Protein AF-A0A3M2D4G6-F1 (afdb_monomer)

Solvent-accessible surface area (backbone atoms only — not comparable to full-atom values): 32027 Å² total; per-residue (Å²): 124,72,67,67,57,53,54,53,51,51,54,52,50,54,53,48,49,52,52,52,50,50,49,51,48,56,48,46,70,67,49,62,81,73,71,82,72,83,65,51,21,36,30,62,49,60,29,43,79,62,39,85,67,80,76,53,66,90,55,56,49,52,18,50,46,46,22,53,50,33,43,54,45,51,58,53,28,54,87,62,78,45,81,52,42,55,53,46,72,67,58,52,48,51,54,31,53,77,69,74,43,62,91,84,58,87,70,50,71,69,55,48,52,52,51,30,54,74,65,68,28,43,33,38,39,44,39,37,33,36,61,46,75,59,56,91,90,44,71,32,31,34,37,40,38,34,48,45,30,34,49,56,48,69,39,49,59,73,46,44,101,85,71,52,48,78,60,50,75,48,72,50,50,49,93,46,47,61,50,53,38,24,50,49,43,46,54,48,46,65,75,72,43,93,60,86,71,88,65,55,66,71,63,51,26,63,68,53,59,82,62,52,69,70,17,50,52,28,32,43,47,17,66,70,28,74,90,38,68,67,62,16,50,52,24,21,55,47,12,39,54,46,39,34,50,58,32,56,76,69,65,55,75,55,75,77,72,45,54,52,50,73,38,33,48,54,46,18,52,52,24,50,77,71,65,40,53,67,63,14,40,62,42,29,68,61,47,43,86,88,43,96,58,23,61,61,37,28,52,51,44,18,51,52,27,43,77,70,67,37,34,70,62,13,47,70,44,35,53,65,41,32,68,72,62,68,42,49,69,48,21,28,40,54,11,40,48,26,39,52,38,16,74,67,39,79,83,46,65,68,59,16,49,52,28,36,54,50,10,43,55,29,12,47,54,14,25,74,74,37,76,81,41,51,47,30,30,40,42,33,14,51,48,28,42,77,70,66,39,29,67,64,11,33,59,36,21,50,53,36,35,70,78,36,82,68,44,12,65,45,25,37,55,31,13,52,26,28,46,78,68,66,41,58,68,62,14,53,59,31,38,52,49,10,62,74,49,24,91,61,39,73,62,44,51,56,36,34,75,72,73,72,43,75,89,78,82,70,61,70,75,86,72,51,70,66,53,49,52,52,50,54,49,51,46,54,49,55,78,69,53,72,93,71,81,84,78,81,48,73,44,56,52,32,44,55,51,19,51,54,29,46,74,70,68,38,48,69,64,13,49,54,29,34,52,50,20,42,70,54,27,56,60,47,25,68,47,31,34,51,52,13,52,48,27,47,77,70,67,39,55,69,61,13,50,53,26,24,53,49,11,39,72,62,34,80,74,49,45,68,42,27,50,50,49,19,53,51,24,51,74,71,64,39,41,67,62,15,46,56,30,35,50,55,27,33,74,69,43,77,81,42,65,66,51,56,53,52,46,60,54,36,60,64,68,78,109

Structure (mmCIF, N/CA/C/O backbone):
data_AF-A0A3M2D4G6-F1
#
_entry.id   AF-A0A3M2D4G6-F1
#
loop_
_atom_site.group_PDB
_atom_site.id
_atom_site.type_symbol
_atom_site.label_atom_id
_atom_site.label_alt_id
_atom_site.label_comp_id
_atom_site.label_asym_id
_atom_site.label_entity_id
_atom_site.label_seq_id
_atom_site.pdbx_PDB_ins_code
_atom_site.Cartn_x
_atom_site.Cartn_y
_atom_site.Cartn_z
_atom_site.occupancy
_atom_site.B_iso_or_equiv
_atom_site.auth_seq_id
_atom_site.auth_comp_id
_atom_site.auth_asym_id
_atom_site.auth_atom_id
_atom_site.pdbx_PDB_model_num
ATOM 1 N N . MET A 1 1 ? -64.016 20.452 -37.939 1.00 52.88 1 MET A N 1
ATOM 2 C CA . MET A 1 1 ? -63.322 19.228 -37.461 1.00 52.88 1 MET A CA 1
ATOM 3 C C . MET A 1 1 ? -61.822 19.420 -37.156 1.00 52.88 1 MET A C 1
ATOM 5 O O . MET A 1 1 ? -61.324 18.726 -36.282 1.00 52.88 1 MET A O 1
ATOM 9 N N . LYS A 1 2 ? -61.102 20.383 -37.767 1.00 50.28 2 LYS A N 1
ATOM 10 C CA . LYS A 1 2 ? -59.654 20.606 -37.520 1.00 50.28 2 LYS A CA 1
ATOM 11 C C . LYS A 1 2 ? -59.280 21.292 -36.186 1.00 50.28 2 LYS A C 1
ATOM 13 O O . LYS A 1 2 ? -58.217 21.007 -35.653 1.00 50.28 2 LYS A O 1
ATOM 18 N N . ILE A 1 3 ? -60.148 22.118 -35.590 1.00 48.22 3 ILE A N 1
ATOM 19 C CA . ILE A 1 3 ? -59.809 22.890 -34.368 1.00 48.22 3 ILE A CA 1
ATOM 20 C C . ILE A 1 3 ? -59.804 22.019 -33.094 1.00 48.22 3 ILE A C 1
ATOM 22 O O . ILE A 1 3 ? -58.909 22.140 -32.259 1.00 48.22 3 ILE A O 1
ATOM 26 N N . ARG A 1 4 ? -60.730 21.054 -32.975 1.00 47.78 4 ARG A N 1
ATOM 27 C CA . ARG A 1 4 ? -60.781 20.128 -31.822 1.00 47.78 4 ARG A CA 1
ATOM 28 C C . ARG A 1 4 ? -59.580 19.177 -31.750 1.00 47.78 4 ARG A C 1
ATOM 30 O O . ARG A 1 4 ? -59.227 18.740 -30.661 1.00 47.78 4 ARG A O 1
ATOM 37 N N . PHE A 1 5 ? -58.936 18.873 -32.879 1.00 46.62 5 PHE A N 1
ATOM 38 C CA . PHE A 1 5 ? -57.773 17.978 -32.918 1.00 46.62 5 PHE A CA 1
ATOM 39 C C . PHE A 1 5 ? -56.487 18.673 -32.439 1.00 46.62 5 PHE A C 1
ATOM 41 O O . PHE A 1 5 ? -55.666 18.060 -31.757 1.00 46.62 5 PHE A O 1
ATOM 48 N N . VAL A 1 6 ? -56.350 19.974 -32.723 1.00 53.31 6 VAL A N 1
ATOM 49 C CA . VAL A 1 6 ? -55.213 20.793 -32.273 1.00 53.31 6 VAL A CA 1
ATOM 50 C C . VAL A 1 6 ? -55.300 21.067 -30.768 1.00 53.31 6 VAL A C 1
ATOM 52 O O . VAL A 1 6 ? -54.319 20.860 -30.058 1.00 53.31 6 VAL A O 1
ATOM 55 N N . GLN A 1 7 ? -56.487 21.401 -30.243 1.00 48.41 7 GLN A N 1
ATOM 56 C CA . GLN A 1 7 ? -56.675 21.594 -28.797 1.00 48.41 7 GLN A CA 1
ATOM 57 C C . GLN A 1 7 ? -56.393 20.324 -27.978 1.00 48.41 7 GLN A C 1
ATOM 59 O O . GLN A 1 7 ? -55.771 20.411 -26.922 1.00 48.41 7 GLN A O 1
ATOM 64 N N . LYS A 1 8 ? -56.774 19.136 -28.472 1.00 51.06 8 LYS A N 1
ATOM 65 C CA . LYS A 1 8 ? -56.515 17.867 -27.766 1.00 51.06 8 LYS A CA 1
ATOM 66 C C . LYS A 1 8 ? -55.022 17.519 -27.709 1.00 51.06 8 LYS A C 1
ATOM 68 O O . LYS A 1 8 ? -54.560 17.021 -26.687 1.00 51.06 8 LYS A O 1
ATOM 73 N N . ARG A 1 9 ? -54.258 17.823 -28.770 1.00 49.31 9 ARG A N 1
ATOM 74 C CA . ARG A 1 9 ? -52.793 17.650 -28.783 1.00 49.31 9 ARG A CA 1
ATOM 75 C C . ARG A 1 9 ? -52.082 18.646 -27.871 1.00 49.31 9 ARG A C 1
ATOM 77 O O . ARG A 1 9 ? -51.180 18.232 -27.157 1.00 49.31 9 ARG A O 1
ATOM 84 N N . ILE A 1 10 ? -52.520 19.906 -27.828 1.00 53.94 10 ILE A N 1
ATOM 85 C CA . ILE A 1 10 ? -51.954 20.916 -26.918 1.00 53.94 10 ILE A CA 1
ATOM 86 C C . ILE A 1 10 ? -52.213 20.531 -25.453 1.00 53.94 10 ILE A C 1
ATOM 88 O O . ILE A 1 10 ? -51.305 20.615 -24.631 1.00 53.94 10 ILE A O 1
ATOM 92 N N . PHE A 1 11 ? -53.407 20.025 -25.127 1.00 51.97 11 PHE A N 1
ATOM 93 C CA . PHE A 1 11 ? -53.735 19.602 -23.761 1.00 51.97 11 PHE A CA 1
ATOM 94 C C . PHE A 1 11 ? -52.949 18.354 -23.319 1.00 51.97 11 PHE A C 1
ATOM 96 O O . PHE A 1 11 ? -52.472 18.299 -22.186 1.00 51.97 11 PHE A O 1
ATOM 103 N N . LEU A 1 12 ? -52.740 17.381 -24.220 1.00 52.75 12 LEU A N 1
ATOM 104 C CA . LEU A 1 12 ? -51.857 16.237 -23.952 1.00 52.75 12 LEU A CA 1
ATOM 105 C C . LEU A 1 12 ? -50.391 16.667 -23.786 1.00 52.75 12 LEU A C 1
ATOM 107 O O . LEU A 1 12 ? -49.706 16.154 -22.904 1.00 52.75 12 LEU A O 1
ATOM 111 N N . PHE A 1 13 ? -49.919 17.618 -24.596 1.00 50.22 13 PHE A N 1
ATOM 112 C CA . PHE A 1 13 ? -48.537 18.098 -24.547 1.00 50.22 13 PHE A CA 1
ATOM 113 C C . PHE A 1 13 ? -48.257 18.919 -23.279 1.00 50.22 13 PHE A C 1
ATOM 115 O O . PHE A 1 13 ? -47.222 18.726 -22.647 1.00 50.22 13 PHE A O 1
ATOM 122 N N . LEU A 1 14 ? -49.205 19.754 -22.829 1.00 47.97 14 LEU A N 1
ATOM 123 C CA . LEU A 1 14 ? -49.104 20.453 -21.540 1.00 47.97 14 LEU A CA 1
ATOM 124 C C . LEU A 1 14 ? -49.184 19.497 -20.340 1.00 47.97 14 LEU A C 1
ATOM 126 O O . LEU A 1 14 ? -48.492 19.713 -19.346 1.00 47.97 14 LEU A O 1
ATOM 130 N N . GLY A 1 15 ? -49.996 18.437 -20.419 1.00 48.16 15 GLY A N 1
ATOM 131 C CA . GLY A 1 15 ? -50.057 17.397 -19.386 1.00 48.16 15 GLY A CA 1
ATOM 132 C C . GLY A 1 15 ? -48.760 16.587 -19.285 1.00 48.16 15 GLY A C 1
ATOM 133 O O . GLY A 1 15 ? -48.298 16.296 -18.181 1.00 48.16 15 GLY A O 1
ATOM 134 N N . PHE A 1 16 ? -48.140 16.281 -20.428 1.00 52.31 16 PHE A N 1
ATOM 135 C CA . PHE A 1 16 ? -46.833 15.628 -20.500 1.00 52.31 16 PHE A CA 1
ATOM 136 C C . PHE A 1 16 ? -45.719 16.542 -19.973 1.00 52.31 16 PHE A C 1
ATOM 138 O O . PHE A 1 16 ? -44.966 16.131 -19.096 1.00 52.31 16 PHE A O 1
ATOM 145 N N . MET A 1 17 ? -45.688 17.811 -20.393 1.00 48.06 17 MET A N 1
ATOM 146 C CA . MET A 1 17 ? -44.751 18.818 -19.882 1.00 48.06 17 MET A CA 1
ATOM 147 C C . MET A 1 17 ? -44.884 19.034 -18.375 1.00 48.06 17 MET A C 1
ATOM 149 O O . MET A 1 17 ? -43.866 19.092 -17.704 1.00 48.06 17 MET A O 1
ATOM 153 N N . LYS A 1 18 ? -46.098 19.082 -17.805 1.00 48.03 18 LYS A N 1
ATOM 154 C CA . LYS A 1 18 ? -46.278 19.186 -16.344 1.00 48.03 18 LYS A CA 1
ATOM 155 C C . LYS A 1 18 ? -45.776 17.953 -15.593 1.00 48.03 18 LYS A C 1
ATOM 157 O O . LYS A 1 18 ? -45.222 18.111 -14.513 1.00 48.03 18 LYS A O 1
ATOM 162 N N . ARG A 1 19 ? -45.927 16.744 -16.146 1.00 49.12 19 ARG A N 1
ATOM 163 C CA . ARG A 1 19 ? -45.384 15.510 -15.543 1.00 49.12 19 ARG A CA 1
ATOM 164 C C . ARG A 1 19 ? -43.863 15.432 -15.652 1.00 49.12 19 ARG A C 1
ATOM 166 O O . ARG A 1 19 ? -43.225 15.008 -14.697 1.00 49.12 19 ARG A O 1
ATOM 173 N N . VAL A 1 20 ? -43.291 15.893 -16.764 1.00 50.59 20 VAL A N 1
ATOM 174 C CA . VAL A 1 20 ? -41.838 16.012 -16.947 1.00 50.59 20 VAL A CA 1
ATOM 175 C C . VAL A 1 20 ? -41.267 17.101 -16.038 1.00 50.59 20 VAL A C 1
ATOM 177 O O . VAL A 1 20 ? -40.260 16.856 -15.390 1.00 50.59 20 VAL A O 1
ATOM 180 N N . LEU A 1 21 ? -41.936 18.252 -15.891 1.00 47.97 21 LEU A N 1
ATOM 181 C CA . LEU A 1 21 ? -41.526 19.303 -14.955 1.00 47.97 21 LEU A CA 1
ATOM 182 C C . LEU A 1 21 ? -41.647 18.843 -13.500 1.00 47.97 21 LEU A C 1
ATOM 184 O O . LEU A 1 21 ? -40.772 19.154 -12.712 1.00 47.97 21 LEU A O 1
ATOM 188 N N . PHE A 1 22 ? -42.690 18.087 -13.138 1.00 44.06 22 PHE A N 1
ATOM 189 C CA . PHE A 1 22 ? -42.871 17.549 -11.784 1.00 44.06 22 PHE A CA 1
ATOM 190 C C . PHE A 1 22 ? -41.866 16.430 -11.467 1.00 44.06 22 PHE A C 1
ATOM 192 O O . PHE A 1 22 ? -41.342 16.388 -10.360 1.00 44.06 22 PHE A O 1
ATOM 199 N N . MET A 1 23 ? -41.515 15.580 -12.444 1.00 42.44 23 MET A N 1
ATOM 200 C CA . MET A 1 23 ? -40.388 14.646 -12.320 1.00 42.44 23 MET A CA 1
ATOM 201 C C . MET A 1 23 ? -39.045 15.375 -12.235 1.00 42.44 23 MET A C 1
ATOM 203 O O . MET A 1 23 ? -38.228 15.005 -11.404 1.00 42.44 23 MET A O 1
ATOM 207 N N . LEU A 1 24 ? -38.822 16.430 -13.024 1.00 41.41 24 LEU A N 1
ATOM 208 C CA . LEU A 1 24 ? -37.628 17.275 -12.926 1.00 41.41 24 LEU A CA 1
ATOM 209 C C . LEU A 1 24 ? -37.578 18.038 -11.598 1.00 41.41 24 LEU A C 1
ATOM 211 O O . LEU A 1 24 ? -36.489 18.263 -11.095 1.00 41.41 24 LEU A O 1
ATOM 215 N N . PHE A 1 25 ? -38.720 18.383 -10.996 1.00 36.53 25 PHE A N 1
ATOM 216 C CA . PHE A 1 25 ? -38.793 19.020 -9.678 1.00 36.53 25 PHE A CA 1
ATOM 217 C C . PHE A 1 25 ? -38.571 18.015 -8.537 1.00 36.53 25 PHE A C 1
ATOM 219 O O . PHE A 1 25 ? -37.913 18.353 -7.559 1.00 36.53 25 PHE A O 1
ATOM 226 N N . LEU A 1 26 ? -39.043 16.768 -8.669 1.00 34.69 26 LEU A N 1
ATOM 227 C CA . LEU A 1 26 ? -38.740 15.664 -7.742 1.00 34.69 26 LEU A CA 1
ATOM 228 C C . LEU A 1 26 ? -37.280 15.192 -7.863 1.00 34.69 26 LEU A C 1
ATOM 230 O O . LEU A 1 26 ? -36.660 14.864 -6.856 1.00 34.69 26 LEU A O 1
ATOM 234 N N . PHE A 1 27 ? -36.691 15.244 -9.062 1.00 33.41 27 PHE A N 1
ATOM 235 C CA . PHE A 1 27 ? -35.252 15.055 -9.256 1.00 33.41 27 PHE A CA 1
ATOM 236 C C . PHE A 1 27 ? -34.443 16.264 -8.768 1.00 33.41 27 PHE A C 1
ATOM 238 O O . PHE A 1 27 ? -33.412 16.071 -8.143 1.00 33.41 27 PHE A O 1
ATOM 245 N N . ALA A 1 28 ? -34.901 17.503 -8.960 1.00 32.44 28 ALA A N 1
ATOM 246 C CA . ALA A 1 28 ? -34.194 18.692 -8.474 1.00 32.44 28 ALA A CA 1
ATOM 247 C C . ALA A 1 28 ? -34.222 18.800 -6.941 1.00 32.44 28 ALA A C 1
ATOM 249 O O . ALA A 1 28 ? -33.201 19.121 -6.343 1.00 32.44 28 ALA A O 1
ATOM 250 N N . SER A 1 29 ? -35.338 18.445 -6.297 1.00 31.45 29 SER A N 1
ATOM 251 C CA . SER A 1 29 ? -35.450 18.436 -4.829 1.00 31.45 29 SER A CA 1
ATOM 252 C C . SER A 1 29 ? -34.738 17.250 -4.165 1.00 31.45 29 SER A C 1
ATOM 254 O O . SER A 1 29 ? -34.316 17.376 -3.020 1.00 31.45 29 SER A O 1
ATOM 256 N N . GLY A 1 30 ? -34.531 16.138 -4.883 1.00 33.41 30 GLY A N 1
ATOM 257 C CA . GLY A 1 30 ? -33.701 15.013 -4.428 1.00 33.41 30 GLY A CA 1
ATOM 258 C C . GLY A 1 30 ? -32.204 15.141 -4.747 1.00 33.41 30 GLY A C 1
ATOM 259 O O . GLY A 1 30 ? -31.392 14.467 -4.122 1.00 33.41 30 GLY A O 1
ATOM 260 N N . VAL A 1 31 ? -31.819 15.997 -5.703 1.00 32.38 31 VAL A N 1
ATOM 261 C CA . VAL A 1 31 ? -30.420 16.173 -6.149 1.00 32.38 31 VAL A CA 1
ATOM 262 C C . VAL A 1 31 ? -29.784 17.456 -5.594 1.00 32.38 31 VAL A C 1
ATOM 264 O O . VAL A 1 31 ? -28.560 17.533 -5.502 1.00 32.38 31 VAL A O 1
ATOM 267 N N . GLN A 1 32 ? -30.567 18.440 -5.135 1.00 28.70 32 GLN A N 1
ATOM 268 C CA . GLN A 1 32 ? -30.016 19.655 -4.515 1.00 28.70 32 GLN A CA 1
ATOM 269 C C . GLN A 1 32 ? -29.409 19.449 -3.118 1.00 28.70 32 GLN A C 1
ATOM 271 O O . GLN A 1 32 ? -28.662 20.318 -2.681 1.00 28.70 32 GLN A O 1
ATOM 276 N N . SER A 1 33 ? -29.646 18.324 -2.432 1.00 33.75 33 SER A N 1
ATOM 277 C CA . SER A 1 33 ? -29.020 18.046 -1.123 1.00 33.75 33 SER A CA 1
ATOM 278 C C . SER A 1 33 ? -27.681 17.299 -1.199 1.00 33.75 33 SER A C 1
ATOM 280 O O . SER A 1 33 ? -27.018 17.144 -0.178 1.00 33.75 33 SER A O 1
ATOM 282 N N . LEU A 1 34 ? -27.267 16.850 -2.390 1.00 35.78 34 LEU A N 1
ATOM 283 C CA . LEU A 1 34 ? -26.027 16.086 -2.611 1.00 35.78 34 LEU A CA 1
ATOM 284 C C . LEU A 1 34 ? -24.913 16.902 -3.283 1.00 35.78 34 LEU A C 1
ATOM 286 O O . LEU A 1 34 ? -23.809 16.403 -3.474 1.00 35.78 34 LEU A O 1
ATOM 290 N N . LEU A 1 35 ? -25.190 18.153 -3.646 1.00 31.95 35 LEU A N 1
ATOM 291 C CA . LEU A 1 35 ? -24.211 19.077 -4.210 1.00 31.95 35 LEU A CA 1
ATOM 292 C C . LEU A 1 35 ? -23.728 20.022 -3.104 1.00 31.95 35 LEU A C 1
ATOM 294 O O . LEU A 1 35 ? -24.298 21.095 -2.927 1.00 31.95 35 LEU A O 1
ATOM 298 N N . GLY A 1 36 ? -22.684 19.625 -2.367 1.00 41.69 36 GLY A N 1
ATOM 299 C CA . GLY A 1 36 ? -21.934 20.563 -1.520 1.00 41.69 36 GLY A CA 1
ATOM 300 C C . GLY A 1 36 ? -21.552 20.113 -0.110 1.00 41.69 36 GLY A C 1
ATOM 301 O O . GLY A 1 36 ? -21.377 20.982 0.739 1.00 41.69 36 GLY A O 1
ATOM 302 N N . GLN A 1 37 ? -21.416 18.817 0.178 1.00 45.62 37 GLN A N 1
ATOM 303 C CA . GLN A 1 37 ? -20.857 18.379 1.462 1.00 45.62 37 GLN A CA 1
ATOM 304 C C . GLN A 1 37 ? -19.468 17.788 1.255 1.00 45.62 37 GLN A C 1
ATOM 306 O O . GLN A 1 37 ? -19.337 16.755 0.607 1.00 45.62 37 GLN A O 1
ATOM 311 N N . SER A 1 38 ? -18.451 18.424 1.845 1.00 53.44 38 SER A N 1
ATOM 312 C CA . SER A 1 38 ? -17.140 17.801 2.008 1.00 53.44 38 SER A CA 1
ATOM 313 C C . SER A 1 38 ? -17.329 16.498 2.780 1.00 53.44 38 SER A C 1
ATOM 315 O O . SER A 1 38 ? -17.787 16.524 3.925 1.00 53.44 38 SER A O 1
ATOM 317 N N . VAL A 1 39 ? -17.017 15.367 2.153 1.00 65.31 39 VAL A N 1
ATOM 318 C CA . VAL A 1 39 ? -17.063 14.064 2.818 1.00 65.31 39 VAL A CA 1
ATOM 319 C C . VAL A 1 39 ? -16.046 14.092 3.958 1.00 65.31 39 VAL A C 1
ATOM 321 O O . VAL A 1 39 ? -14.849 14.226 3.715 1.00 65.31 39 VAL A O 1
ATOM 324 N N . GLU A 1 40 ? -16.517 14.008 5.204 1.00 79.31 40 GLU A N 1
ATOM 325 C CA . GLU A 1 40 ? -15.632 13.934 6.369 1.00 79.31 40 GLU A CA 1
ATOM 326 C C . GLU A 1 40 ? -14.733 12.691 6.228 1.00 79.31 40 GLU A C 1
ATOM 328 O O . GLU A 1 40 ? -15.238 11.592 5.974 1.00 79.31 40 GLU A O 1
ATOM 333 N N . LYS A 1 41 ? -13.412 12.859 6.380 1.00 87.44 41 LYS A N 1
ATOM 334 C CA . LYS A 1 41 ? -12.435 11.764 6.433 1.00 87.44 41 LYS A CA 1
ATOM 335 C C . LYS A 1 41 ? -12.052 11.530 7.892 1.00 87.44 41 LYS A C 1
ATOM 337 O O . LYS A 1 41 ? -11.433 12.379 8.529 1.00 87.44 41 LYS A O 1
ATOM 342 N N . ILE A 1 42 ? -12.460 10.393 8.437 1.00 91.94 42 ILE A N 1
ATOM 343 C CA . ILE A 1 42 ? -12.323 10.048 9.850 1.00 91.94 42 ILE A CA 1
ATOM 344 C C . ILE A 1 42 ? -11.090 9.164 10.031 1.00 91.94 42 ILE A C 1
ATOM 346 O O . ILE A 1 42 ? -10.938 8.160 9.340 1.00 91.94 42 ILE A O 1
ATOM 350 N N . ILE A 1 43 ? -10.234 9.498 10.991 1.00 94.12 43 ILE A N 1
ATOM 351 C CA . ILE A 1 43 ? -9.182 8.601 11.476 1.00 94.12 43 ILE A CA 1
ATOM 352 C C . ILE A 1 43 ? -9.492 8.163 12.904 1.00 94.12 43 ILE A C 1
ATOM 354 O O . ILE A 1 43 ? -9.864 8.975 13.755 1.00 94.12 43 ILE A O 1
ATOM 358 N N . ILE A 1 44 ? -9.320 6.870 13.168 1.00 94.94 44 ILE A N 1
ATOM 3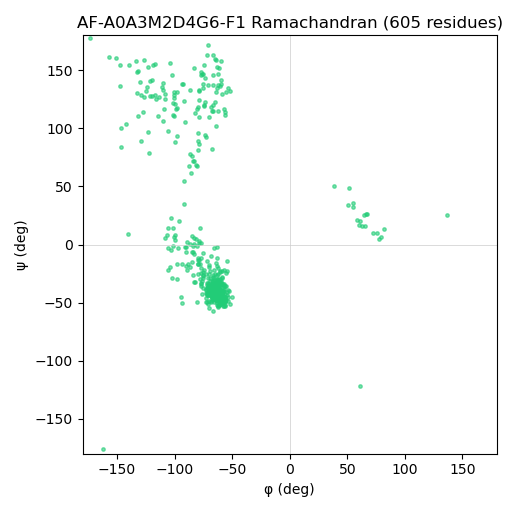59 C CA . ILE A 1 44 ? -9.484 6.282 14.494 1.00 94.94 44 ILE A CA 1
ATOM 360 C C . ILE A 1 44 ? -8.122 5.797 14.979 1.00 94.94 44 ILE A C 1
ATOM 362 O O . ILE A 1 44 ? -7.416 5.060 14.284 1.00 94.94 44 ILE A O 1
ATOM 366 N N . ILE A 1 45 ? -7.745 6.243 16.174 1.00 93.56 45 ILE A N 1
ATOM 367 C CA . ILE A 1 45 ? -6.503 5.850 16.839 1.00 93.56 45 ILE A CA 1
ATOM 368 C C . ILE A 1 45 ? -6.824 4.820 17.930 1.00 93.56 45 ILE A C 1
ATOM 370 O O . ILE A 1 45 ? -7.889 4.926 18.545 1.00 93.56 45 ILE A O 1
ATOM 374 N N . PRO A 1 46 ? -5.939 3.837 18.196 1.00 92.62 46 PRO A N 1
ATOM 375 C CA . PRO A 1 46 ? -6.139 2.866 19.269 1.00 92.62 46 PRO A CA 1
ATOM 376 C C . PRO A 1 46 ? -6.388 3.537 20.619 1.00 92.62 46 PRO A C 1
ATOM 378 O O . PRO A 1 46 ? -5.703 4.493 20.988 1.00 92.62 46 PRO A O 1
ATOM 381 N N . PHE A 1 47 ? -7.389 3.046 21.350 1.00 93.31 47 PHE A N 1
ATOM 382 C CA . PHE A 1 47 ? -7.796 3.662 22.613 1.00 93.31 47 PHE A CA 1
ATOM 383 C C . PHE A 1 47 ? -6.803 3.322 23.727 1.00 93.31 47 PHE A C 1
ATOM 385 O O . PHE A 1 47 ? -6.244 2.224 23.769 1.00 93.31 47 PHE A O 1
ATOM 392 N N . GLU A 1 48 ? -6.606 4.252 24.657 1.00 91.06 48 GLU A N 1
ATOM 393 C CA . GLU A 1 48 ? -5.672 4.072 25.766 1.00 91.06 48 GLU A CA 1
ATOM 394 C C . GLU A 1 48 ? -6.272 3.194 26.877 1.00 91.06 48 GLU A C 1
ATOM 396 O O . GLU A 1 48 ? -7.397 3.417 27.326 1.00 91.06 48 GLU A O 1
ATOM 401 N N . ASN A 1 49 ? -5.505 2.215 27.361 1.00 90.38 49 ASN A N 1
ATOM 402 C CA . ASN A 1 49 ? -5.885 1.411 28.520 1.00 90.38 49 ASN A CA 1
ATOM 403 C C . ASN A 1 49 ? -5.607 2.181 29.822 1.00 90.38 49 ASN A C 1
ATOM 405 O O . ASN A 1 49 ? -4.452 2.476 30.127 1.00 90.38 49 ASN A O 1
ATOM 409 N N . LYS A 1 50 ? -6.642 2.466 30.615 1.00 90.12 50 LYS A N 1
ATOM 410 C CA . LYS A 1 50 ? -6.541 3.136 31.926 1.00 90.12 50 LYS A CA 1
ATOM 411 C C . LYS A 1 50 ? -6.816 2.215 33.115 1.00 90.12 50 LYS A C 1
ATOM 413 O O . LYS A 1 50 ? -6.833 2.684 34.248 1.00 90.12 50 LYS A O 1
ATOM 418 N N . SER A 1 51 ? -7.001 0.916 32.881 1.00 85.62 51 SER A N 1
ATOM 419 C CA . SER A 1 51 ? -7.356 -0.058 33.921 1.00 85.62 51 SER A CA 1
ATOM 420 C C . SER A 1 51 ? -6.326 -0.054 35.067 1.00 85.62 51 SER A C 1
ATOM 422 O O . SER A 1 51 ? -5.176 -0.445 34.883 1.00 85.62 51 SER A O 1
ATOM 424 N N . THR A 1 52 ? -6.730 0.405 36.256 1.00 62.81 52 THR A N 1
ATOM 425 C CA . THR A 1 52 ? -5.840 0.836 37.356 1.00 62.81 52 THR A CA 1
ATOM 426 C C . THR A 1 52 ? -5.323 -0.269 38.288 1.00 62.81 52 THR A C 1
ATOM 428 O O . THR A 1 52 ? -4.675 0.043 39.284 1.00 62.81 52 THR A O 1
ATOM 431 N N . ILE A 1 53 ? -5.558 -1.552 37.997 1.00 53.72 53 ILE A N 1
ATOM 432 C CA . ILE A 1 53 ? -5.092 -2.661 38.848 1.00 53.72 53 ILE A CA 1
ATOM 433 C C . ILE A 1 53 ? -4.060 -3.486 38.068 1.00 53.72 53 ILE A C 1
ATOM 435 O O . ILE A 1 53 ? -4.407 -4.143 37.089 1.00 53.72 53 ILE A O 1
ATOM 439 N N . ASP A 1 54 ? -2.797 -3.407 38.500 1.00 48.84 54 ASP A N 1
ATOM 440 C CA . ASP A 1 54 ? -1.647 -4.223 38.075 1.00 48.84 54 ASP A CA 1
ATOM 441 C C . ASP A 1 54 ? -1.391 -4.324 36.568 1.00 48.84 54 ASP A C 1
ATOM 443 O O . ASP A 1 54 ? -1.179 -5.417 36.049 1.00 48.84 54 ASP A O 1
ATOM 447 N N . ASN A 1 55 ? -1.392 -3.180 35.868 1.00 50.06 55 ASN A N 1
ATOM 448 C CA . ASN A 1 55 ? -0.909 -3.036 34.487 1.00 50.06 55 ASN A CA 1
ATOM 449 C C . ASN A 1 55 ? -1.266 -4.246 33.604 1.00 50.06 55 ASN A C 1
ATOM 451 O O . ASN A 1 55 ? -0.391 -4.877 33.003 1.00 50.06 55 ASN A O 1
ATOM 455 N N . LYS A 1 56 ? -2.550 -4.631 33.631 1.00 66.88 56 LYS A N 1
ATOM 456 C CA . LYS A 1 56 ? -3.059 -5.878 33.058 1.00 66.88 56 LYS A CA 1
ATOM 457 C C . LYS A 1 56 ? -2.942 -5.862 31.540 1.00 66.88 56 LYS A C 1
ATOM 459 O O . LYS A 1 56 ? -3.902 -5.600 30.815 1.00 66.88 56 LYS A O 1
ATOM 464 N N . ALA A 1 57 ? -1.741 -6.189 31.070 1.00 74.00 57 ALA A N 1
ATOM 465 C CA . ALA A 1 57 ? -1.378 -6.246 29.663 1.00 74.00 57 ALA A CA 1
ATOM 466 C C . ALA A 1 57 ? -2.285 -7.199 28.868 1.00 74.00 57 ALA A C 1
ATOM 468 O O . ALA A 1 57 ? -2.463 -7.018 27.666 1.00 74.00 57 ALA A O 1
ATOM 469 N N . GLU A 1 58 ? -2.930 -8.152 29.554 1.00 81.06 58 GLU A N 1
ATOM 470 C CA . GLU A 1 58 ? -3.953 -9.051 29.011 1.00 81.06 58 GLU A CA 1
ATOM 471 C C . GLU A 1 58 ? -5.130 -8.332 28.332 1.00 81.06 58 GLU A C 1
ATOM 473 O O . GLU A 1 58 ? -5.763 -8.933 27.465 1.00 81.06 58 GLU A O 1
ATOM 478 N N . PHE A 1 59 ? -5.401 -7.064 28.670 1.00 87.81 59 PHE A N 1
ATOM 479 C CA . PHE A 1 59 ? -6.477 -6.259 28.078 1.00 87.81 59 PHE A CA 1
ATOM 480 C C . PHE A 1 59 ? -6.010 -5.231 27.045 1.00 87.81 59 PHE A C 1
ATOM 482 O O . PHE A 1 59 ? -6.859 -4.627 26.398 1.00 87.81 59 PHE A O 1
ATOM 489 N N . ASN A 1 60 ? -4.700 -5.064 26.823 1.00 87.38 60 ASN A N 1
ATOM 490 C CA . ASN A 1 60 ? -4.171 -4.040 25.907 1.00 87.38 60 ASN A CA 1
ATOM 491 C C . ASN A 1 60 ? -4.692 -4.181 24.468 1.00 87.38 60 ASN A C 1
ATOM 493 O O . ASN A 1 60 ? -4.750 -3.197 23.733 1.00 87.38 60 ASN A O 1
ATOM 497 N N . TRP A 1 61 ? -5.128 -5.383 24.086 1.00 89.94 61 TRP A N 1
ATOM 498 C CA . TRP A 1 61 ? -5.726 -5.651 22.783 1.00 89.94 61 TRP A CA 1
ATOM 499 C C . TRP A 1 61 ? -7.033 -4.886 22.529 1.00 89.94 61 TRP A C 1
ATOM 501 O O . TRP A 1 61 ? -7.351 -4.611 21.376 1.00 89.94 61 TRP A O 1
ATOM 511 N N . ILE A 1 62 ? -7.773 -4.495 23.573 1.00 93.12 62 ILE A N 1
ATOM 512 C CA . ILE A 1 62 ? -9.075 -3.823 23.438 1.00 93.12 62 ILE A CA 1
ATOM 513 C C . ILE A 1 62 ? -8.934 -2.473 22.726 1.00 93.12 62 ILE A C 1
ATOM 515 O O . ILE A 1 62 ? -9.805 -2.104 21.942 1.00 93.12 62 ILE A O 1
ATOM 519 N N . GLY A 1 63 ? -7.830 -1.756 22.952 1.00 92.44 63 GLY A N 1
ATOM 520 C CA . GLY A 1 63 ? -7.585 -0.456 22.322 1.00 92.44 63 GLY A CA 1
ATOM 521 C C . GLY A 1 63 ? -7.522 -0.547 20.799 1.00 92.44 63 GLY A C 1
ATOM 522 O O . GLY A 1 63 ? -8.202 0.211 20.105 1.00 92.44 63 GLY A O 1
ATOM 523 N N . GLU A 1 64 ? -6.760 -1.518 20.291 1.00 91.31 64 GLU A N 1
ATOM 524 C CA . GLU A 1 64 ? -6.658 -1.813 18.856 1.00 91.31 64 GLU A CA 1
ATOM 525 C C . GLU A 1 64 ? -7.965 -2.404 18.316 1.00 91.31 64 GLU A C 1
ATOM 527 O O . GLU A 1 64 ? -8.406 -2.047 17.227 1.00 91.31 64 GLU A O 1
ATOM 532 N N . ALA A 1 65 ? -8.631 -3.256 19.102 1.00 92.75 65 ALA A N 1
ATOM 533 C CA . ALA A 1 65 ? -9.913 -3.843 18.733 1.00 92.75 65 ALA A CA 1
ATOM 534 C C . ALA A 1 65 ? -10.994 -2.780 18.505 1.00 92.75 65 ALA A C 1
ATOM 536 O O . ALA A 1 65 ? -11.771 -2.895 17.560 1.00 92.75 65 ALA A O 1
ATOM 537 N N . ILE A 1 66 ? -11.050 -1.745 19.355 1.00 93.81 66 ILE A N 1
ATOM 538 C CA . ILE A 1 66 ? -11.961 -0.607 19.175 1.00 93.81 66 ILE A CA 1
ATOM 539 C C . ILE A 1 66 ? -11.633 0.117 17.870 1.00 93.81 66 ILE A C 1
ATOM 541 O O . ILE A 1 66 ? -12.546 0.362 17.088 1.00 93.81 66 ILE A O 1
ATOM 545 N N . ALA A 1 67 ? -10.357 0.419 17.611 1.00 92.56 67 ALA A N 1
ATOM 546 C CA . ALA A 1 67 ? -9.962 1.123 16.397 1.00 92.56 67 ALA A CA 1
ATOM 547 C C . ALA A 1 67 ? -10.309 0.338 15.122 1.00 92.56 67 ALA A C 1
ATOM 549 O O . ALA A 1 67 ? -11.029 0.873 14.284 1.00 92.56 67 ALA A O 1
ATOM 550 N N . LYS A 1 68 ? -9.897 -0.935 15.025 1.00 91.06 68 LYS A N 1
ATOM 551 C CA . LYS A 1 68 ? -10.201 -1.822 13.884 1.00 91.06 68 LYS A CA 1
ATOM 552 C C . LYS A 1 68 ? -11.707 -1.940 13.644 1.00 91.06 68 LYS A C 1
ATOM 554 O O . LYS A 1 68 ? -12.181 -1.723 12.535 1.00 91.06 68 LYS A O 1
ATOM 559 N N . SER A 1 69 ? -12.471 -2.212 14.703 1.00 90.88 69 SER A N 1
ATOM 560 C CA . SER A 1 69 ? -13.926 -2.370 14.613 1.00 90.88 69 SER A CA 1
ATOM 561 C C . SER A 1 69 ? -14.608 -1.092 14.118 1.00 90.88 69 SER A C 1
ATOM 563 O O . SER A 1 69 ? -15.383 -1.132 13.166 1.00 90.88 69 SER A O 1
ATOM 565 N N . LEU A 1 70 ? -14.274 0.071 14.690 1.00 91.62 70 LEU A N 1
ATOM 566 C CA . LEU A 1 70 ? -14.813 1.352 14.223 1.00 91.62 70 LEU A CA 1
ATOM 567 C C . LEU A 1 70 ? -14.445 1.625 12.761 1.00 91.62 70 LEU A C 1
ATOM 569 O O . LEU A 1 70 ? -15.319 2.049 12.006 1.00 91.62 70 LEU A O 1
ATOM 573 N N . THR A 1 71 ? -13.195 1.378 12.360 1.00 89.81 71 THR A N 1
ATOM 574 C CA . THR A 1 71 ? -12.742 1.542 10.972 1.00 89.81 71 THR A CA 1
ATOM 575 C C . THR A 1 71 ? -13.605 0.717 10.019 1.00 89.81 71 THR A C 1
ATOM 577 O O . THR A 1 71 ? -14.195 1.275 9.091 1.00 89.81 71 THR A O 1
ATOM 580 N N . ASP A 1 72 ? -13.764 -0.580 10.293 1.00 84.75 72 ASP A N 1
ATOM 581 C CA . ASP A 1 72 ? -14.528 -1.502 9.447 1.00 84.75 72 ASP A CA 1
ATOM 582 C C . ASP A 1 72 ? -16.013 -1.130 9.381 1.00 84.75 72 ASP A C 1
ATOM 584 O O . ASP A 1 72 ? -16.621 -1.124 8.306 1.00 84.75 72 ASP A O 1
ATOM 588 N N . ILE A 1 73 ? -16.613 -0.795 10.526 1.00 85.69 73 ILE A N 1
ATOM 589 C CA . ILE A 1 73 ? -18.030 -0.432 10.623 1.00 85.69 73 ILE A CA 1
ATOM 590 C C . ILE A 1 73 ? -18.310 0.857 9.842 1.00 85.69 73 ILE A C 1
ATOM 592 O O . ILE A 1 73 ? -19.275 0.931 9.078 1.00 85.69 73 ILE A O 1
ATOM 596 N N . LEU A 1 74 ? -17.470 1.879 10.019 1.00 84.88 74 LEU A N 1
ATOM 597 C CA . LEU A 1 74 ? -17.643 3.171 9.360 1.00 84.88 74 LEU A CA 1
ATOM 598 C C . LEU A 1 74 ? -17.373 3.066 7.853 1.00 84.88 74 LEU A C 1
ATOM 600 O O . LEU A 1 74 ? -18.146 3.617 7.066 1.00 84.88 74 LEU A O 1
ATOM 604 N N . ALA A 1 75 ? -16.357 2.306 7.433 1.00 79.00 75 ALA A N 1
ATOM 605 C CA . ALA A 1 75 ? -16.046 2.084 6.019 1.00 79.00 75 ALA A CA 1
ATOM 606 C C . ALA A 1 75 ? -17.165 1.322 5.281 1.00 79.00 75 ALA A C 1
ATOM 608 O O . ALA A 1 75 ? -17.470 1.625 4.122 1.00 79.00 75 ALA A O 1
ATOM 609 N N . ASN A 1 76 ? -17.828 0.384 5.968 1.00 73.12 76 ASN A N 1
ATOM 610 C CA . ASN A 1 76 ? -18.930 -0.418 5.428 1.00 73.12 76 ASN A CA 1
ATOM 611 C C . ASN A 1 76 ? -20.323 0.213 5.614 1.00 73.12 76 ASN A C 1
ATOM 613 O O . ASN A 1 76 ? -21.322 -0.346 5.155 1.00 73.12 76 ASN A O 1
ATOM 617 N N . SER A 1 77 ? -20.417 1.421 6.186 1.00 62.22 77 SER A N 1
ATOM 618 C CA . SER A 1 77 ? -21.683 2.160 6.360 1.00 62.22 77 SER A CA 1
ATOM 619 C C . SER A 1 77 ? -22.387 2.544 5.043 1.00 62.22 77 SER A C 1
ATOM 621 O O . SER A 1 77 ? -23.515 3.046 5.052 1.00 62.22 77 SER A O 1
ATOM 623 N N . LYS A 1 78 ? -21.787 2.216 3.891 1.00 53.56 78 LYS A N 1
ATOM 624 C CA . LYS A 1 78 ? -22.411 2.282 2.561 1.00 53.56 78 LYS A CA 1
ATOM 625 C C . LYS A 1 78 ? -23.643 1.390 2.427 1.00 53.56 78 LYS A C 1
ATOM 627 O O . LYS A 1 78 ? -24.593 1.807 1.763 1.00 53.56 78 LYS A O 1
ATOM 632 N N . GLU A 1 79 ? -23.683 0.232 3.099 1.00 51.97 79 GLU A N 1
ATOM 633 C CA . GLU A 1 79 ? -24.911 -0.584 3.217 1.00 51.97 79 GLU A CA 1
ATOM 634 C C . GLU A 1 79 ? -26.070 0.244 3.812 1.00 51.97 79 GLU A C 1
ATOM 636 O O . GLU A 1 79 ? -27.244 -0.001 3.536 1.00 51.97 79 GLU A O 1
ATOM 641 N N . ALA A 1 80 ? -25.727 1.294 4.560 1.00 49.78 80 ALA A N 1
ATOM 642 C CA . ALA A 1 80 ? -26.623 2.191 5.260 1.00 49.78 80 ALA A CA 1
ATOM 643 C C . ALA A 1 80 ? -26.767 3.578 4.585 1.00 49.78 80 ALA A C 1
ATOM 645 O O . ALA A 1 80 ? -27.315 4.500 5.186 1.00 49.78 80 ALA A O 1
ATOM 646 N N . LYS A 1 81 ? -26.320 3.735 3.324 1.00 60.72 81 LYS A N 1
ATOM 647 C CA . LYS A 1 81 ? -26.399 4.972 2.505 1.00 60.72 81 LYS A CA 1
ATOM 648 C C . LYS A 1 81 ? -25.679 6.199 3.084 1.00 60.72 81 LYS A C 1
ATOM 650 O O . LYS A 1 81 ? -25.920 7.314 2.624 1.00 60.72 81 LYS A O 1
ATOM 655 N N . VAL A 1 82 ? -24.783 6.008 4.048 1.00 62.78 82 VAL A N 1
ATOM 656 C CA . VAL A 1 82 ? -23.930 7.071 4.589 1.00 62.78 82 VAL A CA 1
ATOM 657 C C . VAL A 1 82 ? -22.555 6.944 3.944 1.00 62.78 82 VAL A C 1
ATOM 659 O O . VAL A 1 82 ? -21.984 5.858 3.886 1.00 62.78 82 VAL A O 1
ATOM 662 N N . ILE A 1 83 ? -22.044 8.047 3.398 1.00 65.56 83 ILE A N 1
ATOM 663 C CA . ILE A 1 83 ? -20.713 8.096 2.789 1.00 65.56 83 ILE A CA 1
ATOM 664 C C . ILE A 1 83 ? -19.833 8.937 3.704 1.00 65.56 83 ILE A C 1
ATOM 666 O O . ILE A 1 83 ? -19.978 10.156 3.757 1.00 65.56 83 ILE A O 1
ATOM 670 N N . VAL A 1 84 ? -18.932 8.268 4.418 1.00 74.88 84 VAL A N 1
ATOM 671 C CA . VAL A 1 84 ? -17.826 8.881 5.158 1.00 74.88 84 VAL A CA 1
ATOM 672 C C . VAL A 1 84 ? -16.516 8.312 4.629 1.00 74.88 84 VAL A C 1
ATOM 674 O O . VAL A 1 84 ? -16.431 7.128 4.294 1.00 74.88 84 VAL A O 1
ATOM 677 N N . GLY A 1 85 ? -15.500 9.161 4.513 1.00 77.06 85 GLY A N 1
ATOM 678 C CA . GLY A 1 85 ? -14.136 8.706 4.303 1.00 77.06 85 GLY A CA 1
ATOM 679 C C . GLY A 1 85 ? -13.611 8.155 5.622 1.00 77.06 85 GLY A C 1
ATOM 680 O O . GLY A 1 85 ? -13.849 8.743 6.674 1.00 77.06 85 GLY A O 1
ATOM 681 N N . VAL A 1 86 ? -12.900 7.036 5.587 1.00 86.19 86 VAL A N 1
ATOM 682 C CA . VAL A 1 86 ? -12.262 6.471 6.778 1.00 86.19 86 VAL A CA 1
ATOM 683 C C . VAL A 1 86 ? -10.830 6.125 6.412 1.00 86.19 86 VAL A C 1
ATOM 685 O O . VAL A 1 86 ? -10.595 5.511 5.373 1.00 86.19 86 VAL A O 1
ATOM 688 N N . VAL A 1 87 ? -9.883 6.561 7.237 1.00 86.56 87 VAL A N 1
ATOM 689 C CA . VAL A 1 87 ? -8.482 6.147 7.134 1.00 86.56 87 VAL A CA 1
ATOM 690 C C . VAL A 1 87 ? -8.413 4.672 7.504 1.00 86.56 87 VAL A C 1
ATOM 692 O O . VAL A 1 87 ? -8.772 4.302 8.622 1.00 86.56 87 VAL A O 1
ATOM 695 N N . SER A 1 88 ? -7.982 3.843 6.556 1.00 83.00 88 SER A N 1
ATOM 696 C CA . SER A 1 88 ? -7.823 2.399 6.771 1.00 83.00 88 SER A CA 1
ATOM 697 C C . SER A 1 88 ? -6.733 2.100 7.805 1.00 83.00 88 SER A C 1
ATOM 699 O O . SER A 1 88 ? -5.854 2.930 8.065 1.00 83.00 88 SER A O 1
ATOM 701 N N . ASP A 1 89 ? -6.758 0.904 8.393 1.00 81.19 89 ASP A N 1
ATOM 702 C CA . ASP A 1 89 ? -5.706 0.501 9.327 1.00 81.19 89 ASP A CA 1
ATOM 703 C C . ASP A 1 89 ? -4.351 0.346 8.613 1.00 81.19 89 ASP A C 1
ATOM 705 O O . ASP A 1 89 ? -3.319 0.687 9.196 1.00 81.19 89 ASP A O 1
ATOM 709 N N . GLU A 1 90 ? -4.334 -0.081 7.344 1.00 76.19 90 GLU A N 1
ATOM 710 C CA . GLU A 1 90 ? -3.130 -0.119 6.504 1.00 76.19 90 GLU A CA 1
ATOM 711 C C . GLU A 1 90 ? -2.555 1.287 6.288 1.00 76.19 90 GLU A C 1
ATOM 713 O O . GLU A 1 90 ? -1.364 1.507 6.518 1.00 76.19 90 GLU A O 1
ATOM 718 N N . GLU A 1 91 ? -3.399 2.257 5.914 1.00 80.25 91 GLU A N 1
ATOM 719 C CA . GLU A 1 91 ? -2.999 3.661 5.744 1.00 80.25 91 GLU A CA 1
ATOM 720 C C . GLU A 1 91 ? -2.465 4.235 7.064 1.00 80.25 91 GLU A C 1
ATOM 722 O O . GLU A 1 91 ? -1.384 4.827 7.086 1.00 80.25 91 GLU A O 1
ATOM 727 N N . ARG A 1 92 ? -3.147 3.995 8.195 1.00 86.75 92 ARG A N 1
ATOM 728 C CA . ARG A 1 92 ? -2.674 4.438 9.519 1.00 86.75 92 ARG A CA 1
ATOM 729 C C . ARG A 1 92 ? -1.290 3.873 9.839 1.00 86.75 92 ARG A C 1
ATOM 731 O O . ARG A 1 92 ? -0.421 4.625 10.285 1.00 86.75 92 ARG A O 1
ATOM 738 N N . ARG A 1 93 ? -1.074 2.570 9.631 1.00 78.75 93 ARG A N 1
ATOM 739 C CA . ARG A 1 93 ? 0.211 1.904 9.912 1.00 78.75 93 ARG A CA 1
ATOM 740 C C . ARG A 1 93 ? 1.325 2.413 9.000 1.00 78.75 93 ARG A C 1
ATOM 742 O O . ARG A 1 93 ? 2.438 2.626 9.473 1.00 78.75 93 ARG A O 1
ATOM 749 N N . LEU A 1 94 ? 1.025 2.667 7.727 1.00 74.75 94 LEU A N 1
ATOM 750 C CA . LEU A 1 94 ? 1.964 3.265 6.776 1.00 74.75 94 LEU A CA 1
ATOM 751 C C . LEU A 1 94 ? 2.434 4.640 7.273 1.00 74.75 94 LEU A C 1
ATOM 753 O O . LEU A 1 94 ? 3.637 4.893 7.348 1.00 74.75 94 LEU A O 1
ATOM 757 N N . LEU A 1 95 ? 1.502 5.491 7.705 1.00 81.81 95 LEU A N 1
ATOM 758 C CA . LEU A 1 95 ? 1.814 6.813 8.257 1.00 81.81 95 LEU A CA 1
ATOM 759 C C . LEU A 1 95 ? 2.585 6.736 9.586 1.00 81.81 95 LEU A C 1
ATOM 761 O O . LEU A 1 95 ? 3.480 7.544 9.834 1.00 81.81 95 LEU A O 1
ATOM 765 N N . GLN A 1 96 ? 2.285 5.755 10.442 1.00 82.19 96 GLN A N 1
ATOM 766 C CA . GLN A 1 96 ? 3.059 5.501 11.664 1.00 82.19 96 GLN A CA 1
ATOM 767 C C . GLN A 1 96 ? 4.503 5.103 11.348 1.00 82.19 96 GLN A C 1
ATOM 769 O O . GLN A 1 96 ? 5.427 5.663 11.940 1.00 82.19 96 GLN A O 1
ATOM 774 N N . ASN A 1 97 ? 4.704 4.208 10.379 1.00 75.81 97 ASN A N 1
ATOM 775 C CA . ASN A 1 97 ? 6.032 3.791 9.934 1.00 75.81 97 ASN A CA 1
ATOM 776 C C . ASN A 1 97 ? 6.829 4.968 9.354 1.00 75.81 97 ASN A C 1
ATOM 778 O O . ASN A 1 97 ? 8.002 5.122 9.685 1.00 75.81 97 ASN A O 1
ATOM 782 N N . GLN A 1 98 ? 6.192 5.843 8.566 1.00 74.81 98 GLN A N 1
ATOM 783 C CA . GLN A 1 98 ? 6.819 7.077 8.066 1.00 74.81 98 GLN A CA 1
ATOM 784 C C . GLN A 1 98 ? 7.281 8.010 9.194 1.00 74.81 98 GLN A C 1
ATOM 786 O O . GLN A 1 98 ? 8.272 8.720 9.046 1.00 74.81 98 GLN A O 1
ATOM 791 N N . LEU A 1 99 ? 6.583 8.005 10.331 1.00 77.12 99 LEU A N 1
ATOM 792 C CA . LEU A 1 99 ? 6.968 8.759 11.522 1.00 77.12 99 LEU A CA 1
ATOM 793 C C . LEU A 1 99 ? 7.946 8.008 12.443 1.00 77.12 99 LEU A C 1
ATOM 795 O O . LEU A 1 99 ? 8.310 8.549 13.488 1.00 77.12 99 LEU A O 1
ATOM 799 N N . GLY A 1 100 ? 8.358 6.784 12.095 1.00 77.19 100 GLY A N 1
ATOM 800 C CA . GLY A 1 100 ? 9.209 5.940 12.938 1.00 77.19 100 GLY A CA 1
ATOM 801 C C . GLY A 1 100 ? 8.521 5.464 14.224 1.00 77.19 100 GLY A C 1
ATOM 802 O O . GLY A 1 100 ? 9.188 5.222 15.229 1.00 77.19 100 GLY A O 1
ATOM 803 N N . ILE A 1 101 ? 7.189 5.371 14.225 1.00 80.50 101 ILE A N 1
ATOM 804 C CA . ILE A 1 101 ? 6.379 5.027 15.398 1.00 80.50 101 ILE A CA 1
ATOM 805 C C . ILE A 1 101 ? 5.980 3.556 15.325 1.00 80.50 101 ILE A C 1
ATOM 807 O O . ILE A 1 101 ? 5.445 3.097 14.319 1.00 80.50 101 ILE A O 1
ATOM 811 N N . SER A 1 102 ? 6.184 2.822 16.420 1.00 74.81 102 SER A N 1
ATOM 812 C CA . SER A 1 102 ? 5.709 1.442 16.518 1.00 74.81 102 SER A CA 1
ATOM 813 C C . SER A 1 102 ? 4.181 1.386 16.540 1.00 74.81 102 SER A C 1
ATOM 815 O O . SER A 1 102 ? 3.527 2.134 17.265 1.00 74.81 102 SER A O 1
ATOM 817 N N . SER A 1 103 ? 3.607 0.436 15.803 1.00 66.50 103 SER A N 1
ATOM 818 C CA . SER A 1 103 ? 2.155 0.209 15.774 1.00 66.50 103 SER A CA 1
ATOM 819 C C . SER A 1 103 ? 1.558 -0.208 17.126 1.00 66.50 103 SER A C 1
ATOM 821 O O . SER A 1 103 ? 0.360 -0.053 17.330 1.00 66.50 103 SER A O 1
ATOM 823 N N . ALA A 1 104 ? 2.382 -0.688 18.066 1.00 66.31 104 ALA A N 1
ATOM 824 C CA . ALA A 1 104 ? 1.963 -1.039 19.426 1.00 66.31 104 ALA A CA 1
ATOM 825 C C . ALA A 1 104 ? 2.092 0.125 20.433 1.00 66.31 104 ALA A C 1
ATOM 827 O O . ALA A 1 104 ? 1.785 -0.044 21.614 1.00 66.31 104 ALA A O 1
ATOM 828 N N . SER A 1 105 ? 2.591 1.293 20.012 1.00 72.62 105 SER A N 1
ATOM 829 C CA . SER A 1 105 ? 2.779 2.440 20.903 1.00 72.62 105 SER A CA 1
ATOM 830 C C . SER A 1 105 ? 1.457 3.133 21.229 1.00 72.62 105 SER A C 1
ATOM 832 O O . SER A 1 105 ? 0.676 3.460 20.338 1.00 72.62 105 SER A O 1
ATOM 834 N N . VAL A 1 106 ? 1.255 3.460 22.509 1.00 77.69 106 VAL A N 1
ATOM 835 C CA . VAL A 1 106 ? 0.211 4.407 22.922 1.00 77.69 106 VAL A CA 1
ATOM 836 C C . VAL A 1 106 ? 0.579 5.785 22.378 1.00 77.69 106 VAL A C 1
ATOM 838 O O . VAL A 1 106 ? 1.651 6.318 22.671 1.00 77.69 106 VAL A O 1
ATOM 841 N N . LEU A 1 107 ? -0.296 6.353 21.554 1.00 84.94 107 LEU A N 1
ATOM 842 C CA . LEU A 1 107 ? -0.033 7.622 20.888 1.00 84.94 107 LEU A CA 1
ATOM 843 C C . LEU A 1 107 ? -0.442 8.783 21.788 1.00 84.94 107 LEU A C 1
ATOM 845 O O . LEU A 1 107 ? -1.554 8.827 22.308 1.00 84.94 107 LEU A O 1
ATOM 849 N N . SER A 1 108 ? 0.440 9.774 21.918 1.00 87.25 108 SER A N 1
ATOM 850 C CA . SER A 1 108 ? 0.048 11.048 22.516 1.00 87.25 108 SER A CA 1
ATOM 851 C C . SER A 1 108 ? -1.015 11.738 21.649 1.00 87.25 108 SER A C 1
ATOM 853 O O . SER A 1 108 ? -1.110 11.486 20.441 1.00 87.25 108 SER A O 1
ATOM 855 N N . LEU A 1 109 ? -1.786 12.662 22.228 1.00 86.12 109 LEU A N 1
ATOM 856 C CA . LEU A 1 109 ? -2.744 13.457 21.455 1.00 86.12 109 LEU A CA 1
ATOM 857 C C . LEU A 1 109 ? -2.050 14.249 20.331 1.00 86.12 109 LEU A C 1
ATOM 859 O O . LEU A 1 109 ? -2.542 14.292 19.207 1.00 86.12 109 LEU A O 1
ATOM 863 N N . ALA A 1 110 ? -0.873 14.811 20.614 1.00 84.69 110 ALA A N 1
ATOM 864 C CA . ALA A 1 110 ? -0.040 15.504 19.633 1.00 84.69 110 ALA A CA 1
ATOM 865 C C . ALA A 1 110 ? 0.343 14.596 18.453 1.00 84.69 110 ALA A C 1
ATOM 867 O O . ALA A 1 110 ? 0.178 14.962 17.290 1.00 84.69 110 ALA A O 1
ATOM 868 N N . THR A 1 111 ? 0.811 13.385 18.753 1.00 87.88 111 THR A N 1
ATOM 869 C CA . THR A 1 111 ? 1.164 12.374 17.750 1.00 87.88 111 THR A CA 1
ATOM 870 C C . THR A 1 111 ? -0.052 11.954 16.925 1.00 87.88 111 THR A C 1
ATOM 872 O O . THR A 1 111 ? 0.037 11.846 15.704 1.00 87.88 111 THR A O 1
ATOM 875 N N . SER A 1 112 ? -1.196 11.769 17.585 1.00 91.06 112 SER A N 1
ATOM 876 C CA . SER A 1 112 ? -2.467 11.409 16.952 1.00 91.06 112 SER A CA 1
ATOM 877 C C . SER A 1 112 ? -2.935 12.488 15.975 1.00 91.06 112 SER A C 1
ATOM 879 O O . SER A 1 112 ? -3.307 12.173 14.850 1.00 91.06 112 SER A O 1
ATOM 881 N N . LEU A 1 113 ? -2.844 13.765 16.360 1.00 88.38 113 LEU A N 1
ATOM 882 C CA . LEU A 1 113 ? -3.151 14.903 15.488 1.00 88.38 113 LEU A CA 1
ATOM 883 C C . LEU A 1 113 ? -2.201 14.992 14.290 1.00 88.38 113 LEU A C 1
ATOM 885 O O . LEU A 1 113 ? -2.644 15.262 13.175 1.00 88.38 113 LEU A O 1
ATOM 889 N N . LYS A 1 114 ? -0.905 14.726 14.498 1.00 85.19 114 LYS A N 1
ATOM 890 C CA . LYS A 1 114 ? 0.078 14.695 13.409 1.00 85.19 114 LYS A CA 1
ATOM 891 C C . LYS A 1 114 ? -0.254 13.605 12.387 1.00 85.19 114 LYS A C 1
ATOM 893 O O . LYS A 1 114 ? -0.278 13.891 11.194 1.00 85.19 114 LYS A O 1
ATOM 898 N N . LEU A 1 115 ? -0.552 12.389 12.848 1.00 88.38 115 LEU A N 1
ATOM 899 C CA . LEU A 1 115 ? -0.989 11.289 11.980 1.00 88.38 115 LEU A CA 1
ATOM 900 C C . LEU A 1 115 ? -2.267 11.639 11.226 1.00 88.38 115 LEU A C 1
ATOM 902 O O . LEU A 1 115 ? -2.347 11.430 10.022 1.00 88.38 115 LEU A O 1
ATOM 906 N N . ALA A 1 116 ? -3.237 12.220 11.926 1.00 90.12 116 ALA A N 1
ATOM 907 C CA . ALA A 1 116 ? -4.502 12.615 11.337 1.00 90.12 116 ALA A CA 1
ATOM 908 C C . ALA A 1 116 ? -4.326 13.636 10.204 1.00 90.12 116 ALA A C 1
ATOM 910 O O . ALA A 1 116 ? -4.939 13.503 9.149 1.00 90.12 116 ALA A O 1
ATOM 911 N N . LYS A 1 117 ? -3.424 14.606 10.383 1.00 83.75 117 LYS A N 1
ATOM 912 C CA . LYS A 1 117 ? -3.082 15.587 9.350 1.00 83.75 1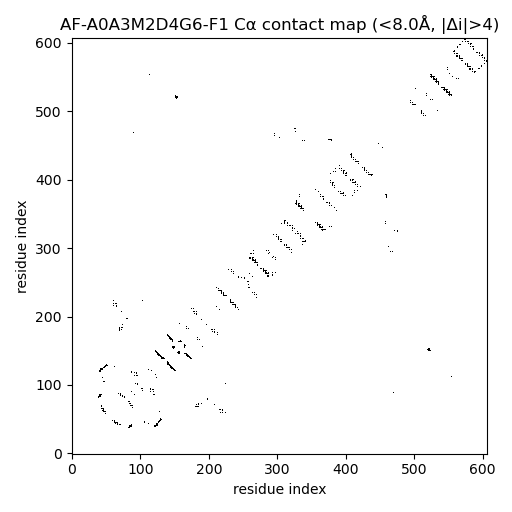17 LYS A CA 1
ATOM 913 C C . LYS A 1 117 ? -2.366 14.958 8.155 1.00 83.75 117 LYS A C 1
ATOM 915 O O . LYS A 1 117 ? -2.685 15.298 7.023 1.00 83.75 117 LYS A O 1
ATOM 920 N N . LEU A 1 118 ? -1.420 14.046 8.394 1.00 82.25 118 LEU A N 1
ATOM 921 C CA . LEU A 1 118 ? -0.741 13.318 7.313 1.00 82.25 118 LEU A CA 1
ATOM 922 C C . LEU A 1 118 ? -1.711 12.451 6.507 1.00 82.25 118 LEU A C 1
ATOM 924 O O . LEU A 1 118 ? -1.544 12.307 5.302 1.00 82.25 118 LEU A O 1
ATOM 928 N N . ALA A 1 119 ? -2.739 11.921 7.167 1.00 83.88 119 ALA A N 1
ATOM 929 C CA . ALA A 1 119 ? -3.804 11.167 6.526 1.00 83.88 119 ALA A CA 1
ATOM 930 C C . ALA A 1 119 ? -4.829 12.051 5.798 1.00 83.88 119 ALA A C 1
ATOM 932 O O . ALA A 1 119 ? -5.814 11.517 5.295 1.00 83.88 119 ALA A O 1
ATOM 933 N N . ASP A 1 120 ? -4.668 13.380 5.786 1.00 83.12 120 ASP A N 1
ATOM 934 C CA . ASP A 1 120 ? -5.680 14.334 5.307 1.00 83.12 120 ASP A CA 1
ATOM 935 C C . ASP A 1 120 ? -7.070 14.086 5.934 1.00 83.12 120 ASP A C 1
ATOM 937 O O . ASP A 1 120 ? -8.118 14.215 5.300 1.00 83.12 120 ASP A O 1
ATOM 941 N N . ALA A 1 121 ? -7.085 13.647 7.196 1.00 89.62 121 ALA A N 1
ATOM 942 C CA . ALA A 1 121 ? -8.315 13.441 7.938 1.00 89.62 121 ALA A CA 1
ATOM 943 C C . ALA A 1 121 ? -8.894 14.794 8.377 1.00 89.62 121 ALA A C 1
ATOM 945 O O . ALA A 1 121 ? -8.175 15.738 8.715 1.00 89.62 121 ALA A O 1
ATOM 946 N N . THR A 1 122 ? -10.220 14.877 8.428 1.00 88.88 122 THR A N 1
ATOM 947 C CA . THR A 1 122 ? -10.959 16.036 8.939 1.00 88.88 122 THR A CA 1
ATOM 948 C C . THR A 1 122 ? -11.402 15.840 10.387 1.00 88.88 122 THR A C 1
ATOM 950 O O . THR A 1 122 ? -11.442 16.811 11.150 1.00 88.88 122 THR A O 1
ATOM 953 N N . ILE A 1 123 ? -11.644 14.587 10.794 1.00 92.19 123 ILE A N 1
ATOM 954 C CA . ILE A 1 123 ? -12.038 14.198 12.152 1.00 92.19 123 ILE A CA 1
ATOM 955 C C . ILE A 1 123 ? -11.073 13.151 12.713 1.00 92.19 123 ILE A C 1
ATOM 957 O O . ILE A 1 123 ? -10.795 12.138 12.076 1.00 92.19 123 ILE A O 1
ATOM 961 N N . LEU A 1 124 ? -10.618 13.367 13.946 1.00 94.69 124 LEU A N 1
ATOM 962 C CA . LEU A 1 124 ? -9.842 12.415 14.737 1.00 94.69 124 LEU A CA 1
ATOM 963 C C . LEU A 1 124 ? -10.707 11.860 15.877 1.00 94.69 124 LEU A C 1
ATOM 965 O O . LEU A 1 124 ? -11.226 12.625 16.690 1.00 94.69 124 LEU A O 1
ATOM 969 N N . VAL A 1 125 ? -10.823 10.535 15.965 1.00 95.38 125 VAL A N 1
ATOM 970 C CA . VAL A 1 125 ? -11.466 9.826 17.081 1.00 95.38 125 VAL A CA 1
ATOM 971 C C . VAL A 1 125 ? -10.391 9.312 18.033 1.00 95.38 125 VAL A C 1
ATOM 973 O O . VAL A 1 125 ? -9.534 8.515 17.648 1.00 95.38 125 VAL A O 1
ATOM 976 N N . VAL A 1 126 ? -10.457 9.755 19.288 1.00 93.62 126 VAL A N 1
ATOM 977 C CA . VAL A 1 126 ? -9.587 9.297 20.381 1.00 93.62 126 VAL A CA 1
ATOM 978 C C . VAL A 1 126 ? -10.426 8.837 21.564 1.00 93.62 126 VAL A C 1
ATOM 980 O O . VAL A 1 126 ? -11.585 9.237 21.727 1.00 93.62 126 VAL A O 1
ATOM 983 N N . GLY A 1 127 ? -9.842 8.016 22.424 1.00 93.12 127 GLY A N 1
ATOM 984 C CA . GLY A 1 127 ? -10.514 7.593 23.637 1.00 93.12 127 GLY A CA 1
ATOM 985 C C . GLY A 1 127 ? -9.642 6.780 24.572 1.00 93.12 127 GLY A C 1
ATOM 986 O O . GLY A 1 127 ? -8.484 6.476 24.290 1.00 93.12 127 GLY A O 1
ATOM 987 N N . GLU A 1 128 ? -10.243 6.442 25.698 1.00 93.75 128 GLU A N 1
ATOM 988 C CA . GLU A 1 128 ? -9.673 5.625 26.756 1.00 93.75 128 GLU A CA 1
ATOM 989 C C . GLU A 1 128 ? -10.693 4.571 27.188 1.00 93.75 128 GLU A C 1
ATOM 991 O O . GLU A 1 128 ? -11.903 4.735 26.994 1.00 93.75 128 GLU A O 1
ATOM 996 N N . TYR A 1 129 ? -10.217 3.488 27.790 1.00 93.88 129 TYR A N 1
ATOM 997 C CA . TYR A 1 129 ? -11.082 2.477 28.377 1.00 93.88 129 TYR A CA 1
ATOM 998 C C . TYR A 1 129 ? -10.546 1.962 29.709 1.00 93.88 129 TYR A C 1
ATOM 1000 O O . TYR A 1 129 ? -9.345 1.974 29.975 1.00 93.88 129 TYR A O 1
ATOM 1008 N N . ASN A 1 130 ? -11.463 1.482 30.542 1.00 93.06 130 ASN A N 1
ATOM 1009 C CA . ASN A 1 130 ? -11.176 0.822 31.808 1.00 93.06 130 ASN A CA 1
ATOM 1010 C C . ASN A 1 130 ? -11.878 -0.531 31.831 1.00 93.06 130 ASN A C 1
ATOM 1012 O O . ASN A 1 130 ? -13.091 -0.598 31.628 1.00 93.06 130 ASN A O 1
ATOM 1016 N N . VAL A 1 131 ? -11.126 -1.593 32.101 1.00 91.31 131 VAL A N 1
ATOM 1017 C CA . VAL A 1 131 ? -11.661 -2.932 32.339 1.00 91.31 131 VAL A CA 1
ATOM 1018 C C . VAL A 1 131 ? -11.695 -3.188 33.836 1.00 91.31 131 VAL A C 1
ATOM 1020 O O . VAL A 1 131 ? -10.674 -3.105 34.520 1.00 91.31 131 VAL A O 1
ATOM 1023 N N . PHE A 1 132 ? -12.870 -3.555 34.332 1.00 89.19 132 PHE A N 1
ATOM 1024 C CA . PHE A 1 132 ? -13.065 -4.039 35.690 1.00 89.19 132 PHE A CA 1
ATOM 1025 C C . PHE A 1 132 ? -13.167 -5.567 35.625 1.00 89.19 132 PHE A C 1
ATOM 1027 O O . PHE A 1 132 ? -14.133 -6.081 35.052 1.00 89.19 132 PHE A O 1
ATOM 1034 N N . PRO A 1 133 ? -12.167 -6.310 36.139 1.00 83.00 133 PRO A N 1
ATOM 1035 C CA . PRO A 1 133 ? -12.151 -7.768 36.072 1.00 83.00 133 PRO A CA 1
ATOM 1036 C C . PRO A 1 133 ? -13.361 -8.395 36.763 1.00 83.00 133 PRO A C 1
ATOM 1038 O O . PRO A 1 133 ? -13.958 -7.796 37.656 1.00 83.00 133 PRO A O 1
ATOM 1041 N N . ALA A 1 134 ? -13.678 -9.632 36.382 1.00 83.31 134 ALA A N 1
ATOM 1042 C CA . ALA A 1 134 ? -14.727 -10.390 37.047 1.00 83.31 134 ALA A CA 1
ATOM 1043 C C . ALA A 1 134 ? -14.393 -10.591 38.536 1.00 83.31 134 ALA A C 1
ATOM 1045 O O . ALA A 1 134 ? -13.254 -10.912 38.884 1.00 83.31 134 ALA A O 1
ATOM 1046 N N . GLN A 1 135 ? -15.387 -10.415 39.407 1.00 78.56 135 GLN A N 1
ATOM 1047 C CA . GLN A 1 135 ? -15.269 -10.625 40.851 1.00 78.56 135 GLN A CA 1
ATOM 1048 C C . GLN A 1 135 ? -16.444 -11.480 41.330 1.00 78.56 135 GLN A C 1
ATOM 1050 O O . GLN A 1 135 ? -17.591 -11.033 41.331 1.00 78.56 135 GLN A O 1
ATOM 1055 N N . GLY A 1 136 ? -16.163 -12.724 41.728 1.00 80.19 136 GLY A N 1
ATOM 1056 C CA . GLY A 1 136 ? -17.204 -13.686 42.098 1.00 80.19 136 GLY A CA 1
ATOM 1057 C C . GLY A 1 136 ? -18.146 -13.973 40.925 1.00 80.19 136 GLY A C 1
ATOM 1058 O O . GLY A 1 136 ? -17.700 -14.401 39.865 1.00 80.19 136 GLY A O 1
ATOM 1059 N N . GLU A 1 137 ? -19.441 -13.717 41.114 1.00 75.06 137 GLU A N 1
ATOM 1060 C CA . GLU A 1 137 ? -20.477 -13.879 40.079 1.00 75.06 137 GLU A CA 1
ATOM 1061 C C . GLU A 1 137 ? -20.592 -12.672 39.129 1.00 75.06 137 GLU A C 1
ATOM 1063 O O . GLU A 1 137 ? -21.302 -12.731 38.124 1.00 75.06 137 GLU A O 1
ATOM 1068 N N . VAL A 1 138 ? -19.901 -11.563 39.419 1.00 76.31 138 VAL A N 1
ATOM 1069 C CA . VAL A 1 138 ? -19.945 -10.359 38.585 1.00 76.31 138 VAL A CA 1
ATOM 1070 C C . VAL A 1 138 ? -19.019 -10.547 37.390 1.00 76.31 138 VAL A C 1
ATOM 1072 O O . VAL A 1 138 ? -17.805 -10.675 37.549 1.00 76.31 138 VAL A O 1
ATOM 1075 N N . ALA A 1 139 ? -19.592 -10.549 36.186 1.00 84.00 139 ALA A N 1
ATOM 1076 C CA . ALA A 1 139 ? -18.830 -10.607 34.945 1.00 84.00 139 ALA A CA 1
ATOM 1077 C C . ALA A 1 139 ? -17.908 -9.386 34.793 1.00 84.00 139 ALA A C 1
ATOM 1079 O O . ALA A 1 139 ? -18.218 -8.293 35.268 1.00 84.00 139 ALA A O 1
ATOM 1080 N N . ALA A 1 140 ? -16.792 -9.558 34.083 1.00 88.56 140 ALA A N 1
ATOM 1081 C CA . ALA A 1 140 ? -15.909 -8.443 33.761 1.00 88.56 140 ALA A CA 1
ATOM 1082 C C . ALA A 1 140 ? -16.668 -7.375 32.956 1.00 88.56 140 ALA A C 1
ATOM 1084 O O . ALA A 1 140 ? -17.421 -7.707 32.035 1.00 88.56 140 ALA A O 1
ATOM 1085 N N . THR A 1 141 ? -16.452 -6.101 33.274 1.00 92.38 141 THR A N 1
ATOM 1086 C CA . THR A 1 141 ? -17.076 -4.963 32.579 1.00 92.38 141 THR A CA 1
ATOM 1087 C C . THR A 1 141 ? -16.021 -4.076 31.940 1.00 92.38 141 THR A C 1
ATOM 1089 O O . THR A 1 141 ? -14.869 -4.047 32.374 1.00 92.38 141 THR A O 1
ATOM 1092 N N . VAL A 1 142 ? -16.407 -3.363 30.886 1.00 94.12 142 VAL A N 1
ATOM 1093 C CA . VAL A 1 142 ? -15.553 -2.394 30.201 1.00 94.12 142 VAL A CA 1
ATOM 1094 C C . VAL A 1 142 ? -16.298 -1.075 30.060 1.00 94.12 142 VAL A C 1
ATOM 1096 O O . VAL A 1 142 ? -17.434 -1.045 29.592 1.00 94.12 142 VAL A O 1
ATOM 1099 N N . SER A 1 143 ? -15.650 0.011 30.473 1.00 95.50 143 SER A N 1
ATOM 1100 C CA . SER A 1 143 ? -16.106 1.387 30.276 1.00 95.50 143 SER A CA 1
ATOM 1101 C C . SER A 1 143 ? -15.219 2.052 29.230 1.00 95.50 143 SER A C 1
ATOM 1103 O O . SER A 1 143 ? -13.997 1.990 29.341 1.00 95.50 143 SER A O 1
ATOM 1105 N N . ILE A 1 144 ? -15.828 2.665 28.218 1.00 96.56 144 ILE A N 1
ATOM 1106 C CA . ILE A 1 144 ? -15.174 3.330 27.090 1.00 96.56 144 ILE A CA 1
ATOM 1107 C C . ILE A 1 144 ? -15.581 4.799 27.102 1.00 96.56 144 ILE A C 1
ATOM 1109 O O . ILE A 1 144 ? -16.771 5.118 27.079 1.00 96.56 144 ILE A O 1
ATOM 1113 N N . LYS A 1 145 ? -14.589 5.688 27.067 1.00 95.56 145 LYS A N 1
ATOM 1114 C CA . LYS A 1 145 ? -14.784 7.126 26.895 1.00 95.56 145 LYS A CA 1
ATOM 1115 C C . LYS A 1 145 ? -14.126 7.584 25.609 1.00 95.56 145 LYS A C 1
ATOM 1117 O O . LYS A 1 145 ? -12.947 7.326 25.395 1.00 95.56 145 LYS A O 1
ATOM 1122 N N . SER A 1 146 ? -14.864 8.294 24.764 1.00 94.56 146 SER A N 1
ATOM 1123 C CA . SER A 1 146 ? -14.353 8.803 23.491 1.00 94.56 146 SER A CA 1
ATOM 1124 C C . SER A 1 146 ? -14.674 10.276 23.284 1.00 94.56 146 SER A C 1
ATOM 1126 O O . SER A 1 146 ? -15.696 10.793 23.750 1.00 94.56 146 SER A O 1
ATOM 1128 N N . ARG A 1 147 ? -13.783 10.953 22.560 1.00 92.38 147 ARG A N 1
ATOM 1129 C CA . ARG A 1 147 ? -13.962 12.311 22.060 1.00 92.38 147 ARG A CA 1
ATOM 1130 C C . ARG A 1 147 ? -13.581 12.366 20.586 1.00 92.38 147 ARG A C 1
ATOM 1132 O O . ARG A 1 147 ? -12.681 11.657 20.139 1.00 92.38 147 ARG A O 1
ATOM 1139 N N . LEU A 1 148 ? -14.253 13.247 19.857 1.00 92.38 148 LEU A N 1
ATOM 1140 C CA . LEU A 1 148 ? -13.952 13.527 18.462 1.00 92.38 148 LEU A CA 1
ATOM 1141 C C . LEU A 1 148 ? -13.361 14.929 18.360 1.00 92.38 148 LEU A C 1
ATOM 1143 O O . LEU A 1 148 ? -13.846 15.847 19.021 1.00 92.38 148 LEU A O 1
ATOM 1147 N N . ILE A 1 149 ? -12.335 15.088 17.534 1.00 90.31 149 ILE A N 1
ATOM 1148 C CA . ILE A 1 149 ? -11.615 16.345 17.336 1.00 90.31 149 ILE A CA 1
ATOM 1149 C C . ILE A 1 149 ? -11.705 16.720 15.866 1.00 90.31 149 ILE A C 1
ATOM 1151 O O . ILE A 1 149 ? -11.358 15.915 15.002 1.00 90.31 149 ILE A O 1
ATOM 1155 N N . ARG A 1 150 ? -12.133 17.948 15.579 1.00 88.75 150 ARG A N 1
ATOM 1156 C CA . ARG A 1 150 ? -12.075 18.495 14.226 1.00 88.75 150 ARG A CA 1
ATOM 1157 C C . ARG A 1 150 ? -10.666 19.019 13.990 1.00 88.75 150 ARG A C 1
ATOM 1159 O O . ARG A 1 150 ? -10.234 19.965 14.642 1.00 88.75 150 ARG A O 1
ATOM 1166 N N . ILE A 1 151 ? -9.933 18.375 13.088 1.00 87.12 151 ILE A N 1
ATOM 1167 C CA . ILE A 1 151 ? -8.473 18.519 12.992 1.00 87.12 151 ILE A CA 1
ATOM 1168 C C . ILE A 1 151 ? -8.082 19.934 12.579 1.00 87.12 151 ILE A C 1
ATOM 1170 O O . ILE A 1 151 ? -7.206 20.521 13.200 1.00 87.12 151 ILE A O 1
ATOM 1174 N N . LYS A 1 152 ? -8.772 20.519 11.593 1.00 77.69 152 LYS A N 1
ATOM 1175 C CA . LYS A 1 152 ? -8.502 21.902 11.170 1.00 77.69 152 LYS A CA 1
ATOM 1176 C C . LYS A 1 152 ? -8.690 22.899 12.313 1.00 77.69 152 LYS A C 1
ATOM 1178 O O . LYS A 1 152 ? -7.820 23.730 12.543 1.00 77.69 152 LYS A O 1
ATOM 1183 N N . GLU A 1 153 ? -9.790 22.768 13.050 1.00 79.19 153 GLU A N 1
ATOM 1184 C CA . GLU A 1 153 ? -10.162 23.676 14.142 1.00 79.19 153 GLU A CA 1
ATOM 1185 C C . GLU A 1 153 ? -9.425 23.393 15.454 1.00 79.19 153 GLU A C 1
ATOM 1187 O O . GLU A 1 153 ? -9.421 24.234 16.347 1.00 79.19 153 GLU A O 1
ATOM 1192 N N . GLY A 1 154 ? -8.820 22.215 15.609 1.00 73.19 154 GLY A N 1
ATOM 1193 C CA . GLY A 1 154 ? -8.154 21.810 16.844 1.00 73.19 154 GLY A CA 1
ATOM 1194 C C . GLY A 1 154 ? -9.062 21.739 18.073 1.00 73.19 154 GLY A C 1
ATOM 1195 O O . GLY A 1 154 ? -8.562 21.789 19.194 1.00 73.19 154 GLY A O 1
ATOM 1196 N N . ARG A 1 155 ? -10.378 21.641 17.870 1.00 77.31 155 ARG A N 1
ATOM 1197 C CA . ARG A 1 155 ? -11.402 21.647 18.921 1.00 77.31 155 ARG A CA 1
ATOM 1198 C C . ARG A 1 155 ? -12.174 20.345 18.955 1.00 77.31 155 ARG A C 1
ATOM 1200 O O . ARG A 1 155 ? -12.264 19.626 17.953 1.00 77.31 155 ARG A O 1
ATOM 1207 N N . PHE A 1 156 ? -12.738 20.039 20.115 1.00 80.44 156 PHE A N 1
ATOM 1208 C CA . PHE A 1 156 ? -13.612 18.887 20.244 1.00 80.44 156 PHE A CA 1
ATOM 1209 C C . PHE A 1 156 ? -14.961 19.166 19.571 1.00 80.44 156 PHE A C 1
ATOM 1211 O O . PHE A 1 156 ? -15.499 20.270 19.636 1.00 80.44 156 PHE A O 1
ATOM 1218 N N . LEU A 1 157 ? -15.548 18.149 18.944 1.00 75.19 157 LEU A N 1
ATOM 1219 C CA . LEU A 1 157 ? -16.934 18.238 18.492 1.00 75.19 157 LEU A CA 1
ATOM 1220 C C . LEU A 1 157 ? -17.860 18.426 19.705 1.00 75.19 157 LEU A C 1
ATOM 1222 O O . LEU A 1 157 ? -17.687 17.764 20.732 1.00 75.19 157 LEU A O 1
ATOM 1226 N N . GLU A 1 158 ? -18.841 19.322 19.562 1.00 69.06 158 GLU A N 1
ATOM 1227 C CA . GLU A 1 158 ? -19.791 19.728 20.616 1.00 69.06 158 GLU A CA 1
ATOM 1228 C C . GLU A 1 158 ? -19.147 20.440 21.820 1.00 69.06 158 GLU A C 1
ATOM 1230 O O . GLU A 1 158 ? -19.681 20.418 22.931 1.00 69.06 158 GLU A O 1
ATOM 1235 N N . GLU A 1 159 ? -17.996 21.080 21.617 1.00 61.75 159 GLU A N 1
ATOM 1236 C CA . GLU A 1 159 ? -17.385 21.955 22.611 1.00 61.75 159 GLU A CA 1
ATOM 1237 C C . GLU A 1 159 ? -18.245 23.217 22.804 1.00 61.75 159 GLU A C 1
ATOM 1239 O O . GLU A 1 159 ? -18.448 24.006 21.880 1.00 61.75 159 GLU A O 1
ATOM 1244 N N . ASN A 1 160 ? -18.819 23.386 23.998 1.00 58.59 160 ASN A N 1
ATOM 1245 C CA . ASN A 1 160 ? -19.608 24.576 24.328 1.00 58.59 160 ASN A CA 1
ATOM 1246 C C . ASN A 1 160 ? -18.714 25.825 24.488 1.00 58.59 160 ASN A C 1
ATOM 1248 O O . ASN A 1 160 ? -17.493 25.717 24.547 1.00 58.59 160 ASN A O 1
ATOM 1252 N N . GLU A 1 161 ? -19.307 27.020 24.626 1.00 51.47 161 GLU A N 1
ATOM 1253 C CA . GLU A 1 161 ? -18.573 28.300 24.771 1.00 51.47 161 GLU A CA 1
ATOM 1254 C C . GLU A 1 161 ? -17.550 28.329 25.928 1.00 51.47 161 GLU A C 1
ATOM 1256 O O . GLU A 1 161 ? -16.704 29.217 25.994 1.00 51.47 161 GLU A O 1
ATOM 1261 N N . ARG A 1 162 ? -17.614 27.357 26.848 1.00 49.59 162 ARG A N 1
ATOM 1262 C CA . ARG A 1 162 ? -16.697 27.195 27.985 1.00 49.59 162 ARG A CA 1
ATOM 1263 C C . ARG A 1 162 ? -15.615 26.132 27.763 1.00 49.59 162 ARG A C 1
ATOM 1265 O O . ARG A 1 162 ? -14.899 25.821 28.710 1.00 49.59 162 ARG A O 1
ATOM 1272 N N . GLY A 1 163 ? -15.505 25.560 26.566 1.00 52.19 163 GLY A N 1
ATOM 1273 C CA . GLY A 1 163 ? -14.486 24.559 26.244 1.00 52.19 163 GLY A CA 1
ATOM 1274 C C . GLY A 1 163 ? -14.823 23.126 26.680 1.00 52.19 163 GLY A C 1
ATOM 1275 O O . GLY A 1 163 ? -13.949 22.264 26.719 1.00 52.19 163 GLY A O 1
ATOM 1276 N N . PHE A 1 164 ? -16.075 22.835 27.059 1.00 49.19 164 PHE A N 1
ATOM 1277 C CA . PHE A 1 164 ? -16.477 21.485 27.465 1.00 49.19 164 PHE A CA 1
ATOM 1278 C C . PHE A 1 164 ? -17.173 20.756 26.320 1.00 49.19 164 PHE A C 1
ATOM 1280 O O . PHE A 1 164 ? -18.271 21.139 25.917 1.00 49.19 164 PHE A O 1
ATOM 1287 N N . SER A 1 165 ? -16.574 19.659 25.859 1.00 63.62 165 SER A N 1
ATOM 1288 C CA . SER A 1 165 ? -17.246 18.658 25.028 1.00 63.62 165 SER A CA 1
ATOM 1289 C C . SER A 1 165 ? -17.816 17.540 25.898 1.00 63.62 165 SER A C 1
ATOM 1291 O O . SER A 1 165 ? -17.169 17.074 26.843 1.00 63.62 165 SER A O 1
ATOM 1293 N N . LYS A 1 166 ? -19.038 17.087 25.594 1.00 77.62 166 LYS A N 1
ATOM 1294 C CA . LYS A 1 166 ? -19.623 15.922 26.268 1.00 77.62 166 LYS A CA 1
ATOM 1295 C C . LYS A 1 166 ? -19.016 14.649 25.658 1.00 77.62 166 LYS A C 1
ATOM 1297 O O . LYS A 1 166 ? -19.322 14.343 24.498 1.00 77.62 166 LYS A O 1
ATOM 1302 N N . PRO A 1 167 ? -18.164 13.901 26.387 1.00 86.19 167 PRO A N 1
ATOM 1303 C CA . PRO A 1 167 ? -17.591 12.675 25.850 1.00 86.19 167 PRO A CA 1
ATOM 1304 C C . PRO A 1 167 ? -18.699 11.654 25.578 1.00 86.19 167 PRO A C 1
ATOM 1306 O O . PRO A 1 167 ? -19.753 11.667 26.222 1.00 86.19 167 PRO A O 1
ATOM 1309 N N . ILE A 1 168 ? -18.456 10.768 24.619 1.00 91.38 168 ILE A N 1
ATOM 1310 C CA . ILE A 1 168 ? -19.229 9.533 24.495 1.00 91.38 168 ILE A CA 1
ATOM 1311 C C . ILE A 1 168 ? -18.756 8.633 25.637 1.00 91.38 168 ILE A C 1
ATOM 1313 O O . ILE A 1 168 ? -17.559 8.384 25.736 1.00 91.38 168 ILE A O 1
ATOM 1317 N N . ASP A 1 169 ? -19.666 8.194 26.503 1.00 94.00 169 ASP A N 1
ATOM 1318 C CA . ASP A 1 169 ? -19.370 7.343 27.660 1.00 94.00 169 ASP A CA 1
ATOM 1319 C C . ASP A 1 169 ? -20.292 6.123 27.612 1.00 94.00 169 ASP A C 1
ATOM 1321 O O . ASP A 1 169 ? -21.518 6.258 27.664 1.00 94.00 169 ASP A O 1
ATOM 1325 N N . LEU A 1 170 ? -19.702 4.946 27.419 1.00 95.62 170 LEU A N 1
ATOM 1326 C CA . LEU A 1 170 ? -20.409 3.683 27.248 1.00 95.62 170 LEU A CA 1
ATOM 1327 C C . LEU A 1 170 ? -19.820 2.637 28.195 1.00 95.62 170 LEU A C 1
ATOM 1329 O O . LEU A 1 170 ? -18.606 2.558 28.355 1.00 95.62 170 LEU A O 1
ATOM 1333 N N . SER A 1 171 ? -20.666 1.805 28.800 1.00 95.19 171 SER A N 1
ATOM 1334 C CA . SER A 1 171 ? -20.228 0.727 29.689 1.00 95.19 171 SER A CA 1
ATOM 1335 C C . SER A 1 171 ? -21.171 -0.471 29.606 1.00 95.19 171 SER A C 1
ATOM 1337 O O . SER A 1 171 ? -22.389 -0.290 29.567 1.00 95.19 171 SER A O 1
ATOM 1339 N N . ASP A 1 172 ? -20.618 -1.683 29.551 1.00 93.81 172 ASP A N 1
ATOM 1340 C CA . ASP A 1 172 ? -21.358 -2.955 29.604 1.00 93.81 172 ASP A CA 1
ATOM 1341 C C . ASP A 1 172 ? -20.387 -4.102 29.971 1.00 93.81 172 ASP A C 1
ATOM 1343 O O . ASP A 1 172 ? -19.202 -3.885 30.250 1.00 93.81 172 ASP A O 1
ATOM 1347 N N . ALA A 1 173 ? -20.878 -5.341 29.974 1.00 91.75 173 ALA A N 1
ATOM 1348 C CA . ALA A 1 173 ? -20.046 -6.531 30.110 1.00 91.75 173 ALA A CA 1
ATOM 1349 C C . ALA A 1 173 ? -19.010 -6.622 28.975 1.00 91.75 173 ALA A C 1
ATOM 1351 O O . ALA A 1 173 ? -19.326 -6.376 27.810 1.00 91.75 173 ALA A O 1
ATOM 1352 N N . LEU A 1 174 ? -17.789 -7.065 29.290 1.00 89.06 174 LEU A N 1
ATOM 1353 C CA . LEU A 1 174 ? -16.706 -7.232 28.312 1.00 89.06 174 LEU A CA 1
ATOM 1354 C C . LEU A 1 174 ? -17.085 -8.207 27.181 1.00 89.06 174 LEU A C 1
ATOM 1356 O O . LEU A 1 174 ? -16.656 -8.045 26.043 1.00 89.06 174 LEU A O 1
ATOM 1360 N N . THR A 1 175 ? -17.953 -9.183 27.459 1.00 88.19 175 THR A N 1
ATOM 1361 C CA . THR A 1 175 ? -18.492 -10.112 26.450 1.00 88.19 175 THR A CA 1
ATOM 1362 C C . THR A 1 175 ? -19.317 -9.421 25.359 1.00 88.19 175 THR A C 1
ATOM 1364 O O . THR A 1 175 ? -19.470 -9.982 24.275 1.00 88.19 175 THR A O 1
ATOM 1367 N N . LYS A 1 176 ? -19.805 -8.200 25.614 1.00 90.38 176 LYS A N 1
ATOM 1368 C CA . LYS A 1 176 ? -20.533 -7.346 24.666 1.00 90.38 176 LYS A CA 1
ATOM 1369 C C . LYS A 1 176 ? -19.673 -6.214 24.095 1.00 90.38 176 LYS A C 1
ATOM 1371 O O . LYS A 1 176 ? -20.203 -5.203 23.640 1.00 90.38 176 LYS A O 1
ATOM 1376 N N . LEU A 1 177 ? -18.347 -6.354 24.106 1.00 91.75 177 LEU A N 1
ATOM 1377 C CA . LEU A 1 177 ? -17.442 -5.327 23.583 1.00 91.75 177 LEU A CA 1
ATOM 1378 C C . LEU A 1 177 ? -17.791 -4.905 22.144 1.00 91.75 177 LEU A C 1
ATOM 1380 O O . LEU A 1 177 ? -17.770 -3.714 21.849 1.00 91.75 177 LEU A O 1
ATOM 1384 N N . GLN A 1 178 ? -18.167 -5.842 21.270 1.00 90.62 178 GLN A N 1
ATOM 1385 C CA . GLN A 1 178 ? -18.553 -5.501 19.895 1.00 90.62 178 GLN A CA 1
ATOM 1386 C C . GLN A 1 178 ? -19.850 -4.676 19.827 1.00 90.62 178 GLN A C 1
ATOM 1388 O O . GLN A 1 178 ? -19.921 -3.723 19.054 1.00 90.62 178 GLN A O 1
ATOM 1393 N N . ASP A 1 179 ? -20.829 -4.935 20.707 1.00 90.88 179 ASP A N 1
ATOM 1394 C CA . ASP A 1 179 ? -22.024 -4.085 20.812 1.00 90.88 179 ASP A CA 1
ATOM 1395 C C . ASP A 1 179 ? -21.632 -2.653 21.184 1.00 90.88 179 ASP A C 1
ATOM 1397 O O . ASP A 1 179 ? -22.141 -1.692 20.609 1.00 90.88 179 ASP A O 1
ATOM 1401 N N . LEU A 1 180 ? -20.714 -2.498 22.145 1.00 93.50 180 LEU A N 1
ATOM 1402 C CA . LEU A 1 180 ? -20.204 -1.189 22.553 1.00 93.50 180 LEU A CA 1
ATOM 1403 C C . LEU A 1 180 ? -19.475 -0.477 21.408 1.00 93.50 180 LEU A C 1
ATOM 1405 O O . LEU A 1 180 ? -19.664 0.726 21.234 1.00 93.50 180 LEU A O 1
ATOM 1409 N N . GLN A 1 181 ? -18.695 -1.204 20.606 1.00 93.62 181 GLN A N 1
ATOM 1410 C CA . GLN A 1 181 ? -18.021 -0.667 19.420 1.00 93.62 181 GLN A CA 1
ATOM 1411 C C . GLN A 1 181 ? -19.027 -0.216 18.350 1.00 93.62 181 GLN A C 1
ATOM 1413 O O . GLN A 1 181 ? -18.897 0.889 17.827 1.00 93.62 181 GLN A O 1
ATOM 1418 N N . GLY A 1 182 ? -20.079 -1.001 18.092 1.00 91.31 182 GLY A N 1
ATOM 1419 C CA . GLY A 1 182 ? -21.170 -0.620 17.190 1.00 91.31 182 GLY A CA 1
ATOM 1420 C C . GLY A 1 182 ? -21.908 0.638 17.652 1.00 91.31 182 GLY A C 1
ATOM 1421 O O . GLY A 1 182 ? -22.142 1.553 16.860 1.00 91.31 182 GLY A O 1
ATOM 1422 N N . LYS A 1 183 ? -22.218 0.733 18.953 1.00 93.19 183 LYS A N 1
ATOM 1423 C CA . LYS A 1 183 ? -22.848 1.926 19.545 1.00 93.19 183 LYS A CA 1
ATOM 1424 C C . LYS A 1 183 ? -21.935 3.141 19.435 1.00 93.19 183 LYS A C 1
ATOM 1426 O O . LYS A 1 183 ? -22.389 4.228 19.088 1.00 93.19 183 LYS A O 1
ATOM 1431 N N . LEU A 1 184 ? -20.643 2.960 19.696 1.00 94.25 184 LEU A N 1
ATOM 1432 C CA . LEU A 1 184 ? -19.655 4.022 19.566 1.00 94.25 184 LEU A CA 1
ATOM 1433 C C . LEU A 1 184 ? -19.549 4.510 18.114 1.00 94.25 184 LEU A C 1
ATOM 1435 O O . LEU A 1 184 ? -19.600 5.715 17.885 1.00 94.25 184 LEU A O 1
ATOM 1439 N N . ALA A 1 185 ? -19.479 3.605 17.136 1.00 91.56 185 ALA A N 1
ATOM 1440 C CA . ALA A 1 185 ? -19.468 3.955 15.717 1.00 91.56 185 ALA A CA 1
ATOM 1441 C C . ALA A 1 185 ? -20.749 4.704 15.296 1.00 91.56 185 ALA A C 1
ATOM 1443 O O . ALA A 1 185 ? -20.673 5.696 14.573 1.00 91.56 185 ALA A O 1
ATOM 1444 N N . TYR A 1 186 ? -21.916 4.306 15.813 1.00 89.94 186 TYR A N 1
ATOM 1445 C CA . TYR A 1 186 ? -23.171 5.033 15.595 1.00 89.94 186 TYR A CA 1
ATOM 1446 C C . TYR A 1 186 ? -23.117 6.462 16.157 1.00 89.94 186 TYR A C 1
ATOM 1448 O O . TYR A 1 186 ? -23.501 7.414 15.480 1.00 89.94 186 TYR A O 1
ATOM 1456 N N . GLN A 1 187 ? -22.597 6.632 17.376 1.00 91.00 187 GLN A N 1
ATOM 1457 C CA . GLN A 1 187 ? -22.421 7.949 17.999 1.00 91.00 187 GLN A CA 1
ATOM 1458 C C . GLN A 1 187 ? -21.402 8.817 17.248 1.00 91.00 187 GLN A C 1
ATOM 1460 O O . GLN A 1 187 ? -21.589 10.029 17.159 1.00 91.00 187 GLN A O 1
ATOM 1465 N N . VAL A 1 188 ? -20.354 8.216 16.672 1.00 90.31 188 VAL A N 1
ATOM 1466 C CA . VAL A 1 188 ? -19.429 8.918 15.771 1.00 90.31 188 VAL A CA 1
ATOM 1467 C C . VAL A 1 188 ? -20.189 9.432 14.550 1.00 90.31 188 VAL A C 1
ATOM 1469 O O . VAL A 1 188 ? -20.160 10.635 14.301 1.00 90.31 188 VAL A O 1
ATOM 1472 N N . LEU A 1 189 ? -20.947 8.572 13.858 1.00 85.94 189 LEU A N 1
ATOM 1473 C CA . LEU A 1 189 ? -21.740 8.973 12.690 1.00 85.94 189 LEU A CA 1
ATOM 1474 C C . LEU A 1 189 ? -22.752 10.072 13.011 1.00 85.94 189 LEU A C 1
ATOM 1476 O O . LEU A 1 189 ? -22.870 11.014 12.238 1.00 85.94 189 LEU A O 1
ATOM 1480 N N . LEU A 1 190 ? -23.447 9.998 14.149 1.00 85.62 190 LEU A N 1
ATOM 1481 C CA . LEU A 1 190 ? -24.388 11.042 14.571 1.00 85.62 190 LEU A CA 1
ATOM 1482 C C . LEU A 1 190 ? -23.730 12.418 14.723 1.00 85.62 190 LEU A C 1
ATOM 1484 O O . LEU A 1 190 ? -24.378 13.432 14.482 1.00 85.62 190 LEU A O 1
ATOM 1488 N N . ARG A 1 191 ? -22.464 12.458 15.152 1.00 85.38 191 ARG A N 1
ATOM 1489 C CA . ARG A 1 191 ? -21.726 13.705 15.404 1.00 85.38 191 ARG A CA 1
ATOM 1490 C C . ARG A 1 191 ? -20.986 14.226 14.175 1.00 85.38 191 ARG A C 1
ATOM 1492 O O . ARG A 1 191 ? -20.659 15.409 14.130 1.00 85.38 191 ARG A O 1
ATOM 1499 N N . THR A 1 192 ? -20.694 13.365 13.202 1.00 79.12 192 THR A N 1
ATOM 1500 C CA . THR A 1 192 ? -19.962 13.737 11.980 1.00 79.12 192 THR A CA 1
ATOM 1501 C C . THR A 1 192 ? -20.870 13.907 10.768 1.00 79.12 192 THR A C 1
ATOM 1503 O O . THR A 1 192 ? -20.549 14.672 9.864 1.00 79.12 192 THR A O 1
ATOM 1506 N N . TYR A 1 193 ? -21.998 13.199 10.717 1.00 75.56 193 TYR A N 1
ATOM 1507 C CA . TYR A 1 193 ? -22.926 13.248 9.596 1.00 75.56 193 TYR A CA 1
ATOM 1508 C C . TYR A 1 193 ? -24.001 14.308 9.841 1.00 75.56 193 TYR A C 1
ATOM 1510 O O . TYR A 1 193 ? -24.710 14.295 10.840 1.00 75.56 193 TYR A O 1
ATOM 1518 N N . THR A 1 194 ? -24.117 15.255 8.915 1.00 68.88 194 THR A N 1
ATOM 1519 C CA . THR A 1 194 ? -24.960 16.452 9.087 1.00 68.88 194 THR A CA 1
ATOM 1520 C C . THR A 1 194 ? -26.453 16.204 8.858 1.00 68.88 194 THR A C 1
ATOM 1522 O O . THR A 1 194 ? -27.274 17.055 9.196 1.00 68.88 194 THR A O 1
ATOM 1525 N N . GLN A 1 195 ? -26.822 15.060 8.276 1.00 71.50 195 GLN A N 1
ATOM 1526 C CA . GLN A 1 195 ? -28.212 14.673 8.043 1.00 71.50 195 GLN A CA 1
ATOM 1527 C C . GLN A 1 195 ? -28.653 13.605 9.052 1.00 71.50 195 GLN A C 1
ATOM 1529 O O . GLN A 1 195 ? -27.816 12.862 9.566 1.00 71.50 195 GLN A O 1
ATOM 1534 N N . PRO A 1 196 ? -29.964 13.470 9.322 1.00 75.19 196 PRO A N 1
ATOM 1535 C CA . PRO A 1 196 ? -30.469 12.358 10.117 1.00 75.19 196 PRO A CA 1
ATOM 1536 C C . PRO A 1 196 ? -30.038 11.017 9.516 1.00 75.19 196 PRO A C 1
ATOM 1538 O O . PRO A 1 196 ? -30.212 10.784 8.317 1.00 75.19 196 PRO A O 1
ATOM 1541 N N . LEU A 1 197 ? -29.495 10.129 10.350 1.00 80.38 197 LEU A N 1
ATOM 1542 C CA . LEU A 1 197 ? -29.113 8.792 9.906 1.00 80.38 197 LEU A CA 1
ATOM 1543 C C . LEU A 1 197 ? -30.363 8.019 9.449 1.00 80.38 197 LEU A C 1
ATOM 1545 O O . LEU A 1 197 ? -31.378 8.028 10.149 1.00 80.38 197 LEU A O 1
ATOM 1549 N N . PRO A 1 198 ? -30.320 7.320 8.301 1.00 80.31 198 PRO A N 1
ATOM 1550 C CA . PRO A 1 198 ? -31.484 6.623 7.751 1.00 80.31 198 PRO A CA 1
ATOM 1551 C C . PRO A 1 198 ? -31.787 5.280 8.446 1.00 80.31 198 PRO A C 1
ATOM 1553 O O . PRO A 1 198 ? -32.540 4.466 7.913 1.00 80.31 198 PRO A O 1
ATOM 1556 N N . PHE A 1 199 ? -31.198 5.025 9.615 1.00 80.25 199 PHE A N 1
ATOM 1557 C CA . PHE A 1 199 ? -31.290 3.772 10.362 1.00 80.25 199 PHE A CA 1
ATOM 1558 C C . PHE A 1 199 ? -31.237 4.027 11.869 1.00 80.25 199 PHE A C 1
ATOM 1560 O O . PHE A 1 199 ? -30.664 5.012 12.332 1.00 80.25 199 PHE A O 1
ATOM 1567 N N . ALA A 1 200 ? -31.817 3.109 12.640 1.00 85.12 200 ALA A N 1
ATOM 1568 C CA . ALA A 1 200 ? -31.761 3.146 14.095 1.00 85.12 200 ALA A CA 1
ATOM 1569 C C . ALA A 1 200 ? -30.457 2.526 14.626 1.00 85.12 200 ALA A C 1
ATOM 1571 O O . ALA A 1 200 ? -29.923 1.582 14.042 1.00 85.12 200 ALA A O 1
ATOM 1572 N N . GLU A 1 201 ? -30.006 2.988 15.797 1.00 87.62 201 GLU A N 1
ATOM 1573 C CA . GLU A 1 201 ? -28.813 2.473 16.491 1.00 87.62 201 GLU A CA 1
ATOM 1574 C C . GLU A 1 201 ? -28.830 0.948 16.630 1.00 87.62 201 GLU A C 1
ATOM 1576 O O . GLU A 1 201 ? -27.851 0.277 16.326 1.00 87.62 201 GLU A O 1
ATOM 1581 N N . ARG A 1 202 ? -29.970 0.373 17.031 1.00 85.75 202 ARG A N 1
ATOM 1582 C CA . ARG A 1 202 ? -30.107 -1.076 17.225 1.00 85.75 202 ARG A CA 1
ATOM 1583 C C . ARG A 1 202 ? -29.838 -1.870 15.946 1.00 85.75 202 ARG A C 1
ATOM 1585 O O . ARG A 1 202 ? -29.216 -2.928 16.009 1.00 85.75 202 ARG A O 1
ATOM 1592 N N . ASP A 1 203 ? -30.331 -1.388 14.808 1.00 80.44 203 ASP A N 1
ATOM 1593 C CA . ASP A 1 203 ? -30.127 -2.061 13.526 1.00 80.44 203 ASP A CA 1
ATOM 1594 C C . ASP A 1 203 ? -28.670 -1.937 13.076 1.00 80.44 203 ASP A C 1
ATOM 1596 O O . ASP A 1 203 ? -28.109 -2.915 12.584 1.00 80.44 203 ASP A O 1
ATOM 1600 N N . PHE A 1 204 ? -28.044 -0.785 13.335 1.00 81.94 204 PHE A N 1
ATOM 1601 C CA . PHE A 1 204 ? -26.630 -0.532 13.064 1.00 81.94 204 PHE A CA 1
ATOM 1602 C C . PHE A 1 204 ? -25.690 -1.408 13.912 1.00 81.94 204 PHE A C 1
ATOM 1604 O O . PHE A 1 204 ? -24.762 -2.020 13.395 1.00 81.94 204 PHE A O 1
ATOM 1611 N N . VAL A 1 205 ? -25.971 -1.553 15.208 1.00 82.94 205 VAL A N 1
ATOM 1612 C CA . VAL A 1 205 ? -25.198 -2.424 16.112 1.00 82.94 205 VAL A CA 1
ATOM 1613 C C . VAL A 1 205 ? -25.330 -3.900 15.718 1.00 82.94 205 VAL A C 1
ATOM 1615 O O . VAL A 1 205 ? -24.394 -4.683 15.846 1.00 82.94 205 VAL A O 1
ATOM 1618 N N . ARG A 1 206 ? -26.489 -4.319 15.196 1.00 76.75 206 ARG A N 1
ATOM 1619 C CA . ARG A 1 206 ? -26.662 -5.703 14.733 1.00 76.75 206 ARG A CA 1
ATOM 1620 C C . ARG A 1 206 ? -25.792 -6.008 13.510 1.00 76.75 206 ARG A C 1
ATOM 1622 O O . ARG A 1 206 ? -25.292 -7.123 13.403 1.00 76.75 206 ARG A O 1
ATOM 1629 N N . ILE A 1 207 ? -25.626 -5.050 12.595 1.00 65.94 207 ILE A N 1
ATOM 1630 C CA . ILE A 1 207 ? -24.821 -5.245 11.378 1.00 65.94 207 ILE A CA 1
ATOM 1631 C C . ILE A 1 207 ? -23.311 -5.115 11.625 1.00 65.94 207 ILE A C 1
ATOM 1633 O O . ILE A 1 207 ? -22.544 -5.594 10.793 1.00 65.94 207 ILE A O 1
ATOM 1637 N N . SER A 1 208 ? -22.877 -4.532 12.751 1.00 64.69 208 SER A N 1
ATOM 1638 C CA . SER A 1 208 ? -21.454 -4.422 13.105 1.00 64.69 208 SER A CA 1
ATOM 1639 C C . SER A 1 208 ? -20.836 -5.722 13.629 1.00 64.69 208 SER A C 1
ATOM 1641 O O . SER A 1 208 ? -19.635 -5.926 13.490 1.00 64.69 208 SER A O 1
ATOM 1643 N N . ASN A 1 209 ? -21.637 -6.639 14.178 1.00 67.88 209 ASN A N 1
ATOM 1644 C CA . ASN A 1 209 ? -21.150 -7.859 14.835 1.00 67.88 209 ASN A CA 1
ATOM 1645 C C . ASN A 1 209 ? -21.058 -9.062 13.877 1.00 67.88 209 ASN A C 1
ATOM 1647 O O . ASN A 1 209 ? -21.655 -10.115 14.125 1.00 67.88 209 ASN A O 1
ATOM 1651 N N . LYS A 1 210 ? -20.351 -8.922 12.748 1.00 73.00 210 LYS A N 1
ATOM 1652 C CA . LYS A 1 210 ? -20.248 -10.004 11.742 1.00 73.00 210 LYS A CA 1
ATOM 1653 C C . LYS A 1 210 ? -19.263 -11.115 12.150 1.00 73.00 210 LYS A C 1
ATOM 1655 O O . LYS A 1 210 ? -19.378 -12.239 11.653 1.00 73.00 210 LYS A O 1
ATOM 1660 N N . ILE A 1 211 ? -18.336 -10.827 13.068 1.00 85.50 211 ILE A N 1
ATOM 1661 C CA . ILE A 1 211 ? -17.233 -11.716 13.459 1.00 85.50 211 ILE A CA 1
ATOM 1662 C C . ILE A 1 211 ? -17.459 -12.242 14.889 1.00 85.50 211 ILE A C 1
ATOM 1664 O O . ILE A 1 211 ? -17.745 -11.459 15.794 1.00 85.50 211 ILE A O 1
ATOM 1668 N N . PRO A 1 212 ? -17.306 -13.553 15.148 1.00 88.62 212 PRO A N 1
ATOM 1669 C CA . PRO A 1 212 ? -17.280 -14.097 16.503 1.00 88.62 212 PRO A CA 1
ATOM 1670 C C . PRO A 1 212 ? -16.285 -13.396 17.436 1.00 88.62 212 PRO A C 1
ATOM 1672 O O . PRO A 1 212 ? -15.112 -13.253 17.096 1.00 88.62 212 PRO A O 1
ATOM 1675 N N . SER A 1 213 ? -16.710 -13.028 18.650 1.00 88.00 213 SER A N 1
ATOM 1676 C CA . SER A 1 213 ? -15.873 -12.255 19.589 1.00 88.00 213 SER A CA 1
ATOM 1677 C C . SER A 1 213 ? -14.540 -12.923 19.914 1.00 88.00 213 SER A C 1
ATOM 1679 O O . SER A 1 213 ? -13.522 -12.243 20.000 1.00 88.00 213 SER A O 1
ATOM 1681 N N . ARG A 1 214 ? -14.521 -14.253 20.049 1.00 90.62 214 ARG A N 1
ATOM 1682 C CA . ARG A 1 214 ? -13.290 -15.005 20.330 1.00 90.62 214 ARG A CA 1
ATOM 1683 C C . ARG A 1 214 ? -12.343 -15.049 19.130 1.00 90.62 214 ARG A C 1
ATOM 1685 O O . ARG A 1 214 ? -11.131 -14.980 19.317 1.00 90.62 214 ARG A O 1
ATOM 1692 N N . ALA A 1 215 ? -12.884 -15.146 17.914 1.00 93.00 215 ALA A N 1
ATOM 1693 C CA . ALA A 1 215 ? -12.085 -15.079 16.693 1.00 93.00 215 ALA A CA 1
ATOM 1694 C C . ALA A 1 215 ? -11.482 -13.680 16.522 1.00 93.00 215 ALA A C 1
ATOM 1696 O O . ALA A 1 215 ? -10.286 -13.557 16.269 1.00 93.00 215 ALA A O 1
ATOM 1697 N N . PHE A 1 216 ? -12.292 -12.638 16.734 1.00 91.88 216 PHE A N 1
ATOM 1698 C CA . PHE A 1 216 ? -11.857 -11.246 16.657 1.00 91.88 216 PHE A CA 1
ATOM 1699 C C . PHE A 1 216 ? -10.763 -10.929 17.686 1.00 91.88 216 PHE A C 1
ATOM 1701 O O . PHE A 1 216 ? -9.725 -10.379 17.333 1.00 91.88 216 PHE A O 1
ATOM 1708 N N . GLU A 1 217 ? -10.933 -11.348 18.943 1.00 92.00 217 GLU A N 1
ATOM 1709 C CA . GLU A 1 217 ? -9.905 -11.190 19.979 1.00 92.00 217 GLU A CA 1
ATOM 1710 C C . GLU A 1 217 ? -8.581 -11.861 19.581 1.00 92.00 217 GLU A C 1
ATOM 1712 O O . GLU A 1 217 ? -7.518 -11.245 19.687 1.00 92.00 217 GLU A O 1
ATOM 1717 N N . ALA A 1 218 ? -8.632 -13.111 19.107 1.00 94.38 218 ALA A N 1
ATOM 1718 C CA . ALA A 1 218 ? -7.442 -13.830 18.660 1.00 94.38 218 ALA A CA 1
ATOM 1719 C C . ALA A 1 218 ? -6.762 -13.116 17.482 1.00 94.38 218 ALA A C 1
ATOM 1721 O O . ALA A 1 218 ? -5.542 -12.970 17.487 1.00 94.38 218 ALA A O 1
ATOM 1722 N N . TYR A 1 219 ? -7.535 -12.608 16.522 1.00 94.75 219 TYR A N 1
ATOM 1723 C CA . TYR A 1 219 ? -7.014 -11.841 15.392 1.00 94.75 219 TYR A CA 1
ATOM 1724 C C . TYR A 1 219 ? -6.271 -10.579 15.853 1.00 94.75 219 TYR A C 1
ATOM 1726 O O . TYR A 1 219 ? -5.105 -10.395 15.501 1.00 94.75 219 TYR A O 1
ATOM 1734 N N . ILE A 1 220 ? -6.887 -9.760 16.714 1.00 92.56 220 ILE A N 1
ATOM 1735 C CA . ILE A 1 220 ? -6.264 -8.529 17.226 1.00 92.56 220 ILE A CA 1
ATOM 1736 C C . ILE A 1 220 ? -4.993 -8.839 18.026 1.00 92.56 220 ILE A C 1
ATOM 1738 O O . ILE A 1 220 ? -3.972 -8.170 17.858 1.00 92.56 220 ILE A O 1
ATOM 1742 N N . LYS A 1 221 ? -5.006 -9.885 18.861 1.00 91.94 221 LYS A N 1
ATOM 1743 C CA . LYS A 1 221 ? -3.795 -10.336 19.566 1.00 91.94 221 LYS A CA 1
ATOM 1744 C C . LYS A 1 221 ? -2.700 -10.769 18.590 1.00 91.94 221 LYS A C 1
ATOM 1746 O O . LYS A 1 221 ? -1.535 -10.452 18.819 1.00 91.94 221 LYS A O 1
ATOM 1751 N N . GLY A 1 222 ? -3.059 -11.413 17.480 1.00 92.31 222 GLY A N 1
ATOM 1752 C CA . GLY A 1 222 ? -2.138 -11.724 16.387 1.00 92.31 222 GLY A CA 1
ATOM 1753 C C . GLY A 1 222 ? -1.484 -10.471 15.802 1.00 92.31 222 GLY A C 1
ATOM 1754 O O . GLY A 1 222 ? -0.257 -10.409 15.725 1.00 92.31 222 GLY A O 1
ATOM 1755 N N . LEU A 1 223 ? -2.271 -9.440 15.475 1.00 87.94 223 LEU A N 1
ATOM 1756 C CA . LEU A 1 223 ? -1.753 -8.165 14.954 1.00 87.94 223 LEU A CA 1
ATOM 1757 C C . LEU A 1 223 ? -0.762 -7.485 15.909 1.00 87.94 223 LEU A C 1
ATOM 1759 O O . LEU A 1 223 ? 0.252 -6.942 15.471 1.00 87.94 223 LEU A O 1
ATOM 1763 N N . LEU A 1 224 ? -1.035 -7.532 17.214 1.00 86.69 224 LEU A N 1
ATOM 1764 C CA . LEU A 1 224 ? -0.197 -6.903 18.241 1.00 86.69 224 LEU A CA 1
ATOM 1765 C C . LEU A 1 224 ? 1.084 -7.685 18.556 1.00 86.69 224 LEU A C 1
ATOM 1767 O O . LEU A 1 224 ? 1.989 -7.156 19.198 1.00 86.69 224 LEU A O 1
ATOM 1771 N N . SER A 1 225 ? 1.197 -8.919 18.070 1.00 88.69 225 SER A N 1
ATOM 1772 C CA . SER A 1 225 ? 2.336 -9.807 18.322 1.00 88.69 225 SER A CA 1
ATOM 1773 C C . SER A 1 225 ? 3.422 -9.679 17.251 1.00 88.69 225 SER A C 1
ATOM 1775 O O . SER A 1 225 ? 4.072 -10.652 16.883 1.00 88.69 225 SER A O 1
ATOM 1777 N N . ALA A 1 226 ? 3.625 -8.472 16.715 1.00 78.62 226 ALA A N 1
ATOM 1778 C CA . ALA A 1 226 ? 4.504 -8.232 15.569 1.00 78.62 226 ALA A CA 1
ATOM 1779 C C . ALA A 1 226 ? 5.970 -8.653 15.800 1.00 78.62 226 ALA A C 1
ATOM 1781 O O . ALA A 1 226 ? 6.654 -9.006 14.841 1.00 78.62 226 ALA A O 1
ATOM 1782 N N . SER A 1 227 ? 6.442 -8.639 17.050 1.00 81.06 227 SER A N 1
ATOM 1783 C CA . SER A 1 227 ? 7.805 -9.024 17.435 1.00 81.06 227 SER A CA 1
ATOM 1784 C C . SER A 1 227 ? 8.003 -10.528 17.666 1.00 81.06 227 SER A C 1
ATOM 1786 O O . SER A 1 227 ? 9.147 -10.976 17.701 1.00 81.06 227 SER A O 1
ATOM 1788 N N . ASP A 1 228 ? 6.928 -11.312 17.803 1.00 89.12 228 ASP A N 1
ATOM 1789 C CA . ASP A 1 228 ? 6.981 -12.762 18.015 1.00 89.12 228 ASP A CA 1
ATOM 1790 C C . ASP A 1 228 ? 6.190 -13.480 16.918 1.00 89.12 228 ASP A C 1
ATOM 1792 O O . ASP A 1 228 ? 4.968 -13.631 16.971 1.00 89.12 228 ASP A O 1
ATOM 1796 N N . SER A 1 229 ? 6.918 -13.937 15.898 1.00 90.75 229 SER A N 1
ATOM 1797 C CA . SER A 1 229 ? 6.313 -14.578 14.731 1.00 90.75 229 SER A CA 1
ATOM 1798 C C . SER A 1 229 ? 5.578 -15.887 15.051 1.00 90.75 229 SER A C 1
ATOM 1800 O O . SER A 1 229 ? 4.591 -16.191 14.384 1.00 90.75 229 SER A O 1
ATOM 1802 N N . GLY A 1 230 ? 6.007 -16.637 16.075 1.00 94.00 230 GLY A N 1
ATOM 1803 C CA . GLY A 1 230 ? 5.367 -17.897 16.461 1.00 94.00 230 GLY A CA 1
ATOM 1804 C C . GLY A 1 230 ? 4.059 -17.656 17.210 1.00 94.00 230 GLY A C 1
ATOM 1805 O O . GLY A 1 230 ? 3.040 -18.285 16.923 1.00 94.00 230 GLY A O 1
ATOM 1806 N N . LEU A 1 231 ? 4.065 -16.686 18.123 1.00 93.56 231 LEU A N 1
ATOM 1807 C CA . LEU A 1 231 ? 2.875 -16.275 18.863 1.00 93.56 231 LEU A CA 1
ATOM 1808 C C . LEU A 1 231 ? 1.844 -15.604 17.938 1.00 93.56 231 LEU A C 1
ATOM 1810 O O . LEU A 1 231 ? 0.652 -15.910 18.019 1.00 93.56 231 LEU A O 1
ATOM 1814 N N . ARG A 1 232 ? 2.300 -14.771 16.990 1.00 94.31 232 ARG A N 1
ATOM 1815 C CA . ARG A 1 232 ? 1.459 -14.203 15.922 1.00 94.31 232 ARG A CA 1
ATOM 1816 C C . ARG A 1 232 ? 0.811 -15.289 15.067 1.00 94.31 232 ARG A C 1
ATOM 1818 O O . ARG A 1 232 ? -0.401 -15.248 14.864 1.00 94.31 232 ARG A O 1
ATOM 1825 N N . GLU A 1 233 ? 1.587 -16.270 14.604 1.00 96.50 233 GLU A N 1
ATOM 1826 C CA . GLU A 1 233 ? 1.076 -17.409 13.831 1.00 96.50 233 GLU A CA 1
ATOM 1827 C C . GLU A 1 233 ? -0.012 -18.173 14.604 1.00 96.50 233 GLU A C 1
ATOM 1829 O O . GLU A 1 233 ? -1.093 -18.430 14.068 1.00 96.50 233 GLU A O 1
ATOM 1834 N N . ALA A 1 234 ? 0.243 -18.495 15.877 1.00 96.44 234 ALA A N 1
ATOM 1835 C CA . ALA A 1 234 ? -0.700 -19.225 16.721 1.00 96.44 234 ALA A CA 1
ATOM 1836 C C . ALA A 1 234 ? -2.027 -18.470 16.899 1.00 96.44 234 ALA A C 1
ATOM 1838 O O . ALA A 1 234 ? -3.101 -19.068 16.783 1.00 96.44 234 ALA A O 1
ATOM 1839 N N . PHE A 1 235 ? -1.968 -17.157 17.138 1.00 97.00 235 PHE A N 1
ATOM 1840 C CA . PHE A 1 235 ? -3.157 -16.322 17.278 1.00 97.00 235 PHE A CA 1
ATOM 1841 C C . PHE A 1 235 ? -3.980 -16.238 15.991 1.00 97.00 235 PHE A C 1
ATOM 1843 O O . PHE A 1 235 ? -5.193 -16.447 16.041 1.00 97.00 235 PHE A O 1
ATOM 1850 N N . LEU A 1 236 ? -3.338 -16.006 14.842 1.00 97.31 236 LEU A N 1
ATOM 1851 C CA . LEU A 1 236 ? -4.029 -15.919 13.551 1.00 97.31 236 LEU A CA 1
ATOM 1852 C C . LEU A 1 236 ? -4.667 -17.258 13.156 1.00 97.31 236 LEU A C 1
ATOM 1854 O O . LEU A 1 236 ? -5.839 -17.295 12.781 1.00 97.31 236 LEU A O 1
ATOM 1858 N N . ARG A 1 237 ? -3.957 -18.382 13.336 1.00 96.75 237 ARG A N 1
ATOM 1859 C CA . ARG A 1 237 ? -4.533 -19.725 13.131 1.00 96.75 237 ARG A CA 1
ATOM 1860 C C . ARG A 1 237 ? -5.741 -19.973 14.028 1.00 96.75 237 ARG A C 1
ATOM 1862 O O . ARG A 1 237 ? -6.741 -20.530 13.577 1.00 96.75 237 ARG A O 1
ATOM 1869 N N . ASN A 1 238 ? -5.658 -19.573 15.296 1.00 96.38 238 ASN A N 1
ATOM 1870 C CA . ASN A 1 238 ? -6.761 -19.741 16.234 1.00 96.38 238 ASN A CA 1
ATOM 1871 C C . ASN A 1 238 ? -7.969 -18.872 15.852 1.00 96.38 238 ASN A C 1
ATOM 1873 O O . ASN A 1 238 ? -9.096 -19.351 15.939 1.00 96.38 238 ASN A O 1
ATOM 1877 N N . ALA A 1 239 ? -7.744 -17.642 15.381 1.00 96.31 239 ALA A N 1
ATOM 1878 C CA . ALA A 1 239 ? -8.802 -16.762 14.891 1.00 96.31 239 ALA A CA 1
ATOM 1879 C C . ALA A 1 239 ? -9.588 -17.403 13.738 1.00 96.31 239 ALA A C 1
ATOM 1881 O O . ALA A 1 239 ? -10.813 -17.486 13.808 1.00 96.31 239 ALA A O 1
ATOM 1882 N N . ILE A 1 240 ? -8.879 -17.926 12.732 1.00 95.44 240 ILE A N 1
ATOM 1883 C CA . ILE A 1 240 ? -9.471 -18.613 11.572 1.00 95.44 240 ILE A CA 1
ATOM 1884 C C . ILE A 1 240 ? -10.275 -19.835 12.028 1.00 95.44 240 ILE A C 1
ATOM 1886 O O . ILE A 1 240 ? -11.457 -19.956 11.721 1.00 95.44 240 ILE A O 1
ATOM 1890 N N . ARG A 1 241 ? -9.667 -20.701 12.848 1.00 94.38 241 ARG A N 1
ATOM 1891 C CA . ARG A 1 241 ? -10.305 -21.928 13.345 1.00 94.38 241 ARG A CA 1
ATOM 1892 C C . ARG A 1 241 ? -11.582 -21.646 14.143 1.00 94.38 241 ARG A C 1
ATOM 1894 O O . ARG A 1 241 ? -12.574 -22.346 13.970 1.00 94.38 241 ARG A O 1
ATOM 1901 N N . ILE A 1 242 ? -11.556 -20.661 15.046 1.00 93.38 242 ILE A N 1
ATOM 1902 C CA . ILE A 1 242 ? -12.731 -20.284 15.851 1.00 93.38 242 ILE A CA 1
ATOM 1903 C C . ILE A 1 242 ? -13.834 -19.736 14.945 1.00 93.38 242 ILE A C 1
ATOM 1905 O O . ILE A 1 242 ? -14.995 -20.100 15.117 1.00 93.38 242 ILE A O 1
ATOM 1909 N N . TYR A 1 243 ? -13.470 -18.889 13.978 1.00 92.00 243 TYR A N 1
ATOM 1910 C CA . TYR A 1 243 ? -14.418 -18.329 13.021 1.00 92.00 243 TYR A CA 1
ATOM 1911 C C . TYR A 1 243 ? -15.142 -19.432 12.240 1.00 92.00 243 TYR A C 1
ATOM 1913 O O . TYR A 1 243 ? -16.371 -19.483 12.245 1.00 92.00 243 TYR A O 1
ATOM 1921 N N . GLU A 1 244 ? -14.382 -20.348 11.634 1.00 89.69 244 GLU A N 1
ATOM 1922 C CA . GLU A 1 244 ? -14.911 -21.469 10.850 1.00 89.69 244 GLU A CA 1
ATOM 1923 C C . GLU A 1 244 ? -15.838 -22.366 11.686 1.00 89.69 244 GLU A C 1
ATOM 1925 O O . GLU A 1 244 ? -16.924 -22.729 11.231 1.00 89.69 244 GLU A O 1
ATOM 1930 N N . GLN A 1 245 ? -15.445 -22.689 12.925 1.00 89.31 245 GLN A N 1
ATOM 1931 C CA . GLN A 1 245 ? -16.247 -23.518 13.832 1.00 89.31 245 GLN A CA 1
ATOM 1932 C C . GLN A 1 245 ? -17.586 -22.866 14.186 1.00 89.31 245 GLN A C 1
ATOM 1934 O O . GLN A 1 245 ? -18.635 -23.482 14.006 1.00 89.31 245 GLN A O 1
ATOM 1939 N N . GLU A 1 246 ? -17.573 -21.612 14.641 1.00 88.06 246 GLU A N 1
ATOM 1940 C CA . GLU A 1 246 ? -18.806 -20.931 15.048 1.00 88.06 246 GLU A CA 1
ATOM 1941 C C . GLU A 1 246 ? -19.747 -20.661 13.863 1.00 88.06 246 GLU A C 1
ATOM 1943 O O . GLU A 1 246 ? -20.970 -20.672 14.021 1.00 88.06 246 GLU A O 1
ATOM 1948 N N . LYS A 1 247 ? -19.202 -20.433 12.661 1.00 83.94 247 LYS A N 1
ATOM 1949 C CA . LYS A 1 247 ? -20.001 -20.296 11.434 1.00 83.94 247 LYS A CA 1
ATOM 1950 C C . LYS A 1 247 ? -20.630 -21.618 11.005 1.00 83.94 247 LYS A C 1
ATOM 1952 O O . LYS A 1 247 ? -21.805 -21.639 10.634 1.00 83.94 247 LYS A O 1
ATOM 1957 N N . ALA A 1 248 ? -19.889 -22.722 11.120 1.00 81.56 248 ALA A N 1
ATOM 1958 C CA . ALA A 1 248 ? -20.412 -24.057 10.850 1.00 81.56 248 ALA A CA 1
ATOM 1959 C C . ALA A 1 248 ? -21.560 -24.429 11.806 1.00 81.56 248 ALA A C 1
ATOM 1961 O O . ALA A 1 248 ? -22.590 -24.927 11.355 1.00 81.56 248 ALA A O 1
ATOM 1962 N N . GLU A 1 249 ? -21.429 -24.128 13.101 1.00 83.00 249 GLU A N 1
ATOM 1963 C CA . GLU A 1 249 ? -22.473 -24.377 14.109 1.00 83.00 249 GLU A CA 1
ATOM 1964 C C . GLU A 1 249 ? -23.775 -23.609 13.832 1.00 83.00 249 GLU A C 1
ATOM 1966 O O . GLU A 1 249 ? -24.865 -24.108 14.113 1.00 83.00 249 GLU A O 1
ATOM 1971 N N . LYS A 1 250 ? -23.682 -22.413 13.239 1.00 77.19 250 LYS A N 1
ATOM 1972 C CA . LYS A 1 250 ? -24.842 -21.580 12.876 1.00 77.19 250 LYS A CA 1
ATOM 1973 C C . LYS A 1 250 ? -25.517 -21.991 11.565 1.00 77.19 250 LYS A C 1
ATOM 1975 O O . LYS A 1 250 ? -26.521 -21.387 11.193 1.00 77.19 250 LYS A O 1
ATOM 1980 N N . GLY A 1 251 ? -24.999 -23.007 10.869 1.00 68.81 251 GLY A N 1
ATOM 1981 C CA . GLY A 1 251 ? -25.541 -23.448 9.585 1.00 68.81 251 GLY A CA 1
ATOM 1982 C C . GLY A 1 251 ? -25.380 -22.406 8.474 1.00 68.81 251 GLY A C 1
ATOM 1983 O O . GLY A 1 251 ? -26.170 -22.388 7.534 1.00 68.81 251 GLY A O 1
ATOM 1984 N N . GLU A 1 252 ? -24.384 -21.522 8.567 1.00 65.62 252 GLU A N 1
ATOM 1985 C CA . GLU A 1 252 ? -24.035 -20.591 7.491 1.00 65.62 252 GLU A CA 1
ATOM 1986 C C . GLU A 1 252 ? -23.201 -21.368 6.447 1.00 65.62 252 GLU A C 1
ATOM 1988 O O . GLU A 1 252 ? -22.013 -21.628 6.634 1.00 65.62 252 GLU A O 1
ATOM 1993 N N . VAL A 1 253 ? -23.865 -21.871 5.392 1.00 51.53 253 VAL A N 1
ATOM 1994 C CA . VAL A 1 253 ? -23.321 -22.937 4.514 1.00 51.53 253 VAL A CA 1
ATOM 1995 C C . VAL A 1 253 ? -22.581 -22.429 3.270 1.00 51.53 253 VAL A C 1
ATOM 1997 O O . VAL A 1 253 ? -21.831 -23.206 2.687 1.00 51.53 253 VAL A O 1
ATOM 2000 N N . ALA A 1 254 ? -22.742 -21.169 2.855 1.00 58.19 254 ALA A N 1
ATOM 2001 C CA . ALA A 1 254 ? -22.026 -20.658 1.680 1.00 58.19 254 ALA A CA 1
ATOM 2002 C C . ALA A 1 254 ? -20.507 -20.653 1.934 1.00 58.19 254 ALA A C 1
ATOM 2004 O O . ALA A 1 254 ? -20.074 -20.170 2.980 1.00 58.19 254 ALA A O 1
ATOM 2005 N N . ASP A 1 255 ? -19.711 -21.186 1.002 1.00 56.06 255 ASP A N 1
ATOM 2006 C CA . ASP A 1 255 ? -18.250 -21.284 1.159 1.00 56.06 255 ASP A CA 1
ATOM 2007 C C . ASP A 1 255 ? -17.598 -19.905 1.357 1.00 56.06 255 ASP A C 1
ATOM 2009 O O . ASP A 1 255 ? -16.733 -19.764 2.219 1.00 56.06 255 ASP A O 1
ATOM 2013 N N . ASP A 1 256 ? -18.121 -18.863 0.704 1.00 53.28 256 ASP A N 1
ATOM 2014 C CA . ASP A 1 256 ? -17.666 -17.474 0.870 1.00 53.28 256 ASP A CA 1
ATOM 2015 C C . ASP A 1 256 ? -17.943 -16.901 2.278 1.00 53.28 256 ASP A C 1
ATOM 2017 O O . ASP A 1 256 ? -17.286 -15.959 2.714 1.00 53.28 256 ASP A O 1
ATOM 2021 N N . ALA A 1 257 ? -18.903 -17.463 3.027 1.00 56.75 257 ALA A N 1
ATOM 2022 C CA . ALA A 1 257 ? -19.318 -16.975 4.349 1.00 56.75 257 ALA A CA 1
ATOM 2023 C C . ALA A 1 257 ? -18.534 -17.598 5.524 1.00 56.75 257 ALA A C 1
ATOM 2025 O O . ALA A 1 257 ? -18.771 -17.243 6.683 1.00 56.75 257 ALA A O 1
ATOM 2026 N N . LYS A 1 258 ? -17.614 -18.534 5.250 1.00 68.06 258 LYS A N 1
ATOM 2027 C CA . LYS A 1 258 ? -16.825 -19.257 6.270 1.00 68.06 258 LYS A CA 1
ATOM 2028 C C . LYS A 1 258 ? -15.398 -18.741 6.430 1.00 68.06 258 LYS A C 1
ATOM 2030 O O . LYS A 1 258 ? -14.659 -19.246 7.271 1.00 68.06 258 LYS A O 1
ATOM 2035 N N . VAL A 1 259 ? -15.012 -17.743 5.648 1.00 86.06 259 VAL A N 1
ATOM 2036 C CA . VAL A 1 259 ? -13.623 -17.316 5.518 1.00 86.06 259 VAL A CA 1
ATOM 2037 C C . VAL A 1 259 ? -13.394 -16.062 6.355 1.00 86.06 259 VAL A C 1
ATOM 2039 O O . VAL A 1 259 ? -14.039 -15.037 6.149 1.00 86.06 259 VAL A O 1
ATOM 2042 N N . TYR A 1 260 ? -12.459 -16.125 7.306 1.00 92.12 260 TYR A N 1
ATOM 2043 C CA . TYR A 1 260 ? -12.000 -14.926 8.006 1.00 92.12 260 TYR A CA 1
ATOM 2044 C C . TYR A 1 260 ? -10.864 -14.266 7.212 1.00 92.12 260 TYR A C 1
ATOM 2046 O O . TYR A 1 260 ? -9.688 -14.421 7.549 1.00 92.12 260 TYR A O 1
ATOM 2054 N N . SER A 1 261 ? -11.229 -13.552 6.144 1.00 92.19 261 SER A N 1
ATOM 2055 C CA . SER A 1 261 ? -10.295 -13.013 5.145 1.00 92.19 261 SER A CA 1
ATOM 2056 C C . SER A 1 261 ? -9.185 -12.148 5.742 1.00 92.19 261 SER A C 1
ATOM 2058 O O . SER A 1 261 ? -8.027 -12.375 5.403 1.00 92.19 261 SER A O 1
ATOM 2060 N N . ASP A 1 262 ? -9.484 -11.254 6.699 1.00 90.69 262 ASP A N 1
ATOM 2061 C CA . ASP A 1 262 ? -8.453 -10.441 7.369 1.00 90.69 262 ASP A CA 1
ATOM 2062 C C . ASP A 1 262 ? -7.371 -11.315 8.031 1.00 90.69 262 ASP A C 1
ATOM 2064 O O . ASP A 1 262 ? -6.171 -11.081 7.881 1.00 90.69 262 ASP A O 1
ATOM 2068 N N . ALA A 1 263 ? -7.783 -12.353 8.767 1.00 94.62 263 ALA A N 1
ATOM 2069 C CA . ALA A 1 263 ? -6.861 -13.235 9.479 1.00 94.62 263 ALA A CA 1
ATOM 2070 C C . ALA A 1 263 ? -6.062 -14.127 8.517 1.00 94.62 263 ALA A C 1
ATOM 2072 O O . ALA A 1 263 ? -4.884 -14.398 8.755 1.00 94.62 263 ALA A O 1
ATOM 2073 N N . ILE A 1 264 ? -6.694 -14.568 7.427 1.00 96.44 264 ILE A N 1
ATOM 2074 C CA . ILE A 1 264 ? -6.064 -15.387 6.386 1.00 96.44 264 ILE A CA 1
ATOM 2075 C C . ILE A 1 264 ? -5.029 -14.588 5.606 1.00 96.44 264 ILE A C 1
ATOM 2077 O O . ILE A 1 264 ? -3.928 -15.092 5.389 1.00 96.44 264 ILE A O 1
ATOM 2081 N N . LEU A 1 265 ? -5.350 -13.353 5.222 1.00 94.19 265 LEU A N 1
ATOM 2082 C CA . LEU A 1 265 ? -4.430 -12.472 4.515 1.00 94.19 265 LEU A CA 1
ATOM 2083 C C . LEU A 1 265 ? -3.180 -12.198 5.361 1.00 94.19 265 LEU A C 1
ATOM 2085 O O . LEU A 1 265 ? -2.056 -12.362 4.884 1.00 94.19 265 LEU A O 1
ATOM 2089 N N . GLU A 1 266 ? -3.367 -11.865 6.642 1.00 93.06 266 GLU A N 1
ATOM 2090 C CA . GLU A 1 266 ? -2.268 -11.649 7.590 1.00 93.06 266 GLU A CA 1
ATOM 2091 C C . GLU A 1 266 ? -1.399 -12.897 7.783 1.00 93.06 266 GLU A C 1
ATOM 2093 O O . GLU A 1 266 ? -0.168 -12.803 7.820 1.00 93.06 266 GLU A O 1
ATOM 2098 N N . LEU A 1 267 ? -2.019 -14.076 7.893 1.00 96.25 267 LEU A N 1
ATOM 2099 C CA . LEU A 1 267 ? -1.299 -15.337 8.061 1.00 96.25 267 LEU A CA 1
ATOM 2100 C C . LEU A 1 267 ? -0.543 -15.732 6.786 1.00 96.25 267 LEU A C 1
ATOM 2102 O O . LEU A 1 267 ? 0.616 -16.138 6.859 1.00 96.25 267 LEU A O 1
ATOM 2106 N N . GLY A 1 268 ? -1.170 -15.569 5.622 1.00 96.25 268 GLY A N 1
ATOM 2107 C CA . GLY A 1 268 ? -0.546 -15.806 4.325 1.00 96.25 268 GLY A CA 1
ATOM 2108 C C . GLY A 1 268 ? 0.675 -14.915 4.113 1.00 96.25 268 GLY A C 1
ATOM 2109 O O . GLY A 1 268 ? 1.750 -15.407 3.768 1.00 96.25 268 GLY A O 1
ATOM 2110 N N . TYR A 1 269 ? 0.554 -13.621 4.419 1.00 92.75 269 TYR A N 1
ATOM 2111 C CA . TYR A 1 269 ? 1.673 -12.680 4.358 1.00 92.75 269 TYR A CA 1
ATOM 2112 C C . TYR A 1 269 ? 2.794 -13.031 5.351 1.00 92.75 269 TYR A C 1
ATOM 2114 O O . TYR A 1 269 ? 3.979 -12.972 5.007 1.00 92.75 269 TYR A O 1
ATOM 2122 N N . LEU A 1 270 ? 2.449 -13.458 6.572 1.00 93.94 270 LEU A N 1
ATOM 2123 C CA . LEU A 1 270 ? 3.428 -13.955 7.543 1.00 93.94 270 LEU A CA 1
ATOM 2124 C C . LEU A 1 270 ? 4.213 -15.153 6.985 1.00 93.94 270 LEU A C 1
ATOM 2126 O O . LEU A 1 270 ? 5.440 -15.182 7.092 1.00 93.94 270 LEU A O 1
ATOM 2130 N N . TYR A 1 271 ? 3.531 -16.107 6.352 1.00 96.50 271 TYR A N 1
ATOM 2131 C CA . TYR A 1 271 ? 4.164 -17.272 5.738 1.00 96.50 271 TYR A CA 1
ATOM 2132 C C . TYR A 1 271 ? 5.063 -16.935 4.560 1.00 96.50 271 TYR A C 1
ATOM 2134 O O . TYR A 1 271 ? 6.174 -17.465 4.482 1.00 96.50 271 TYR A O 1
ATOM 2142 N N . MET A 1 272 ? 4.670 -15.982 3.718 1.00 93.69 272 MET A N 1
ATOM 2143 C CA . MET A 1 272 ? 5.552 -15.465 2.670 1.00 93.69 272 MET A CA 1
ATOM 2144 C C . MET A 1 272 ? 6.861 -14.921 3.243 1.00 93.69 272 MET A C 1
ATOM 2146 O O . MET A 1 272 ? 7.935 -15.251 2.740 1.00 93.69 272 MET A O 1
ATOM 2150 N N . ASN A 1 273 ? 6.782 -14.136 4.320 1.00 90.69 273 ASN A N 1
ATOM 2151 C CA . ASN A 1 27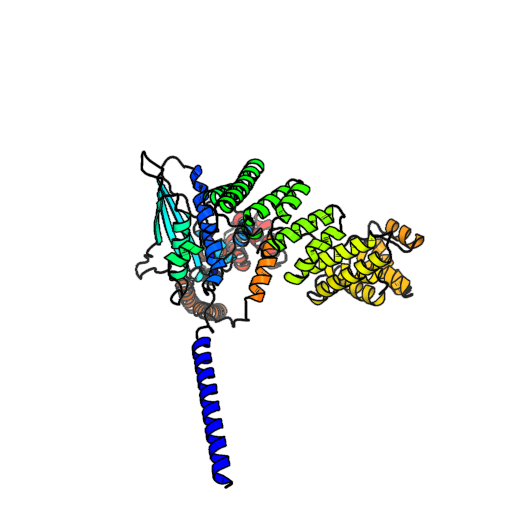3 ? 7.955 -13.540 4.964 1.00 90.69 273 ASN A CA 1
ATOM 2152 C C . ASN A 1 273 ? 8.836 -14.572 5.686 1.00 90.69 273 ASN A C 1
ATOM 2154 O O . ASN A 1 273 ? 10.038 -14.361 5.822 1.00 90.69 273 ASN A O 1
ATOM 2158 N N . GLN A 1 274 ? 8.262 -15.699 6.111 1.00 93.75 274 GLN A N 1
ATOM 2159 C CA . GLN A 1 274 ? 8.997 -16.839 6.668 1.00 93.75 274 GLN A CA 1
ATOM 2160 C C . GLN A 1 274 ? 9.560 -17.787 5.591 1.00 93.75 274 GLN A C 1
ATOM 2162 O O . GLN A 1 274 ? 10.280 -18.724 5.928 1.00 93.75 274 GLN A O 1
ATOM 2167 N N . GLY A 1 275 ? 9.229 -17.582 4.310 1.00 94.69 275 GLY A N 1
ATOM 2168 C CA . GLY A 1 275 ? 9.593 -18.493 3.219 1.00 94.69 275 GLY A CA 1
ATOM 2169 C C . GLY A 1 275 ? 8.754 -19.778 3.150 1.00 94.69 275 GLY A C 1
ATOM 2170 O O . GLY A 1 275 ? 9.079 -20.666 2.364 1.00 94.69 275 GLY A O 1
ATOM 2171 N N . LYS A 1 276 ? 7.668 -19.874 3.927 1.00 96.69 276 LYS A N 1
ATOM 2172 C CA . LYS A 1 276 ? 6.680 -20.968 3.914 1.00 96.69 276 LYS A CA 1
ATOM 2173 C C . LYS A 1 276 ? 5.692 -20.770 2.755 1.00 96.69 276 LYS A C 1
ATOM 2175 O O . LYS A 1 276 ? 4.546 -20.367 2.934 1.00 96.69 276 LYS A O 1
ATOM 2180 N N . LEU A 1 277 ? 6.201 -20.901 1.530 1.00 96.50 277 LEU A N 1
ATOM 2181 C CA . LEU A 1 277 ? 5.496 -20.464 0.319 1.00 96.50 277 LEU A CA 1
ATOM 2182 C C . LEU A 1 277 ? 4.255 -21.308 -0.001 1.00 96.50 277 LEU A C 1
ATOM 2184 O O . LEU A 1 277 ? 3.265 -20.759 -0.482 1.00 96.50 277 LEU A O 1
ATOM 2188 N N . ASP A 1 278 ? 4.296 -22.609 0.278 1.00 96.19 278 ASP A N 1
ATOM 2189 C CA . ASP A 1 278 ? 3.175 -23.508 -0.003 1.00 96.19 278 ASP A CA 1
ATOM 2190 C C . ASP A 1 278 ? 2.015 -23.248 0.968 1.00 96.19 278 ASP A C 1
ATOM 2192 O O . ASP A 1 278 ? 0.868 -23.120 0.541 1.00 96.19 278 ASP A O 1
ATOM 2196 N N . GLU A 1 279 ? 2.315 -23.049 2.255 1.00 97.31 279 GLU A N 1
ATOM 2197 C CA . GLU A 1 279 ? 1.325 -22.675 3.266 1.00 97.31 279 GLU A CA 1
ATOM 2198 C C . GLU A 1 279 ? 0.734 -21.288 2.992 1.00 97.31 279 GLU A C 1
ATOM 2200 O O . GLU A 1 279 ? -0.463 -21.074 3.183 1.00 97.31 279 GLU A O 1
ATOM 2205 N N . ALA A 1 280 ? 1.547 -20.342 2.509 1.00 97.56 280 ALA A N 1
ATOM 2206 C CA . ALA A 1 280 ? 1.047 -19.038 2.088 1.00 97.56 280 ALA A CA 1
ATOM 2207 C C . ALA A 1 280 ? 0.006 -19.174 0.966 1.00 97.56 280 ALA A C 1
ATOM 2209 O O . ALA A 1 280 ? -1.079 -18.604 1.076 1.00 97.56 280 ALA A O 1
ATOM 2210 N N . ILE A 1 281 ? 0.301 -19.955 -0.081 1.00 97.50 281 ILE A N 1
ATOM 2211 C CA . ILE A 1 281 ? -0.645 -20.204 -1.179 1.00 97.50 281 ILE A CA 1
ATOM 2212 C C . ILE A 1 281 ? -1.902 -20.908 -0.661 1.00 97.50 281 ILE A C 1
ATOM 2214 O O . ILE A 1 281 ? -3.006 -20.494 -1.017 1.00 97.50 281 ILE A O 1
ATOM 2218 N N . GLU A 1 282 ? -1.755 -21.941 0.174 1.00 95.69 282 GLU A N 1
ATOM 2219 C CA . GLU A 1 282 ? -2.879 -22.708 0.724 1.00 95.69 282 GLU A CA 1
ATOM 2220 C C . GLU A 1 282 ? -3.875 -21.803 1.453 1.00 95.69 282 GLU A C 1
ATOM 2222 O O . GLU A 1 282 ? -5.079 -21.886 1.210 1.00 95.69 282 GLU A O 1
ATOM 2227 N N . TYR A 1 283 ? -3.384 -20.927 2.332 1.00 96.00 283 TYR A N 1
ATOM 2228 C CA . TYR A 1 283 ? -4.246 -20.024 3.085 1.00 96.00 283 TYR A CA 1
ATOM 2229 C C . TYR A 1 283 ? -4.809 -18.909 2.205 1.00 96.00 283 TYR A C 1
ATOM 2231 O O . TYR A 1 283 ? -6.022 -18.723 2.198 1.00 96.00 283 TYR A O 1
ATOM 2239 N N . LEU A 1 284 ? -3.979 -18.205 1.429 1.00 96.44 284 LEU A N 1
ATOM 2240 C CA . LEU A 1 284 ? -4.436 -17.082 0.599 1.00 96.44 284 LEU A CA 1
ATOM 2241 C C . LEU A 1 284 ? -5.483 -17.507 -0.440 1.00 96.44 284 LEU A C 1
ATOM 2243 O O . LEU A 1 284 ? -6.405 -16.746 -0.713 1.00 96.44 284 LEU A O 1
ATOM 2247 N N . SER A 1 285 ? -5.397 -18.735 -0.964 1.00 94.88 285 SER A N 1
ATOM 2248 C CA . SER A 1 285 ? -6.362 -19.265 -1.942 1.00 94.88 285 SER A CA 1
ATOM 2249 C C . SER A 1 285 ? -7.759 -19.507 -1.359 1.00 94.88 285 SER A C 1
ATOM 2251 O O . SER A 1 285 ? -8.689 -19.783 -2.112 1.00 94.88 285 SER A O 1
ATOM 2253 N N . LYS A 1 286 ? -7.924 -19.425 -0.031 1.00 93.69 286 LYS A N 1
ATOM 2254 C CA . LYS A 1 286 ? -9.236 -19.505 0.628 1.00 93.69 286 LYS A CA 1
ATOM 2255 C C . LYS A 1 286 ? -10.026 -18.202 0.519 1.00 93.69 286 LYS A C 1
ATOM 2257 O O . LYS A 1 286 ? -11.221 -18.225 0.782 1.00 93.69 286 LYS A O 1
ATOM 2262 N N . ILE A 1 287 ? -9.384 -17.080 0.180 1.00 93.19 287 ILE A N 1
ATOM 2263 C CA . ILE A 1 287 ? -10.060 -15.786 0.031 1.00 93.19 287 ILE A CA 1
ATOM 2264 C C . ILE A 1 287 ? -10.853 -15.798 -1.288 1.00 93.19 287 ILE A C 1
ATOM 2266 O O . ILE A 1 287 ? -10.244 -15.969 -2.348 1.00 93.19 287 ILE A O 1
ATOM 2270 N N . PRO A 1 288 ? -12.190 -15.637 -1.255 1.00 90.69 288 PRO A N 1
ATOM 2271 C CA . PRO A 1 288 ? -13.018 -15.726 -2.454 1.00 90.69 288 PRO A CA 1
ATOM 2272 C C . PRO A 1 288 ? -12.878 -14.478 -3.332 1.00 90.69 288 PRO A C 1
ATOM 2274 O O . PRO A 1 288 ? -12.618 -13.389 -2.829 1.00 90.69 288 PRO A O 1
ATOM 2277 N N . GLU A 1 289 ? -13.121 -14.610 -4.642 1.00 88.06 289 GLU A N 1
ATOM 2278 C CA . GLU A 1 289 ? -12.962 -13.503 -5.609 1.00 88.06 289 GLU A CA 1
ATOM 2279 C C . GLU A 1 289 ? -13.855 -12.288 -5.321 1.00 88.06 289 GLU A C 1
ATOM 2281 O O . GLU A 1 289 ? -13.556 -11.173 -5.742 1.00 88.06 289 GLU A O 1
ATOM 2286 N N . SER A 1 290 ? -14.959 -12.494 -4.601 1.00 85.00 290 SER A N 1
ATOM 2287 C CA . SER A 1 290 ? -15.872 -11.432 -4.179 1.00 85.00 290 SER A CA 1
ATOM 2288 C C . SER A 1 290 ? -15.400 -10.647 -2.949 1.00 85.00 290 SER A C 1
ATOM 2290 O O . SER A 1 290 ? -16.023 -9.639 -2.611 1.00 85.00 290 SER A O 1
ATOM 2292 N N . ASP A 1 291 ? -14.373 -11.118 -2.235 1.00 86.06 291 ASP A N 1
ATOM 2293 C CA . ASP A 1 291 ? -13.866 -10.472 -1.022 1.00 86.06 291 ASP A CA 1
ATOM 2294 C C . ASP A 1 291 ? -13.016 -9.240 -1.353 1.00 86.06 291 ASP A C 1
ATOM 2296 O O . ASP A 1 291 ? -12.269 -9.211 -2.328 1.00 86.06 291 ASP A O 1
ATOM 2300 N N . SER A 1 292 ? -13.075 -8.221 -0.495 1.00 81.38 292 SER A N 1
ATOM 2301 C CA . SER A 1 292 ? -12.312 -6.983 -0.666 1.00 81.38 292 SER A CA 1
ATOM 2302 C C . SER A 1 292 ? -10.791 -7.144 -0.608 1.00 81.38 292 SER A C 1
ATOM 2304 O O . SER A 1 292 ? -10.094 -6.200 -0.989 1.00 81.38 292 SER A O 1
ATOM 2306 N N . HIS A 1 293 ? -10.306 -8.276 -0.092 1.00 87.50 293 HIS A N 1
ATOM 2307 C CA . HIS A 1 293 ? -8.893 -8.636 0.033 1.00 87.50 293 HIS A CA 1
ATOM 2308 C C . HIS A 1 293 ? -8.395 -9.535 -1.106 1.00 87.50 293 HIS A C 1
ATOM 2310 O O . HIS A 1 293 ? -7.209 -9.874 -1.137 1.00 87.50 293 HIS A O 1
ATOM 2316 N N . TYR A 1 294 ? -9.271 -9.947 -2.031 1.00 90.88 294 TYR A N 1
ATOM 2317 C CA . TYR A 1 294 ? -8.905 -10.887 -3.086 1.00 90.88 294 TYR A CA 1
ATOM 2318 C C . TYR A 1 294 ? -7.771 -10.362 -3.962 1.00 90.88 294 TYR A C 1
ATOM 2320 O O . TYR A 1 294 ? -6.820 -11.098 -4.217 1.00 90.88 294 TYR A O 1
ATOM 2328 N N . GLU A 1 295 ? -7.821 -9.095 -4.391 1.00 90.75 295 GLU A N 1
ATOM 2329 C CA . GLU A 1 295 ? -6.776 -8.557 -5.264 1.00 90.75 295 GLU A CA 1
ATOM 2330 C C . GLU A 1 295 ? -5.396 -8.594 -4.595 1.00 90.75 295 GLU A C 1
ATOM 2332 O O . GLU A 1 295 ? -4.411 -8.948 -5.240 1.00 90.75 295 GLU A O 1
ATOM 2337 N N . GLU A 1 296 ? -5.318 -8.299 -3.296 1.00 91.00 296 GLU A N 1
ATOM 2338 C CA . GLU A 1 296 ? -4.069 -8.375 -2.531 1.00 91.00 296 GLU A CA 1
ATOM 2339 C C . GLU A 1 296 ? -3.574 -9.824 -2.407 1.00 91.00 296 GLU A C 1
ATOM 2341 O O . GLU A 1 296 ? -2.412 -10.116 -2.708 1.00 91.00 296 GLU A O 1
ATOM 2346 N N . ALA A 1 297 ? -4.464 -10.754 -2.050 1.00 94.25 297 ALA A N 1
ATOM 2347 C CA . ALA A 1 297 ? -4.143 -12.176 -1.942 1.00 94.25 297 ALA A CA 1
ATOM 2348 C C . ALA A 1 297 ? -3.670 -12.770 -3.281 1.00 94.25 297 ALA A C 1
ATOM 2350 O O . ALA A 1 297 ? -2.686 -13.512 -3.333 1.00 94.25 297 ALA A O 1
ATOM 2351 N N . ALA A 1 298 ? -4.326 -12.400 -4.378 1.00 94.88 298 ALA A N 1
ATOM 2352 C CA . ALA A 1 298 ? -3.991 -12.826 -5.728 1.00 94.88 298 ALA A CA 1
ATOM 2353 C C . ALA A 1 298 ? -2.623 -12.281 -6.182 1.00 94.88 298 ALA A C 1
ATOM 2355 O O . ALA A 1 298 ? -1.819 -13.024 -6.755 1.00 94.88 298 ALA A O 1
ATOM 2356 N N . LEU A 1 299 ? -2.298 -11.019 -5.871 1.00 93.44 299 LEU A N 1
ATOM 2357 C CA . LEU A 1 299 ? -0.965 -10.458 -6.131 1.00 93.44 299 LEU A CA 1
ATOM 2358 C C . LEU A 1 299 ? 0.121 -11.194 -5.339 1.00 93.44 299 LEU A C 1
ATOM 2360 O O . LEU A 1 299 ? 1.187 -11.498 -5.880 1.00 93.44 299 LEU A O 1
ATOM 2364 N N . PHE A 1 300 ? -0.152 -11.548 -4.085 1.00 94.69 300 PHE A N 1
ATOM 2365 C CA . PHE A 1 300 ? 0.753 -12.362 -3.281 1.00 94.69 300 PHE A CA 1
ATOM 2366 C C . PHE A 1 300 ? 0.968 -13.751 -3.880 1.00 94.69 300 PHE A C 1
ATOM 2368 O O . PHE A 1 300 ? 2.115 -14.100 -4.169 1.00 94.69 300 PHE A O 1
ATOM 2375 N N . ILE A 1 301 ? -0.097 -14.501 -4.166 1.00 96.25 301 ILE A N 1
ATOM 2376 C CA . ILE A 1 301 ? -0.015 -15.834 -4.782 1.00 96.25 301 ILE A CA 1
ATOM 2377 C C . ILE A 1 301 ? 0.739 -15.780 -6.117 1.00 96.25 301 ILE A C 1
ATOM 2379 O O . ILE A 1 301 ? 1.678 -16.551 -6.336 1.00 96.25 301 ILE A O 1
ATOM 2383 N N . GLY A 1 302 ? 0.385 -14.845 -7.002 1.00 95.50 302 GLY A N 1
ATOM 2384 C CA . GLY A 1 302 ? 1.045 -14.722 -8.299 1.00 95.50 302 GLY A CA 1
ATOM 2385 C C . GLY A 1 302 ? 2.531 -14.375 -8.167 1.00 95.50 302 GLY A C 1
ATOM 2386 O O . GLY A 1 302 ? 3.354 -14.905 -8.915 1.00 95.50 302 GLY A O 1
ATOM 2387 N N . SER A 1 303 ? 2.912 -13.579 -7.160 1.00 93.56 303 SER A N 1
ATOM 2388 C CA . SER A 1 303 ? 4.319 -13.264 -6.887 1.00 93.56 303 SER A CA 1
ATOM 2389 C C . SER A 1 303 ? 5.112 -14.489 -6.421 1.00 93.56 303 SER A C 1
ATOM 2391 O O . SER A 1 303 ? 6.274 -14.652 -6.803 1.00 93.56 303 SER A O 1
ATOM 2393 N N . ILE A 1 304 ? 4.484 -15.379 -5.644 1.00 94.94 304 ILE A N 1
ATOM 2394 C CA . ILE A 1 304 ? 5.080 -16.647 -5.213 1.00 94.94 304 ILE A CA 1
ATOM 2395 C C . ILE A 1 304 ? 5.304 -17.543 -6.433 1.00 94.94 304 ILE A C 1
ATOM 2397 O O . ILE A 1 304 ? 6.423 -18.015 -6.649 1.00 94.94 304 ILE A O 1
ATOM 2401 N N . TYR A 1 305 ? 4.283 -17.718 -7.279 1.00 97.00 305 TYR A N 1
ATOM 2402 C CA . TYR A 1 305 ? 4.405 -18.524 -8.494 1.00 97.00 305 TYR A CA 1
ATOM 2403 C C . TYR A 1 305 ? 5.453 -17.979 -9.462 1.00 97.00 305 TYR A C 1
ATOM 2405 O O . TYR A 1 305 ? 6.220 -18.758 -10.031 1.00 97.00 305 TYR A O 1
ATOM 2413 N N . TR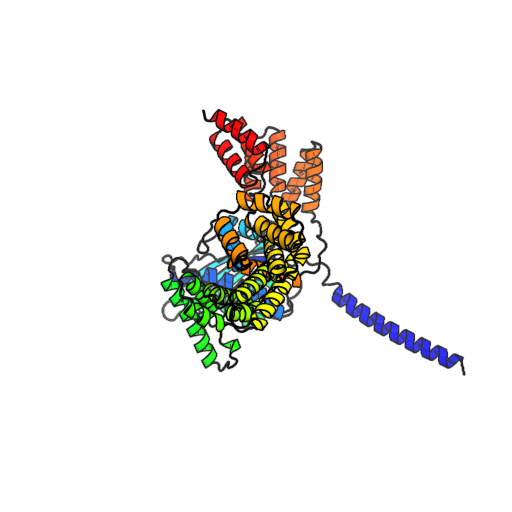P A 1 306 ? 5.542 -16.657 -9.616 1.00 94.88 306 TRP A N 1
ATOM 2414 C CA . TRP A 1 306 ? 6.581 -16.030 -10.426 1.00 94.88 306 TRP A CA 1
ATOM 2415 C C . TRP A 1 306 ? 7.986 -16.334 -9.884 1.00 94.88 306 TRP A C 1
ATOM 2417 O O . TRP A 1 306 ? 8.845 -16.782 -10.645 1.00 94.88 306 TRP A O 1
ATOM 2427 N N . ARG A 1 307 ? 8.215 -16.209 -8.566 1.00 91.94 307 ARG A N 1
ATOM 2428 C CA . ARG A 1 307 ? 9.503 -16.572 -7.933 1.00 91.94 307 ARG A CA 1
ATOM 2429 C C . ARG A 1 307 ? 9.860 -18.046 -8.133 1.00 91.94 307 ARG A C 1
ATOM 2431 O O . ARG A 1 307 ? 11.032 -18.381 -8.294 1.00 91.94 307 ARG A O 1
ATOM 2438 N N . GLN A 1 308 ? 8.855 -18.919 -8.173 1.00 94.56 308 GLN A N 1
ATOM 2439 C CA . GLN A 1 308 ? 9.001 -20.344 -8.483 1.00 94.56 308 GLN A CA 1
ATOM 2440 C C . GLN A 1 308 ? 9.138 -20.636 -9.993 1.00 94.56 308 GLN A C 1
ATOM 2442 O O . GLN A 1 308 ? 9.200 -21.803 -10.380 1.00 94.56 308 GLN A O 1
ATOM 2447 N N . LYS A 1 309 ? 9.171 -19.611 -10.861 1.00 94.56 309 LYS A N 1
ATOM 2448 C CA . LYS A 1 309 ? 9.165 -19.716 -12.337 1.00 94.56 309 LYS A CA 1
ATOM 2449 C C . LYS A 1 309 ? 7.949 -20.458 -12.905 1.00 94.56 309 LYS A C 1
ATOM 2451 O O . LYS A 1 309 ? 7.966 -20.943 -14.035 1.00 94.56 309 LYS A O 1
ATOM 2456 N N . SER A 1 310 ? 6.869 -20.531 -12.131 1.00 96.50 310 SER A N 1
ATOM 2457 C CA . SER A 1 310 ? 5.577 -21.082 -12.540 1.00 96.50 310 SER A CA 1
ATOM 2458 C C . SER A 1 310 ? 4.743 -19.999 -13.226 1.00 96.50 310 SER A C 1
ATOM 2460 O O . SER A 1 310 ? 3.674 -19.623 -12.746 1.00 96.50 310 SER A O 1
ATOM 2462 N N . TYR A 1 311 ? 5.246 -19.478 -14.349 1.00 96.00 311 TYR A N 1
ATOM 2463 C CA . TYR A 1 311 ? 4.705 -18.279 -14.997 1.00 96.00 311 TYR A CA 1
ATOM 2464 C C . TYR A 1 311 ? 3.224 -18.389 -15.374 1.00 96.00 311 TYR A C 1
ATOM 2466 O O . TYR A 1 311 ? 2.468 -17.455 -15.144 1.00 96.00 311 TYR A O 1
ATOM 2474 N N . GLU A 1 312 ? 2.777 -19.543 -15.870 1.00 94.44 312 GLU A N 1
ATOM 2475 C CA . GLU A 1 312 ? 1.360 -19.768 -16.199 1.00 94.44 312 GLU A CA 1
ATOM 2476 C C . GLU A 1 312 ? 0.444 -19.618 -14.986 1.00 94.44 312 GLU A C 1
ATOM 2478 O O . GLU A 1 312 ? -0.613 -19.002 -15.077 1.00 94.44 312 GLU A O 1
ATOM 2483 N N . ARG A 1 313 ? 0.860 -20.157 -13.832 1.00 96.75 313 ARG A N 1
ATOM 2484 C CA . ARG A 1 313 ? 0.092 -20.024 -12.590 1.00 96.75 313 ARG A CA 1
ATOM 2485 C C . ARG A 1 313 ? 0.112 -18.582 -12.096 1.00 96.75 313 ARG A C 1
ATOM 2487 O O . ARG A 1 313 ? -0.922 -18.083 -11.678 1.00 96.75 313 ARG A O 1
ATOM 2494 N N . ALA A 1 314 ? 1.254 -17.900 -12.211 1.00 96.81 314 ALA A N 1
ATOM 2495 C CA . ALA A 1 314 ? 1.359 -16.485 -11.869 1.00 96.81 314 ALA A CA 1
ATOM 2496 C C . ALA A 1 314 ? 0.397 -15.623 -12.708 1.00 96.81 314 ALA A C 1
ATOM 2498 O O . ALA A 1 314 ? -0.385 -14.849 -12.157 1.00 96.81 314 ALA A O 1
ATOM 2499 N N . LEU A 1 315 ? 0.399 -15.807 -14.032 1.00 96.94 315 LEU A N 1
ATOM 2500 C CA . LEU A 1 315 ? -0.483 -15.086 -14.953 1.00 96.94 315 LEU A CA 1
ATOM 2501 C C . LEU A 1 315 ? -1.957 -15.432 -14.730 1.00 96.94 315 LEU A C 1
ATOM 2503 O O . LEU A 1 315 ? -2.797 -14.536 -14.737 1.00 96.94 315 LEU A O 1
ATOM 2507 N N . ALA A 1 316 ? -2.277 -16.708 -14.492 1.00 95.12 316 ALA A N 1
ATOM 2508 C CA . ALA A 1 316 ? -3.643 -17.141 -14.205 1.00 95.12 316 ALA A CA 1
ATOM 2509 C C . ALA A 1 316 ? -4.250 -16.398 -13.006 1.00 95.12 316 ALA A C 1
ATOM 2511 O O . ALA A 1 316 ? -5.431 -16.073 -13.040 1.00 95.12 316 ALA A O 1
ATOM 2512 N N . THR A 1 317 ? -3.443 -16.086 -11.989 1.00 93.88 317 THR A N 1
ATOM 2513 C CA . THR A 1 317 ? -3.896 -15.367 -10.793 1.00 93.88 317 THR A CA 1
ATOM 2514 C C . THR A 1 317 ? -3.923 -13.843 -10.974 1.00 93.88 317 THR A C 1
ATOM 2516 O O . THR A 1 317 ? -4.763 -13.173 -10.386 1.00 93.88 317 THR A O 1
ATOM 2519 N N . MET A 1 318 ? -3.025 -13.264 -11.779 1.00 94.19 318 MET A N 1
ATOM 2520 C CA . MET A 1 318 ? -2.838 -11.803 -11.827 1.00 94.19 318 MET A CA 1
ATOM 2521 C C . MET A 1 318 ? -3.565 -11.084 -12.974 1.00 94.19 318 MET A C 1
ATOM 2523 O O . MET A 1 318 ? -3.723 -9.865 -12.907 1.00 94.19 318 MET A O 1
ATOM 2527 N N . ARG A 1 319 ? -4.018 -11.792 -14.021 1.00 94.25 319 ARG A N 1
ATOM 2528 C CA . ARG A 1 319 ? -4.700 -11.180 -15.184 1.00 94.25 319 ARG A CA 1
ATOM 2529 C C . ARG A 1 319 ? -5.945 -10.385 -14.787 1.00 94.25 319 ARG A C 1
ATOM 2531 O O . ARG A 1 319 ? -6.055 -9.212 -15.133 1.00 94.25 319 ARG A O 1
ATOM 2538 N N . SER A 1 320 ? -6.855 -11.013 -14.042 1.00 90.38 320 SER A N 1
ATOM 2539 C CA . SER A 1 320 ? -8.098 -10.380 -13.579 1.00 90.38 320 SER A CA 1
ATOM 2540 C C . SER A 1 320 ? -7.816 -9.203 -12.646 1.00 90.38 320 SER A C 1
ATOM 2542 O O . SER A 1 320 ? -8.476 -8.169 -12.726 1.00 90.38 320 SER A O 1
ATOM 2544 N N . VAL A 1 321 ? -6.781 -9.322 -11.811 1.00 89.75 321 VAL A N 1
ATOM 2545 C CA . VAL A 1 321 ? -6.357 -8.256 -10.898 1.00 89.75 321 VAL A CA 1
ATOM 2546 C C . VAL A 1 321 ? -5.845 -7.036 -11.662 1.00 89.75 321 VAL A C 1
ATOM 2548 O O . VAL A 1 321 ? -6.224 -5.912 -11.336 1.00 89.75 321 VAL A O 1
ATOM 2551 N N . ALA A 1 322 ? -5.036 -7.234 -12.707 1.00 91.31 322 ALA A N 1
ATOM 2552 C CA . ALA A 1 322 ? -4.561 -6.138 -13.549 1.00 91.31 322 ALA A CA 1
ATOM 2553 C C . ALA A 1 322 ? -5.723 -5.376 -14.206 1.00 91.31 322 ALA A C 1
ATOM 2555 O O . ALA A 1 322 ? -5.730 -4.146 -14.217 1.00 91.31 322 ALA A O 1
ATOM 2556 N N . GLU A 1 323 ? -6.735 -6.094 -14.698 1.00 88.94 323 GLU A N 1
ATOM 2557 C CA . GLU A 1 323 ? -7.930 -5.494 -15.300 1.00 88.94 323 GLU A CA 1
ATOM 2558 C C . GLU A 1 323 ? -8.841 -4.795 -14.274 1.00 88.94 323 GLU A C 1
ATOM 2560 O O . GLU A 1 323 ? -9.417 -3.749 -14.588 1.00 88.94 323 GLU A O 1
ATOM 2565 N N . SER A 1 324 ? -8.950 -5.334 -13.053 1.00 85.62 324 SER A N 1
ATOM 2566 C CA . SER A 1 324 ? -9.740 -4.749 -11.957 1.00 85.62 324 SER A CA 1
ATOM 2567 C C . SER A 1 324 ? -9.130 -3.442 -11.438 1.00 85.62 324 SER A C 1
ATOM 2569 O O . SER A 1 324 ? -9.828 -2.424 -11.308 1.00 85.62 324 SER A O 1
ATOM 2571 N N . LEU A 1 325 ? -7.820 -3.465 -11.164 1.00 83.38 325 LEU A N 1
ATOM 2572 C CA . LEU A 1 325 ? -7.098 -2.351 -10.550 1.00 83.38 325 LEU A CA 1
ATOM 2573 C C . LEU A 1 325 ? -6.694 -1.272 -11.561 1.00 83.38 325 LEU A C 1
ATOM 2575 O O . LEU A 1 325 ? -6.646 -0.105 -11.202 1.00 83.38 325 LEU A O 1
ATOM 2579 N N . GLN A 1 326 ? -6.411 -1.635 -12.815 1.00 87.06 326 GLN A N 1
ATOM 2580 C CA . GLN A 1 326 ? -6.002 -0.699 -13.875 1.00 87.06 326 GLN A CA 1
ATOM 2581 C C . GLN A 1 326 ? -4.787 0.180 -13.528 1.00 87.06 326 GLN A C 1
ATOM 2583 O O . GLN A 1 326 ? -4.663 1.318 -13.981 1.00 87.06 326 GLN A O 1
ATOM 2588 N N . LEU A 1 327 ? -3.870 -0.357 -12.725 1.00 84.94 327 LEU A N 1
ATOM 2589 C CA . LEU A 1 327 ? -2.679 0.352 -12.268 1.00 84.94 327 LEU A CA 1
ATOM 2590 C C . LEU A 1 327 ? -1.495 0.098 -13.201 1.00 84.94 327 LEU A C 1
ATOM 2592 O O . LEU A 1 327 ? -1.232 -1.041 -13.590 1.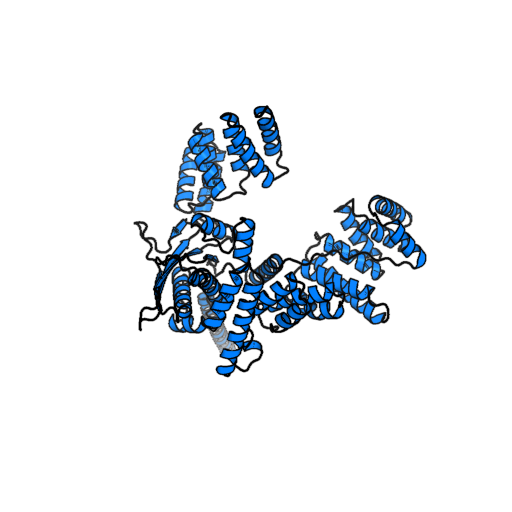00 84.94 327 LEU A O 1
ATOM 2596 N N . VAL A 1 328 ? -0.737 1.159 -13.492 1.00 89.50 328 VAL A N 1
ATOM 2597 C CA . VAL A 1 328 ? 0.442 1.134 -14.379 1.00 89.50 328 VAL A CA 1
ATOM 2598 C C . VAL A 1 328 ? 1.444 0.064 -13.951 1.00 89.50 328 VAL A C 1
ATOM 2600 O O . VAL A 1 328 ? 1.872 -0.739 -14.778 1.00 89.50 328 VAL A O 1
ATOM 2603 N N . ASP A 1 329 ? 1.786 0.015 -12.662 1.00 88.44 329 ASP A N 1
ATOM 2604 C CA . ASP A 1 329 ? 2.792 -0.917 -12.145 1.00 88.44 329 ASP A CA 1
ATOM 2605 C C . ASP A 1 329 ? 2.331 -2.375 -12.229 1.00 88.44 329 ASP A C 1
ATOM 2607 O O . ASP A 1 329 ? 3.130 -3.262 -12.531 1.00 88.44 329 ASP A O 1
ATOM 2611 N N . ILE A 1 330 ? 1.030 -2.624 -12.042 1.00 91.62 330 ILE A N 1
ATOM 2612 C CA . ILE A 1 330 ? 0.449 -3.964 -12.161 1.00 91.62 330 ILE A CA 1
ATOM 2613 C C . ILE A 1 330 ? 0.413 -4.401 -13.629 1.00 91.62 330 ILE A C 1
ATOM 2615 O O . ILE A 1 330 ? 0.796 -5.530 -13.933 1.00 91.62 330 ILE A O 1
ATOM 2619 N N . PHE A 1 331 ? 0.047 -3.511 -14.557 1.00 95.00 331 PHE A N 1
ATOM 2620 C CA . PHE A 1 331 ? 0.140 -3.799 -15.991 1.00 95.00 331 PHE A CA 1
ATOM 2621 C C . PHE A 1 331 ? 1.580 -4.059 -16.438 1.00 95.00 331 PHE A C 1
ATOM 2623 O O . PHE A 1 331 ? 1.828 -5.026 -17.160 1.00 95.00 331 PHE A O 1
ATOM 2630 N N . ASN A 1 332 ? 2.537 -3.247 -15.977 1.00 96.12 332 ASN A N 1
ATOM 2631 C CA . ASN A 1 332 ? 3.952 -3.456 -16.267 1.00 96.12 332 ASN A CA 1
ATOM 2632 C C . ASN A 1 332 ? 4.433 -4.820 -15.747 1.00 96.12 332 ASN A C 1
ATOM 2634 O O . ASN A 1 332 ? 5.074 -5.568 -16.480 1.00 96.12 332 ASN A O 1
ATOM 2638 N N . MET A 1 333 ? 4.079 -5.168 -14.507 1.00 95.38 333 MET A N 1
ATOM 2639 C CA . MET A 1 333 ? 4.435 -6.443 -13.886 1.00 95.38 333 MET A CA 1
ATOM 2640 C C . MET A 1 333 ? 3.835 -7.643 -14.626 1.00 95.38 333 MET A C 1
ATOM 2642 O O . MET A 1 333 ? 4.569 -8.555 -14.997 1.00 95.38 333 MET A O 1
ATOM 2646 N N . VAL A 1 334 ? 2.521 -7.663 -14.868 1.00 96.94 334 VAL A N 1
ATOM 2647 C CA . VAL A 1 334 ? 1.863 -8.796 -15.543 1.00 96.94 334 VAL A CA 1
ATOM 2648 C C . VAL A 1 334 ? 2.374 -8.946 -16.975 1.00 96.94 334 VAL A C 1
ATOM 2650 O O . VAL A 1 334 ? 2.682 -10.058 -17.405 1.00 96.94 334 VAL A O 1
ATOM 2653 N N . GLY A 1 335 ? 2.552 -7.832 -17.688 1.00 97.75 335 GLY A N 1
ATOM 2654 C CA . GLY A 1 335 ? 3.130 -7.838 -19.026 1.00 97.75 335 GLY A CA 1
ATOM 2655 C C . GLY A 1 335 ? 4.573 -8.351 -19.049 1.00 97.75 335 GLY A C 1
ATOM 2656 O O . GLY A 1 335 ? 4.921 -9.176 -19.892 1.00 97.75 335 GLY A O 1
ATOM 2657 N N . ALA A 1 336 ? 5.396 -7.944 -18.081 1.00 97.81 336 ALA A N 1
ATOM 2658 C CA . ALA A 1 336 ? 6.748 -8.462 -17.903 1.00 97.81 336 ALA A CA 1
ATOM 2659 C C . ALA A 1 336 ? 6.772 -9.975 -17.631 1.00 97.81 336 ALA A C 1
ATOM 2661 O O . ALA A 1 336 ? 7.520 -10.701 -18.285 1.00 97.81 336 ALA A O 1
ATOM 2662 N N . ILE A 1 337 ? 5.921 -10.467 -16.727 1.00 97.50 337 ILE A N 1
ATOM 2663 C CA . ILE A 1 337 ? 5.801 -11.901 -16.420 1.00 97.50 337 ILE A CA 1
ATOM 2664 C C . ILE A 1 337 ? 5.388 -12.692 -17.669 1.00 97.50 337 ILE A C 1
ATOM 2666 O O . ILE A 1 337 ? 5.921 -13.775 -17.902 1.00 97.50 337 ILE A O 1
ATOM 2670 N N . ALA A 1 338 ? 4.489 -12.158 -18.501 1.00 98.19 338 ALA A N 1
ATOM 2671 C CA . ALA A 1 338 ? 4.075 -12.802 -19.749 1.00 98.19 338 ALA A CA 1
ATOM 2672 C C . ALA A 1 338 ? 5.218 -12.889 -20.775 1.00 98.19 338 ALA A C 1
ATOM 2674 O O . ALA A 1 338 ? 5.402 -13.928 -21.415 1.00 98.19 338 ALA A O 1
ATOM 2675 N N . VAL A 1 339 ? 6.055 -11.852 -20.874 1.00 98.12 339 VAL A N 1
ATOM 2676 C CA . VAL A 1 339 ? 7.265 -11.881 -21.712 1.00 98.12 339 VAL A CA 1
ATOM 2677 C C . VAL A 1 339 ? 8.284 -12.900 -21.186 1.00 98.12 339 VAL A C 1
ATOM 2679 O O . VAL A 1 339 ? 8.840 -13.667 -21.973 1.00 98.12 339 VAL A O 1
ATOM 2682 N N . GLU A 1 340 ? 8.502 -12.978 -19.869 1.00 96.62 340 GLU A N 1
ATOM 2683 C CA . GLU A 1 340 ? 9.361 -14.015 -19.271 1.00 96.62 340 GLU A CA 1
ATOM 2684 C C . GLU A 1 340 ? 8.817 -15.426 -19.539 1.00 96.62 340 GLU A C 1
ATOM 2686 O O . GLU A 1 340 ? 9.573 -16.326 -19.917 1.00 96.62 340 GLU A O 1
ATOM 2691 N N . ALA A 1 341 ? 7.498 -15.609 -19.419 1.00 97.06 341 ALA A N 1
ATOM 2692 C CA . ALA A 1 341 ? 6.817 -16.857 -19.742 1.00 97.06 341 ALA A CA 1
ATOM 2693 C C . ALA A 1 341 ? 7.076 -17.263 -21.198 1.00 97.06 341 ALA A C 1
ATOM 2695 O O . ALA A 1 341 ? 7.498 -18.392 -21.459 1.00 97.06 341 ALA A O 1
ATOM 2696 N N . SER A 1 342 ? 6.897 -16.320 -22.129 1.00 96.94 342 SER A N 1
ATOM 2697 C CA . SER A 1 342 ? 7.149 -16.505 -23.559 1.00 96.94 342 SER A CA 1
ATOM 2698 C C . SER A 1 342 ? 8.584 -16.957 -23.840 1.00 96.94 342 SER A C 1
ATOM 2700 O O . SER A 1 342 ? 8.782 -17.950 -24.545 1.00 96.94 342 SER A O 1
ATOM 2702 N N . GLN A 1 343 ? 9.582 -16.297 -23.242 1.00 94.25 343 GLN A N 1
ATOM 2703 C CA . GLN A 1 343 ? 10.994 -16.660 -23.409 1.00 94.25 343 GLN A CA 1
ATOM 2704 C C . GLN A 1 343 ? 11.335 -18.030 -22.797 1.00 94.25 343 GLN A C 1
ATOM 2706 O O . GLN A 1 343 ? 12.228 -18.732 -23.282 1.00 94.25 343 GLN A O 1
ATOM 2711 N N . SER A 1 344 ? 10.642 -18.422 -21.723 1.00 94.25 344 SER A N 1
ATOM 2712 C CA . SER A 1 344 ? 10.844 -19.716 -21.062 1.00 94.25 344 SER A CA 1
ATOM 2713 C C . SER A 1 344 ? 10.231 -20.897 -21.833 1.00 94.25 344 SER A C 1
ATOM 2715 O O . SER A 1 344 ? 10.721 -22.027 -21.727 1.00 94.25 344 SER A O 1
ATOM 2717 N N . GLU A 1 345 ? 9.197 -20.646 -22.642 1.00 95.31 345 GLU A N 1
ATOM 2718 C CA . GLU A 1 345 ? 8.469 -21.657 -23.408 1.00 95.31 345 GLU A CA 1
ATOM 2719 C C . GLU A 1 345 ? 9.228 -22.044 -24.689 1.00 95.31 345 GLU A C 1
ATOM 2721 O O . GLU A 1 345 ? 9.050 -21.479 -25.766 1.00 95.31 345 GLU A O 1
ATOM 2726 N N . LYS A 1 346 ? 10.106 -23.046 -24.573 1.00 92.38 346 LYS A N 1
ATOM 2727 C CA . LYS A 1 346 ? 10.954 -23.517 -25.686 1.00 92.38 346 LYS A CA 1
ATOM 2728 C C . LYS A 1 346 ? 10.311 -24.603 -26.549 1.00 92.38 346 LYS A C 1
ATOM 2730 O O . LYS A 1 346 ? 10.826 -24.896 -27.628 1.00 92.38 346 LYS A O 1
ATOM 2735 N N . ARG A 1 347 ? 9.255 -25.262 -26.059 1.00 94.62 347 ARG A N 1
ATOM 2736 C CA . ARG A 1 347 ? 8.675 -26.448 -26.712 1.00 94.62 347 ARG A CA 1
ATOM 2737 C C . ARG A 1 347 ? 7.519 -26.067 -27.620 1.00 94.62 347 ARG A C 1
ATOM 2739 O O . ARG A 1 347 ? 7.467 -26.533 -28.757 1.00 94.62 347 ARG A O 1
ATOM 2746 N N . ASP A 1 348 ? 6.627 -25.209 -27.137 1.00 96.62 348 ASP A N 1
ATOM 2747 C CA . ASP A 1 348 ? 5.462 -24.765 -27.894 1.00 96.62 348 ASP A CA 1
ATOM 2748 C C . ASP A 1 348 ? 5.638 -23.329 -28.402 1.00 96.62 348 ASP A C 1
ATOM 2750 O O . ASP A 1 348 ? 5.372 -22.347 -27.711 1.00 96.62 348 ASP A O 1
ATOM 2754 N N . LYS A 1 349 ? 6.055 -23.206 -29.667 1.00 95.06 349 LYS A N 1
ATOM 2755 C CA . LYS A 1 349 ? 6.258 -21.902 -30.315 1.00 95.06 349 LYS A CA 1
ATOM 2756 C C . LYS A 1 349 ? 4.975 -21.081 -30.438 1.00 95.06 349 LYS A C 1
ATOM 2758 O O . LYS A 1 349 ? 5.051 -19.857 -30.416 1.00 95.06 349 LYS A O 1
ATOM 2763 N N . ARG A 1 350 ? 3.810 -21.724 -30.596 1.00 97.19 350 ARG A N 1
ATOM 2764 C CA . ARG A 1 350 ? 2.532 -21.002 -30.707 1.00 97.19 350 ARG A CA 1
ATOM 2765 C C . ARG A 1 350 ? 2.163 -20.398 -29.364 1.00 97.19 350 ARG A C 1
ATOM 2767 O O . ARG A 1 350 ? 1.777 -19.238 -29.303 1.00 97.19 350 ARG A O 1
ATOM 2774 N N . LYS A 1 351 ? 2.343 -21.172 -28.298 1.00 97.06 351 LYS A N 1
ATOM 2775 C CA . LYS A 1 351 ? 2.129 -20.711 -26.931 1.00 97.06 351 LYS A CA 1
ATOM 2776 C C . LYS A 1 351 ? 3.108 -19.603 -26.538 1.00 97.06 351 LYS A C 1
ATOM 2778 O O . LYS A 1 351 ? 2.680 -18.590 -26.002 1.00 97.06 351 LYS A O 1
ATOM 2783 N N . SER A 1 352 ? 4.392 -19.751 -26.872 1.00 97.00 352 SER A N 1
ATOM 2784 C CA . SER A 1 352 ? 5.402 -18.700 -26.679 1.00 97.00 352 SER A CA 1
ATOM 2785 C C . SER A 1 352 ? 5.016 -17.393 -27.388 1.00 97.00 352 SER A C 1
ATOM 2787 O O . SER A 1 352 ? 5.061 -16.329 -26.771 1.00 97.00 352 SER A O 1
ATOM 2789 N N . ALA A 1 353 ? 4.558 -17.461 -28.644 1.00 97.56 353 ALA A N 1
ATOM 2790 C CA . ALA A 1 353 ? 4.082 -16.287 -29.378 1.00 97.56 353 ALA A CA 1
ATOM 2791 C C . ALA A 1 353 ? 2.831 -15.657 -28.737 1.00 97.56 353 ALA A C 1
ATOM 2793 O O . ALA A 1 353 ? 2.788 -14.445 -28.559 1.00 97.56 353 ALA A O 1
ATOM 2794 N N . ALA A 1 354 ? 1.855 -16.467 -28.313 1.00 98.00 354 ALA A N 1
ATOM 2795 C CA . ALA A 1 354 ? 0.648 -15.970 -27.648 1.00 98.00 354 ALA A CA 1
ATOM 2796 C C . ALA A 1 354 ? 0.959 -15.249 -26.322 1.00 98.00 354 ALA A C 1
ATOM 2798 O O . ALA A 1 354 ? 0.406 -14.187 -26.051 1.00 98.00 354 ALA A O 1
ATOM 2799 N N . LEU A 1 355 ? 1.886 -15.788 -25.523 1.00 98.31 355 LEU A N 1
ATOM 2800 C CA . LEU A 1 355 ? 2.358 -15.149 -24.289 1.00 98.31 355 LEU A CA 1
ATOM 2801 C C . LEU A 1 355 ? 3.086 -13.823 -24.569 1.00 98.31 355 LEU A C 1
ATOM 2803 O O . LEU A 1 355 ? 2.958 -12.875 -23.797 1.00 98.31 355 LEU A O 1
ATOM 2807 N N . LEU A 1 356 ? 3.825 -13.730 -25.682 1.00 98.31 356 LEU A N 1
ATOM 2808 C CA . LEU A 1 356 ? 4.490 -12.489 -26.087 1.00 98.31 356 LEU A CA 1
ATOM 2809 C C . LEU A 1 356 ? 3.478 -11.412 -26.493 1.00 98.31 356 LEU A C 1
ATOM 2811 O O . LEU A 1 356 ? 3.598 -10.268 -26.058 1.00 98.31 356 LEU A O 1
ATOM 2815 N N . GLU A 1 357 ? 2.471 -11.777 -27.290 1.00 98.44 357 GLU A N 1
ATOM 2816 C CA . GLU A 1 357 ? 1.380 -10.875 -27.681 1.00 98.44 357 GLU A CA 1
ATOM 2817 C C . GLU A 1 357 ? 0.584 -10.386 -26.465 1.00 98.44 357 GLU A C 1
ATOM 2819 O O . GLU A 1 357 ? 0.249 -9.203 -26.361 1.00 98.44 357 GLU A O 1
ATOM 2824 N N . GLU A 1 358 ? 0.324 -11.275 -25.508 1.00 97.94 358 GLU A N 1
ATOM 2825 C CA . GLU A 1 358 ? -0.303 -10.914 -24.240 1.00 97.94 358 GLU A CA 1
ATOM 2826 C C . GLU A 1 358 ? 0.558 -9.919 -23.447 1.00 97.94 358 GLU A C 1
ATOM 2828 O O . GLU A 1 358 ? 0.058 -8.883 -22.996 1.00 97.94 358 GLU A O 1
ATOM 2833 N N . GLY A 1 359 ? 1.860 -10.196 -23.323 1.00 98.25 359 GLY A N 1
ATOM 2834 C CA . GLY A 1 359 ? 2.809 -9.303 -22.666 1.00 98.25 359 GLY A CA 1
ATOM 2835 C C . GLY A 1 359 ? 2.841 -7.919 -23.309 1.00 98.25 359 GLY A C 1
ATOM 2836 O O . GLY A 1 359 ? 2.748 -6.911 -22.608 1.00 98.25 359 GLY A O 1
ATOM 2837 N N . LEU A 1 360 ? 2.870 -7.858 -24.643 1.00 98.75 360 LEU A N 1
ATOM 2838 C CA . LEU A 1 360 ? 2.780 -6.613 -25.407 1.00 98.75 360 LEU A CA 1
ATOM 2839 C C . LEU A 1 360 ? 1.504 -5.831 -25.101 1.00 98.75 360 LEU A C 1
ATOM 2841 O O . LEU A 1 360 ? 1.577 -4.618 -24.914 1.00 98.75 360 LEU A O 1
ATOM 2845 N N . LYS A 1 361 ? 0.346 -6.497 -25.014 1.00 98.25 361 LYS A N 1
ATOM 2846 C CA . LYS A 1 361 ? -0.930 -5.839 -24.701 1.00 98.25 361 LYS A CA 1
ATOM 2847 C C . LYS A 1 361 ? -0.877 -5.142 -23.340 1.00 98.25 361 LYS A C 1
ATOM 2849 O O . LYS A 1 361 ? -1.248 -3.975 -23.244 1.00 98.25 361 LYS A O 1
ATOM 2854 N N . PHE A 1 362 ? -0.410 -5.829 -22.299 1.00 98.12 362 PHE A N 1
ATOM 2855 C CA . PHE A 1 362 ? -0.320 -5.244 -20.958 1.00 98.12 362 PHE A CA 1
ATOM 2856 C C . PHE A 1 362 ? 0.741 -4.142 -20.866 1.00 98.12 362 PHE A C 1
ATOM 2858 O O . PHE A 1 362 ? 0.463 -3.071 -20.327 1.00 98.12 362 PHE A O 1
ATOM 2865 N N . LEU A 1 363 ? 1.924 -4.360 -21.447 1.00 98.56 363 LEU A N 1
ATOM 2866 C CA . LEU A 1 363 ? 3.004 -3.370 -21.458 1.00 98.56 363 LEU A CA 1
ATOM 2867 C C . LEU A 1 363 ? 2.620 -2.107 -22.235 1.00 98.56 363 LEU A C 1
ATOM 2869 O O . LEU A 1 363 ? 2.907 -1.001 -21.781 1.00 98.56 363 LEU A O 1
ATOM 2873 N N . LYS A 1 364 ? 1.903 -2.252 -23.355 1.00 98.25 364 LYS A N 1
ATOM 2874 C CA . LYS A 1 364 ? 1.347 -1.119 -24.097 1.00 98.25 364 LYS A CA 1
ATOM 2875 C C . LYS A 1 364 ? 0.384 -0.315 -23.227 1.00 98.25 364 LYS A C 1
ATOM 2877 O O . LYS A 1 364 ? 0.519 0.900 -23.153 1.00 98.25 364 LYS A O 1
ATOM 2882 N N . THR A 1 365 ? -0.541 -0.975 -22.525 1.00 97.06 365 THR A N 1
ATOM 2883 C CA . THR A 1 365 ? -1.468 -0.294 -21.604 1.00 97.06 365 THR A CA 1
ATOM 2884 C C . THR A 1 365 ? -0.724 0.457 -20.498 1.00 97.06 365 THR A C 1
ATOM 2886 O O . THR A 1 365 ? -1.105 1.582 -20.172 1.00 97.06 365 THR A O 1
ATOM 2889 N N . ALA A 1 366 ? 0.353 -0.119 -19.950 1.00 95.12 366 ALA A N 1
ATOM 2890 C CA . ALA A 1 366 ? 1.190 0.548 -18.954 1.00 95.12 366 ALA A CA 1
ATOM 2891 C C . ALA A 1 366 ? 1.844 1.826 -19.513 1.00 95.12 366 ALA A C 1
ATOM 2893 O O . ALA A 1 366 ? 1.744 2.883 -18.891 1.00 95.12 366 ALA A O 1
ATOM 2894 N N . VAL A 1 367 ? 2.455 1.750 -20.702 1.00 96.50 367 VAL A N 1
ATOM 2895 C CA . VAL A 1 367 ? 3.111 2.897 -21.360 1.00 96.50 367 VAL A CA 1
ATOM 2896 C C . VAL A 1 367 ? 2.107 3.965 -21.795 1.00 96.50 367 VAL A C 1
ATOM 2898 O O . VAL A 1 367 ? 2.382 5.150 -21.634 1.00 96.50 367 VAL A O 1
ATOM 2901 N N . ASP A 1 368 ? 0.941 3.574 -22.312 1.00 95.00 368 ASP A N 1
ATOM 2902 C CA . ASP A 1 368 ? -0.113 4.513 -22.715 1.00 95.00 368 ASP A CA 1
ATOM 2903 C C . ASP A 1 368 ? -0.690 5.263 -21.501 1.00 95.00 368 ASP A C 1
ATOM 2905 O O . ASP A 1 368 ? -1.058 6.433 -21.607 1.00 95.00 368 ASP A O 1
ATOM 2909 N N . SER A 1 369 ? -0.754 4.596 -20.344 1.00 90.12 369 SER A N 1
ATOM 2910 C CA . SER A 1 369 ? -1.263 5.173 -19.094 1.00 90.12 369 SER A CA 1
ATOM 2911 C C . SER A 1 369 ? -0.253 6.090 -18.396 1.00 90.12 369 SER A C 1
ATOM 2913 O O . SER A 1 369 ? -0.662 7.021 -17.707 1.00 90.12 369 SER A O 1
ATOM 2915 N N . SER A 1 370 ? 1.049 5.835 -18.556 1.00 90.88 370 SER A N 1
ATOM 2916 C CA . SER A 1 370 ? 2.138 6.627 -17.968 1.00 90.88 370 SER A CA 1
ATOM 2917 C C . SER A 1 370 ? 3.353 6.633 -18.911 1.00 90.88 370 SER A C 1
ATOM 2919 O O . SER A 1 370 ? 4.273 5.817 -18.776 1.00 90.88 370 SER A O 1
ATOM 2921 N N . PRO A 1 371 ? 3.366 7.539 -19.910 1.00 90.06 371 PRO A N 1
ATOM 2922 C CA . PRO A 1 371 ? 4.444 7.629 -20.898 1.00 90.06 371 PRO A CA 1
ATOM 2923 C C . PRO A 1 371 ? 5.826 7.929 -20.295 1.00 90.06 371 PRO A C 1
ATOM 2925 O O . PRO A 1 371 ? 6.851 7.621 -20.910 1.00 90.06 371 PRO A O 1
ATOM 2928 N N . GLU A 1 372 ? 5.868 8.537 -19.116 1.00 88.00 372 GLU A N 1
ATOM 2929 C CA . GLU A 1 372 ? 7.070 8.860 -18.351 1.00 88.00 372 GLU A CA 1
ATOM 2930 C C . GLU A 1 372 ? 7.652 7.668 -17.576 1.00 88.00 372 GLU A C 1
ATOM 2932 O O . GLU A 1 372 ? 8.796 7.741 -17.126 1.00 88.00 372 GLU A O 1
ATOM 2937 N N . ASN A 1 373 ? 6.914 6.558 -17.431 1.00 89.31 373 ASN A N 1
ATOM 2938 C CA . ASN A 1 373 ? 7.417 5.370 -16.746 1.00 89.31 373 ASN A CA 1
ATOM 2939 C C . ASN A 1 373 ? 8.468 4.649 -17.609 1.00 89.31 373 ASN A C 1
ATOM 2941 O O . ASN A 1 373 ? 8.171 3.783 -18.437 1.00 89.31 373 ASN A O 1
ATOM 2945 N N . THR A 1 374 ? 9.735 4.998 -17.384 1.00 92.88 374 THR A N 1
ATOM 2946 C CA . THR A 1 374 ? 10.884 4.464 -18.126 1.00 92.88 374 THR A CA 1
ATOM 2947 C C . THR A 1 374 ? 11.032 2.943 -17.998 1.00 92.88 374 THR A C 1
ATOM 2949 O O . THR A 1 374 ? 11.509 2.303 -18.934 1.00 92.88 374 THR A O 1
ATOM 2952 N N . GLN A 1 375 ? 10.608 2.334 -16.881 1.00 94.31 375 GLN A N 1
ATOM 2953 C CA . GLN A 1 375 ? 10.667 0.875 -16.704 1.00 94.31 375 GLN A CA 1
ATOM 2954 C C . GLN A 1 375 ? 9.652 0.166 -17.605 1.00 94.31 375 GLN A C 1
ATOM 2956 O O . GLN A 1 375 ? 10.025 -0.746 -18.345 1.00 94.31 375 GLN A O 1
ATOM 2961 N N . ALA A 1 376 ? 8.398 0.632 -17.599 1.00 95.94 376 ALA A N 1
ATOM 2962 C CA . ALA A 1 376 ? 7.353 0.119 -18.483 1.00 95.94 376 ALA A CA 1
ATOM 2963 C C . ALA A 1 376 ? 7.724 0.313 -19.956 1.00 95.94 376 ALA A C 1
ATOM 2965 O O . ALA A 1 376 ? 7.592 -0.610 -20.762 1.00 95.94 376 ALA A O 1
ATOM 2966 N N . ARG A 1 377 ? 8.281 1.482 -20.299 1.00 97.44 377 ARG A N 1
ATOM 2967 C CA . ARG A 1 377 ? 8.740 1.778 -21.659 1.00 97.44 377 ARG A CA 1
ATOM 2968 C C . ARG A 1 377 ? 9.885 0.875 -22.106 1.00 97.44 377 ARG A C 1
ATOM 2970 O O . ARG A 1 377 ? 9.862 0.396 -23.238 1.00 97.44 377 ARG A O 1
ATOM 2977 N N . PHE A 1 378 ? 10.858 0.611 -21.235 1.00 98.56 378 PHE A N 1
ATOM 2978 C CA . PHE A 1 378 ? 11.928 -0.343 -21.521 1.00 98.56 378 PHE A CA 1
ATOM 2979 C C . PHE A 1 378 ? 11.376 -1.744 -21.782 1.00 98.56 378 PHE A C 1
ATOM 2981 O O . PHE A 1 378 ? 11.700 -2.345 -22.805 1.00 98.56 378 PHE A O 1
ATOM 2988 N N . ASN A 1 379 ? 10.514 -2.244 -20.893 1.00 98.62 379 ASN A N 1
ATOM 2989 C CA . ASN A 1 379 ? 9.915 -3.569 -21.034 1.00 98.62 379 ASN A CA 1
ATOM 2990 C C . ASN A 1 379 ? 9.110 -3.685 -22.326 1.00 98.62 379 ASN A C 1
ATOM 2992 O O . ASN A 1 379 ? 9.240 -4.680 -23.035 1.00 98.62 379 ASN A O 1
ATOM 2996 N N . TYR A 1 380 ? 8.316 -2.663 -22.653 1.00 98.69 380 TYR A N 1
ATOM 2997 C CA . TYR A 1 380 ? 7.549 -2.621 -23.892 1.00 98.69 380 TYR A CA 1
ATOM 2998 C C . TYR A 1 380 ? 8.460 -2.612 -25.124 1.00 98.69 380 TYR A C 1
ATOM 3000 O O . TYR A 1 380 ? 8.269 -3.418 -26.030 1.00 98.69 380 TYR A O 1
ATOM 3008 N N . GLY A 1 381 ? 9.500 -1.771 -25.130 1.00 98.44 381 GLY A N 1
ATOM 3009 C CA . GLY A 1 381 ? 10.497 -1.734 -26.202 1.00 98.44 381 GLY A CA 1
ATOM 3010 C C . GLY A 1 381 ? 11.217 -3.071 -26.390 1.00 98.44 381 GLY A C 1
ATOM 3011 O O . GLY A 1 381 ? 11.402 -3.521 -27.520 1.00 98.44 381 GLY A O 1
ATOM 3012 N N . PHE A 1 382 ? 11.566 -3.756 -25.298 1.00 98.69 382 PHE A N 1
ATOM 3013 C CA . PHE A 1 382 ? 12.176 -5.081 -25.372 1.00 98.69 382 PHE A CA 1
ATOM 3014 C C . PHE A 1 382 ? 11.193 -6.155 -25.863 1.00 98.69 382 PHE A C 1
ATOM 3016 O O . PHE A 1 382 ? 11.552 -6.976 -26.705 1.00 98.69 382 PHE A O 1
ATOM 3023 N N . ALA A 1 383 ? 9.937 -6.125 -25.417 1.00 98.69 383 ALA A N 1
ATOM 3024 C CA . ALA A 1 383 ? 8.901 -7.026 -25.918 1.00 98.69 383 ALA A CA 1
ATOM 3025 C C . ALA A 1 383 ? 8.648 -6.832 -27.425 1.00 98.69 383 ALA A C 1
ATOM 3027 O O . ALA A 1 383 ? 8.526 -7.812 -28.160 1.00 98.69 383 ALA A O 1
ATOM 3028 N N . LEU A 1 384 ? 8.642 -5.582 -27.907 1.00 98.75 384 LEU A N 1
ATOM 3029 C CA . LEU A 1 384 ? 8.531 -5.254 -29.334 1.00 98.75 384 LEU A CA 1
ATOM 3030 C C . LEU A 1 384 ? 9.717 -5.805 -30.132 1.00 98.75 384 LEU A C 1
ATOM 3032 O O . LEU A 1 384 ? 9.521 -6.395 -31.193 1.00 98.75 384 LEU A O 1
ATOM 3036 N N . PHE A 1 385 ? 10.934 -5.692 -29.587 1.00 98.56 385 PHE A N 1
ATOM 3037 C CA . PHE A 1 385 ? 12.131 -6.276 -30.190 1.00 98.56 385 PHE A CA 1
ATOM 3038 C C . PHE A 1 385 ? 12.005 -7.799 -30.345 1.00 98.56 385 PHE A C 1
ATOM 3040 O O . PHE A 1 385 ? 12.271 -8.336 -31.421 1.00 98.56 385 PHE A O 1
ATOM 3047 N N . LEU A 1 386 ? 11.547 -8.501 -29.302 1.00 97.25 386 LEU A N 1
ATOM 3048 C CA . LEU A 1 386 ? 11.312 -9.951 -29.353 1.00 97.25 386 LEU A CA 1
ATOM 3049 C C . LEU A 1 386 ? 10.227 -10.323 -30.371 1.00 97.25 386 LEU A C 1
ATOM 3051 O O . LEU A 1 386 ? 10.321 -11.360 -31.028 1.00 97.25 386 LEU A O 1
ATOM 3055 N N . ASN A 1 387 ? 9.231 -9.452 -30.540 1.00 97.62 387 ASN A N 1
ATOM 3056 C CA . ASN A 1 387 ? 8.174 -9.590 -31.539 1.00 97.62 387 ASN A CA 1
ATOM 3057 C C . ASN A 1 387 ? 8.611 -9.169 -32.955 1.00 97.62 387 ASN A C 1
ATOM 3059 O O . ASN A 1 387 ? 7.820 -9.240 -33.893 1.00 97.62 387 ASN A O 1
ATOM 3063 N N . LYS A 1 388 ? 9.878 -8.766 -33.128 1.00 97.31 388 LYS A N 1
ATOM 3064 C CA . LYS A 1 388 ? 10.481 -8.296 -34.387 1.00 97.31 388 LYS A CA 1
ATOM 3065 C C . LYS A 1 388 ? 9.897 -6.994 -34.935 1.00 97.31 388 LYS A C 1
ATOM 3067 O O . LYS A 1 388 ? 10.143 -6.648 -36.089 1.00 97.31 388 LYS A O 1
ATOM 3072 N N . ASP A 1 389 ? 9.173 -6.247 -34.111 1.00 98.19 389 ASP A N 1
ATOM 3073 C CA . ASP A 1 389 ? 8.783 -4.875 -34.421 1.00 98.19 389 ASP A CA 1
ATOM 3074 C C . ASP A 1 389 ? 9.936 -3.934 -34.052 1.00 98.19 389 ASP A C 1
ATOM 3076 O O . ASP A 1 389 ? 9.926 -3.230 -33.038 1.00 98.19 389 ASP A O 1
ATOM 3080 N N . TYR A 1 390 ? 11.000 -3.996 -34.854 1.00 98.44 390 TYR A N 1
ATOM 3081 C CA . TYR A 1 390 ? 12.247 -3.286 -34.574 1.00 98.44 390 TYR A CA 1
ATOM 3082 C C . TYR A 1 390 ? 12.090 -1.765 -34.635 1.00 98.44 390 TYR A C 1
ATOM 3084 O O . TYR A 1 390 ? 12.780 -1.059 -33.902 1.00 98.44 390 TYR A O 1
ATOM 3092 N N . VAL A 1 391 ? 11.154 -1.266 -35.448 1.00 98.25 391 VAL A N 1
ATOM 3093 C CA . VAL A 1 391 ? 10.884 0.171 -35.584 1.00 98.25 391 VAL A CA 1
ATOM 3094 C C . VAL A 1 391 ? 10.315 0.714 -34.278 1.00 98.25 391 VAL A C 1
ATOM 3096 O O . VAL A 1 391 ? 10.923 1.590 -33.660 1.00 98.25 391 VAL A O 1
ATOM 3099 N N . SER A 1 392 ? 9.203 0.149 -33.798 1.00 98.25 392 SER A N 1
ATOM 3100 C CA . SER A 1 392 ? 8.597 0.606 -32.547 1.00 98.25 392 SER A CA 1
ATOM 3101 C C . SER A 1 392 ? 9.453 0.265 -31.324 1.00 98.25 392 SER A C 1
ATOM 3103 O O . SER A 1 392 ? 9.443 1.013 -30.341 1.00 98.25 392 SER A O 1
ATOM 3105 N N . ALA A 1 393 ? 10.240 -0.816 -31.371 1.00 98.62 393 ALA A N 1
ATOM 3106 C CA . ALA A 1 393 ? 11.241 -1.097 -30.345 1.00 98.62 393 ALA A CA 1
ATOM 3107 C C . ALA A 1 393 ? 12.284 0.027 -30.260 1.00 98.62 393 ALA A C 1
ATOM 3109 O O . ALA A 1 393 ? 12.529 0.558 -29.173 1.00 98.62 393 ALA A O 1
ATOM 3110 N N . ALA A 1 394 ? 12.862 0.428 -31.397 1.00 98.31 394 ALA A N 1
ATOM 3111 C CA . ALA A 1 394 ? 13.875 1.473 -31.455 1.00 98.31 394 ALA A CA 1
ATOM 3112 C C . ALA A 1 394 ? 13.332 2.831 -30.984 1.00 98.31 394 ALA A C 1
ATOM 3114 O O . ALA A 1 394 ? 14.005 3.525 -30.219 1.00 98.31 394 ALA A O 1
ATOM 3115 N N . GLU A 1 395 ? 12.103 3.192 -31.360 1.00 97.44 395 GLU A N 1
ATOM 3116 C CA . GLU A 1 395 ? 11.435 4.414 -30.888 1.00 97.44 395 GLU A CA 1
ATOM 3117 C C . GLU A 1 395 ? 11.307 4.446 -29.359 1.00 97.44 395 GLU A C 1
ATOM 3119 O O . GLU A 1 395 ? 11.700 5.423 -28.714 1.00 97.44 395 GLU A O 1
ATOM 3124 N N . ASN A 1 396 ? 10.810 3.360 -28.758 1.00 97.88 396 ASN A N 1
ATOM 3125 C CA . ASN A 1 396 ? 10.631 3.283 -27.309 1.00 97.88 396 ASN A CA 1
ATOM 3126 C C . ASN A 1 396 ? 11.967 3.269 -26.559 1.00 97.88 396 ASN A C 1
ATOM 3128 O O . ASN A 1 396 ? 12.115 3.976 -25.562 1.00 97.88 396 ASN A O 1
ATOM 3132 N N . LEU A 1 397 ? 12.954 2.513 -27.043 1.00 98.31 397 LEU A N 1
ATOM 3133 C CA . LEU A 1 397 ? 14.266 2.407 -26.401 1.00 98.31 397 LEU A CA 1
ATOM 3134 C C . LEU A 1 397 ? 15.094 3.688 -26.545 1.00 98.31 397 LEU A C 1
ATOM 3136 O O . LEU A 1 397 ? 15.856 4.015 -25.638 1.00 98.31 397 LEU A O 1
ATOM 3140 N N . THR A 1 398 ? 14.894 4.459 -27.619 1.00 97.69 398 THR A N 1
ATOM 3141 C CA . THR A 1 398 ? 15.513 5.786 -27.782 1.00 97.69 398 THR A CA 1
ATOM 3142 C C . THR A 1 398 ? 15.077 6.740 -26.668 1.00 97.69 398 THR A C 1
ATOM 3144 O O . THR A 1 398 ? 15.904 7.447 -26.097 1.00 97.69 398 THR A O 1
ATOM 3147 N N . GLN A 1 399 ? 13.792 6.727 -26.299 1.00 96.25 399 GLN A N 1
ATOM 3148 C CA . GLN A 1 399 ? 13.289 7.524 -25.174 1.00 96.25 399 GLN A CA 1
ATOM 3149 C C . GLN A 1 399 ? 13.882 7.054 -23.838 1.00 96.25 399 GLN A C 1
ATOM 3151 O O . GLN A 1 399 ? 14.239 7.876 -22.999 1.00 96.25 399 GLN A O 1
ATOM 3156 N N . VAL A 1 400 ? 14.061 5.739 -23.654 1.00 96.94 400 VAL A N 1
ATOM 3157 C CA . VAL A 1 400 ? 14.681 5.186 -22.438 1.00 96.94 400 VAL A CA 1
ATOM 3158 C C . VAL A 1 400 ? 16.116 5.685 -22.270 1.00 96.94 400 VAL A C 1
ATOM 3160 O O . VAL A 1 400 ? 16.465 6.162 -21.191 1.00 96.94 400 VAL A O 1
ATOM 3163 N N . VAL A 1 401 ? 16.940 5.628 -23.322 1.00 97.06 401 VAL A N 1
ATOM 3164 C CA . VAL A 1 401 ? 18.339 6.092 -23.245 1.00 97.06 401 VAL A CA 1
ATOM 3165 C C . VAL A 1 401 ? 18.454 7.616 -23.176 1.00 97.06 401 VAL A C 1
ATOM 3167 O O . VAL A 1 401 ? 19.420 8.125 -22.616 1.00 97.06 401 VAL A O 1
ATOM 3170 N N . ALA A 1 402 ? 17.461 8.356 -23.682 1.00 95.12 402 ALA A N 1
ATOM 3171 C CA . ALA A 1 402 ? 17.383 9.802 -23.494 1.00 95.12 402 ALA A CA 1
ATOM 3172 C C . ALA A 1 402 ? 17.133 10.169 -22.019 1.00 95.12 402 ALA A C 1
ATOM 3174 O O . ALA A 1 402 ? 17.754 11.099 -21.508 1.00 95.12 402 ALA A O 1
ATOM 3175 N N . SER A 1 403 ? 16.268 9.424 -21.322 1.00 93.12 403 SER A N 1
ATOM 3176 C CA . SER A 1 403 ? 16.003 9.621 -19.889 1.00 93.12 403 SER A CA 1
ATOM 3177 C C . SER A 1 403 ? 17.102 9.056 -18.982 1.00 93.12 403 SER A C 1
ATOM 3179 O O . SER A 1 403 ? 17.364 9.615 -17.920 1.00 93.12 403 SER A O 1
ATOM 3181 N N . ASN A 1 404 ? 17.756 7.961 -19.382 1.00 92.81 404 ASN A N 1
ATOM 3182 C CA . ASN A 1 404 ? 18.885 7.367 -18.667 1.00 92.81 404 ASN A CA 1
ATOM 3183 C C . ASN A 1 404 ? 20.071 7.119 -19.620 1.00 92.81 404 ASN A C 1
ATOM 3185 O O . ASN A 1 404 ? 20.231 6.010 -20.139 1.00 92.81 404 ASN A O 1
ATOM 3189 N N . PRO A 1 405 ? 20.968 8.107 -19.792 1.00 95.31 405 PRO A N 1
ATOM 3190 C CA . PRO A 1 405 ? 22.109 7.996 -20.703 1.00 95.31 405 PRO A CA 1
ATOM 3191 C C . PRO A 1 405 ? 23.165 6.952 -20.321 1.00 95.31 405 PRO A C 1
ATOM 3193 O O . PRO A 1 405 ? 24.131 6.786 -21.063 1.00 95.31 405 PRO A O 1
ATOM 3196 N N . SER A 1 406 ? 23.016 6.273 -19.179 1.00 95.94 406 SER A N 1
ATOM 3197 C CA . SER A 1 406 ? 23.913 5.213 -18.696 1.00 95.94 406 SER A CA 1
ATOM 3198 C C . SER A 1 406 ? 23.316 3.804 -18.813 1.00 95.94 406 SER A C 1
ATOM 3200 O O . SER A 1 406 ? 23.885 2.835 -18.310 1.00 95.94 406 SER A O 1
ATOM 3202 N N . ASP A 1 407 ? 22.168 3.671 -19.479 1.00 96.88 407 ASP A N 1
ATOM 3203 C CA . ASP A 1 407 ? 21.442 2.411 -19.598 1.00 96.88 407 ASP A CA 1
ATOM 3204 C C . ASP A 1 407 ? 22.041 1.477 -20.664 1.00 96.88 407 ASP A C 1
ATOM 3206 O O . ASP A 1 407 ? 21.637 1.460 -21.828 1.00 96.88 407 ASP A O 1
ATOM 3210 N N . GLY A 1 408 ? 23.035 0.683 -20.260 1.00 97.44 408 GLY A N 1
ATOM 3211 C CA . GLY A 1 408 ? 23.744 -0.228 -21.160 1.00 97.44 408 GLY A CA 1
ATOM 3212 C C . GLY A 1 408 ? 22.865 -1.301 -21.815 1.00 97.44 408 GLY A C 1
ATOM 3213 O O . GLY A 1 408 ? 23.113 -1.661 -22.964 1.00 97.44 408 GLY A O 1
ATOM 3214 N N . GLU A 1 409 ? 21.842 -1.807 -21.122 1.00 97.94 409 GLU A N 1
ATOM 3215 C CA . GLU A 1 409 ? 20.914 -2.797 -21.691 1.00 97.94 409 GLU A CA 1
ATOM 3216 C C . GLU A 1 409 ? 20.007 -2.157 -22.742 1.00 97.94 409 GLU A C 1
ATOM 3218 O O . GLU A 1 409 ? 19.833 -2.726 -23.817 1.00 97.94 409 GLU A O 1
ATOM 3223 N N . ALA A 1 410 ? 19.471 -0.959 -22.478 1.00 98.06 410 ALA A N 1
ATOM 3224 C CA . ALA A 1 410 ? 18.630 -0.256 -23.444 1.00 98.06 410 ALA A CA 1
ATOM 3225 C C . ALA A 1 410 ? 19.414 0.098 -24.712 1.00 98.06 410 ALA A C 1
ATOM 3227 O O . ALA A 1 410 ? 18.918 -0.138 -25.813 1.00 98.06 410 ALA A O 1
ATOM 3228 N N . TYR A 1 411 ? 20.662 0.564 -24.569 1.00 98.62 411 TYR A N 1
ATOM 3229 C CA . TYR A 1 411 ? 21.554 0.764 -25.713 1.00 98.62 411 TYR A CA 1
ATOM 3230 C C . TYR A 1 411 ? 21.806 -0.523 -26.491 1.00 98.62 411 TYR A C 1
ATOM 3232 O O . TYR A 1 411 ? 21.810 -0.490 -27.718 1.00 98.62 411 TYR A O 1
ATOM 3240 N N . TYR A 1 412 ? 22.007 -1.648 -25.801 1.00 98.56 412 TYR A N 1
ATOM 3241 C CA . TYR A 1 412 ? 22.262 -2.926 -26.456 1.00 98.56 412 TYR A CA 1
ATOM 3242 C C . TYR A 1 412 ? 21.066 -3.367 -27.306 1.00 98.56 412 TYR A C 1
ATOM 3244 O O . TYR A 1 412 ? 21.225 -3.645 -28.492 1.00 98.56 412 TYR A O 1
ATOM 3252 N N . ILE A 1 413 ? 19.859 -3.366 -26.731 1.00 98.50 413 ILE A N 1
ATOM 3253 C CA . ILE A 1 413 ? 18.639 -3.767 -27.447 1.00 98.50 413 ILE A CA 1
ATOM 3254 C C . ILE A 1 413 ? 18.357 -2.799 -28.605 1.00 98.50 413 ILE A C 1
ATOM 3256 O O . ILE A 1 413 ? 18.042 -3.244 -29.706 1.00 98.50 413 ILE A O 1
ATOM 3260 N N . LEU A 1 414 ? 18.528 -1.488 -28.390 1.00 98.50 414 LEU A N 1
ATOM 3261 C CA . LEU A 1 414 ? 18.369 -0.467 -29.429 1.00 98.50 414 LEU A CA 1
ATOM 3262 C C . LEU A 1 414 ? 19.347 -0.687 -30.587 1.00 98.50 414 LEU A C 1
ATOM 3264 O O . LEU A 1 414 ? 18.946 -0.661 -31.748 1.00 98.50 414 LEU A O 1
ATOM 3268 N N . ALA A 1 415 ? 20.617 -0.952 -30.279 1.00 98.38 415 ALA A N 1
ATOM 3269 C CA . ALA A 1 415 ? 21.625 -1.244 -31.286 1.00 98.38 415 ALA A CA 1
ATOM 3270 C C . ALA A 1 415 ? 21.264 -2.492 -32.100 1.00 98.38 415 ALA A C 1
ATOM 3272 O O . ALA A 1 415 ? 21.379 -2.465 -33.323 1.00 98.38 415 ALA A O 1
ATOM 3273 N N . LYS A 1 416 ? 20.769 -3.557 -31.451 1.00 98.44 416 LYS A N 1
ATOM 3274 C CA . LYS A 1 416 ? 20.345 -4.782 -32.148 1.00 98.44 416 LYS A CA 1
ATOM 3275 C C . LYS A 1 416 ? 19.087 -4.586 -32.983 1.00 98.44 416 LYS A C 1
ATOM 3277 O O . LYS A 1 416 ? 19.003 -5.139 -34.074 1.00 98.44 416 LYS A O 1
ATOM 3282 N N . ALA A 1 417 ? 18.142 -3.767 -32.526 1.00 98.12 417 ALA A N 1
ATOM 3283 C CA . ALA A 1 417 ? 16.981 -3.390 -33.327 1.00 98.12 417 ALA A CA 1
ATOM 3284 C C . ALA A 1 417 ? 17.413 -2.661 -34.611 1.00 98.12 417 ALA A C 1
ATOM 3286 O O . ALA A 1 417 ? 16.980 -3.017 -35.703 1.00 98.12 417 ALA A O 1
ATOM 3287 N N . LEU A 1 418 ? 18.324 -1.690 -34.491 1.00 98.12 418 LEU A N 1
ATOM 3288 C CA . LEU A 1 418 ? 18.854 -0.931 -35.627 1.00 98.12 418 LEU A CA 1
ATOM 3289 C C . LEU A 1 418 ? 19.717 -1.787 -36.567 1.00 98.12 418 LEU A C 1
ATOM 3291 O O . LEU A 1 418 ? 19.692 -1.572 -37.777 1.00 98.12 418 LEU A O 1
ATOM 3295 N N . GLU A 1 419 ? 20.449 -2.766 -36.026 1.00 97.00 419 GLU A N 1
ATOM 3296 C CA . GLU A 1 419 ? 21.208 -3.756 -36.800 1.00 97.00 419 GLU A CA 1
ATOM 3297 C C . GLU A 1 419 ? 20.276 -4.582 -37.704 1.00 97.00 419 GLU A C 1
ATOM 3299 O O . GLU A 1 419 ? 20.543 -4.701 -38.900 1.00 97.00 419 GLU A O 1
ATOM 3304 N N . GLU A 1 420 ? 19.149 -5.077 -37.174 1.00 97.25 420 GLU A N 1
ATOM 3305 C CA . GLU A 1 420 ? 18.132 -5.804 -37.955 1.00 97.25 420 GLU A CA 1
ATOM 3306 C C . GLU A 1 420 ? 17.360 -4.902 -38.938 1.00 97.25 420 GLU A C 1
ATOM 3308 O O . GLU A 1 420 ? 16.837 -5.390 -39.937 1.00 97.25 420 GLU A O 1
ATOM 3313 N N . MET A 1 421 ? 17.317 -3.588 -38.695 1.00 97.19 421 MET A N 1
ATOM 3314 C CA . MET A 1 421 ? 16.777 -2.585 -39.628 1.00 97.19 421 MET A CA 1
ATOM 3315 C C . MET A 1 421 ? 17.785 -2.134 -40.701 1.00 97.19 421 MET A C 1
ATOM 3317 O O . MET A 1 421 ? 17.463 -1.267 -41.510 1.00 97.19 421 MET A O 1
ATOM 3321 N N . GLU A 1 422 ? 19.004 -2.681 -40.697 1.00 96.00 422 GLU A N 1
ATOM 3322 C CA . GLU A 1 422 ? 20.115 -2.314 -41.586 1.00 96.00 422 GLU A CA 1
ATOM 3323 C C . GLU A 1 422 ? 20.622 -0.856 -41.453 1.00 96.00 422 GLU A C 1
ATOM 3325 O O . GLU A 1 422 ? 21.415 -0.394 -42.280 1.00 96.00 422 GLU A O 1
ATOM 3330 N N . ASP A 1 423 ? 20.277 -0.138 -40.374 1.00 94.94 423 ASP A N 1
ATOM 3331 C CA . ASP A 1 423 ? 20.827 1.193 -40.052 1.00 94.94 423 ASP A CA 1
ATOM 3332 C C . ASP A 1 423 ? 22.198 1.049 -39.365 1.00 94.94 423 ASP A C 1
ATOM 3334 O O . ASP A 1 423 ? 22.381 1.301 -38.170 1.00 94.94 423 ASP A O 1
ATOM 3338 N N . LYS A 1 424 ? 23.185 0.586 -40.142 1.00 92.88 424 LYS A N 1
ATOM 3339 C CA . LYS A 1 424 ? 24.519 0.193 -39.650 1.00 92.88 424 LYS A CA 1
ATOM 3340 C C . LYS A 1 424 ? 25.253 1.307 -38.909 1.00 92.88 424 LYS A C 1
ATOM 3342 O O . LYS A 1 424 ? 26.003 1.018 -37.980 1.00 92.88 424 LYS A O 1
ATOM 3347 N N . GLN A 1 425 ? 25.055 2.560 -39.321 1.00 94.19 425 GLN A N 1
ATOM 3348 C CA . GLN A 1 425 ? 25.738 3.696 -38.710 1.00 94.19 425 GLN A CA 1
ATOM 3349 C C . GLN A 1 425 ? 25.207 3.944 -37.297 1.00 94.19 425 GLN A C 1
ATOM 3351 O O . GLN A 1 425 ? 25.983 3.907 -36.343 1.00 94.19 425 GLN A O 1
ATOM 3356 N N . LYS A 1 426 ? 23.886 4.117 -37.142 1.00 94.44 426 LYS A N 1
ATOM 3357 C CA . LYS A 1 426 ? 23.305 4.340 -35.811 1.00 94.44 426 LYS A CA 1
ATOM 3358 C C . LYS A 1 426 ? 23.455 3.116 -34.917 1.00 94.44 426 LYS A C 1
ATOM 3360 O O . LYS A 1 426 ? 23.713 3.271 -33.725 1.00 94.44 426 LYS A O 1
ATOM 3365 N N . ALA A 1 427 ? 23.338 1.911 -35.482 1.00 96.69 427 ALA A N 1
ATOM 3366 C CA . ALA A 1 427 ? 23.571 0.674 -34.746 1.00 96.69 427 ALA A CA 1
ATOM 3367 C C . ALA A 1 427 ? 24.968 0.665 -34.105 1.00 96.69 427 ALA A C 1
ATOM 3369 O O . ALA A 1 427 ? 25.081 0.415 -32.908 1.00 96.69 427 ALA A O 1
ATOM 3370 N N . ALA A 1 428 ? 26.020 1.012 -34.858 1.00 97.31 428 ALA A N 1
ATOM 3371 C CA . ALA A 1 428 ? 27.388 1.067 -34.340 1.00 97.31 428 ALA A CA 1
ATOM 3372 C C . ALA A 1 428 ? 27.568 2.118 -33.228 1.00 97.31 428 ALA A C 1
ATOM 3374 O O . ALA A 1 428 ? 28.256 1.853 -32.237 1.00 97.31 428 ALA A O 1
ATOM 3375 N N . ASP A 1 429 ? 26.934 3.286 -33.363 1.00 95.19 429 ASP A N 1
ATOM 3376 C CA . ASP A 1 429 ? 27.015 4.365 -32.374 1.00 95.19 429 ASP A CA 1
ATOM 3377 C C . ASP A 1 429 ? 26.400 3.947 -31.028 1.00 95.19 429 ASP A C 1
ATOM 3379 O O . ASP A 1 429 ? 27.037 4.092 -29.977 1.00 95.19 429 ASP A O 1
ATOM 3383 N N . PHE A 1 430 ? 25.200 3.357 -31.046 1.00 97.75 430 PHE A N 1
ATOM 3384 C CA . PHE A 1 430 ? 24.546 2.861 -29.832 1.00 97.75 430 PHE A CA 1
ATOM 3385 C C . PHE A 1 430 ? 25.220 1.603 -29.265 1.00 97.75 430 PHE A C 1
ATOM 3387 O O . PHE A 1 430 ? 25.344 1.477 -28.047 1.00 97.75 430 PHE A O 1
ATOM 3394 N N . ASP A 1 431 ? 25.749 0.713 -30.109 1.00 97.88 431 ASP A N 1
ATOM 3395 C CA . ASP A 1 431 ? 26.497 -0.478 -29.680 1.00 97.88 431 ASP A CA 1
ATOM 3396 C C . ASP A 1 431 ? 27.794 -0.101 -28.933 1.00 97.88 431 ASP A C 1
ATOM 3398 O O . ASP A 1 431 ? 28.202 -0.772 -27.983 1.00 97.88 431 ASP A O 1
ATOM 3402 N N . ASN A 1 432 ? 28.425 1.022 -29.294 1.00 97.62 432 ASN A N 1
ATOM 3403 C CA . ASN A 1 432 ? 29.562 1.571 -28.548 1.00 97.62 432 ASN A CA 1
ATOM 3404 C C . ASN A 1 432 ? 29.162 2.080 -27.156 1.00 97.62 432 ASN A C 1
ATOM 3406 O O . ASN A 1 432 ? 29.908 1.869 -26.195 1.00 97.62 432 ASN A O 1
ATOM 3410 N N . GLN A 1 433 ? 27.986 2.701 -27.016 1.00 98.19 433 GLN A N 1
ATOM 3411 C CA . GLN A 1 433 ? 27.459 3.072 -25.697 1.00 98.19 433 GLN A CA 1
ATOM 3412 C C . GLN A 1 433 ? 27.102 1.828 -24.875 1.00 98.19 433 GLN A C 1
ATOM 3414 O O . GLN A 1 433 ? 27.446 1.756 -23.693 1.00 98.19 433 GLN A O 1
ATOM 3419 N N . ALA A 1 434 ? 26.515 0.804 -25.504 1.00 97.94 434 ALA A N 1
ATOM 3420 C CA . ALA A 1 434 ? 26.262 -0.482 -24.863 1.00 97.94 434 ALA A CA 1
ATOM 3421 C C . ALA A 1 434 ? 27.564 -1.092 -24.325 1.00 97.94 434 ALA A C 1
ATOM 3423 O O . ALA A 1 434 ? 27.634 -1.422 -23.145 1.00 97.94 434 ALA A O 1
ATOM 3424 N N . ARG A 1 435 ? 28.638 -1.149 -25.127 1.00 97.75 435 ARG A N 1
ATOM 3425 C CA . ARG A 1 435 ? 29.968 -1.616 -24.680 1.00 97.75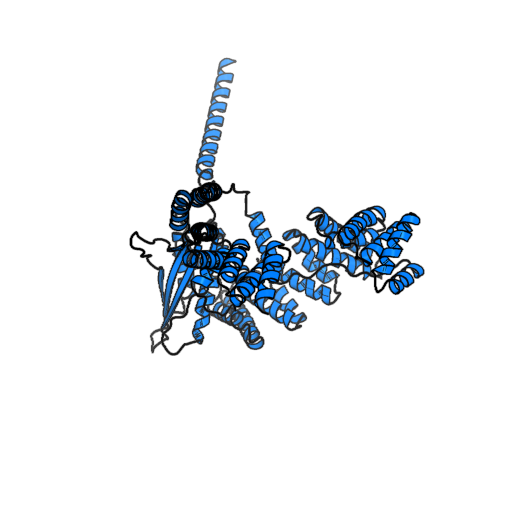 435 ARG A CA 1
ATOM 3426 C C . ARG A 1 435 ? 30.507 -0.856 -23.470 1.00 97.75 435 ARG A C 1
ATOM 3428 O O . ARG A 1 435 ? 31.177 -1.449 -22.629 1.00 97.75 435 ARG A O 1
ATOM 3435 N N . ARG A 1 436 ? 30.239 0.449 -23.391 1.00 97.44 436 ARG A N 1
ATOM 3436 C CA . ARG A 1 436 ? 30.711 1.308 -22.300 1.00 97.44 436 ARG A CA 1
ATOM 3437 C C . ARG A 1 436 ? 29.972 1.050 -20.988 1.00 97.44 436 ARG A C 1
ATOM 3439 O O . ARG A 1 436 ? 30.604 1.056 -19.934 1.00 97.44 436 ARG A O 1
ATOM 3446 N N . PHE A 1 437 ? 28.654 0.869 -21.044 1.00 97.38 437 PHE A N 1
ATOM 3447 C CA . PHE A 1 437 ? 27.804 0.849 -19.849 1.00 97.38 437 PHE A CA 1
ATOM 3448 C C . PHE A 1 437 ? 27.316 -0.551 -19.446 1.00 97.38 437 PHE A C 1
ATOM 3450 O O . PHE A 1 437 ? 27.005 -0.781 -18.276 1.00 97.38 437 PHE A O 1
ATOM 3457 N N . LEU A 1 438 ? 27.283 -1.516 -20.368 1.00 97.00 438 LEU A N 1
ATOM 3458 C CA . LEU A 1 438 ? 26.805 -2.872 -20.109 1.00 97.00 438 LEU A CA 1
ATOM 3459 C C . LEU A 1 438 ? 27.945 -3.798 -19.662 1.00 97.00 438 LEU A C 1
ATOM 3461 O O . LEU A 1 438 ? 28.723 -4.302 -20.470 1.00 97.00 438 LEU A O 1
ATOM 3465 N N . LYS A 1 439 ? 27.989 -4.122 -18.364 1.00 95.56 439 LYS A N 1
ATOM 3466 C CA . LYS A 1 439 ? 29.018 -5.015 -17.788 1.00 95.56 439 LYS A CA 1
ATOM 3467 C C . LYS A 1 439 ? 29.082 -6.400 -18.446 1.00 95.56 439 LYS A C 1
ATOM 3469 O O . LYS A 1 439 ? 30.161 -6.966 -18.571 1.00 95.56 439 LYS A O 1
ATOM 3474 N N . ARG A 1 440 ? 27.936 -6.951 -18.860 1.00 96.06 440 ARG A N 1
ATOM 3475 C CA . ARG A 1 440 ? 27.816 -8.287 -19.477 1.00 96.06 440 ARG A CA 1
ATOM 3476 C C . ARG A 1 440 ? 27.794 -8.248 -21.010 1.00 96.06 440 ARG A C 1
ATOM 3478 O O . ARG A 1 440 ? 27.352 -9.204 -21.638 1.00 96.06 440 ARG A O 1
ATOM 3485 N N . TYR A 1 441 ? 28.285 -7.169 -21.625 1.00 97.62 441 TYR A N 1
ATOM 3486 C CA . TYR A 1 441 ? 28.219 -6.973 -23.076 1.00 97.62 441 TYR A CA 1
ATOM 3487 C C . TYR A 1 441 ? 28.771 -8.166 -23.870 1.00 97.62 441 TYR A C 1
ATOM 3489 O O . TYR A 1 441 ? 28.093 -8.695 -24.744 1.00 97.62 441 TYR A O 1
ATOM 3497 N N . ALA A 1 442 ? 29.985 -8.625 -23.542 1.00 96.88 442 ALA A N 1
ATOM 3498 C CA . ALA A 1 442 ? 30.649 -9.694 -24.289 1.00 96.88 442 ALA A CA 1
ATOM 3499 C C . ALA A 1 442 ? 29.870 -11.022 -24.261 1.00 96.88 442 ALA A C 1
ATOM 3501 O O . ALA A 1 442 ? 29.890 -11.770 -25.237 1.00 96.88 442 ALA A O 1
ATOM 3502 N N . GLU A 1 443 ? 29.169 -11.305 -23.160 1.00 96.00 443 GLU A N 1
ATOM 3503 C CA . GLU A 1 443 ? 28.323 -12.491 -23.007 1.00 96.00 443 GLU A CA 1
ATOM 3504 C C . GLU A 1 443 ? 27.089 -12.414 -23.918 1.00 96.00 443 GLU A C 1
ATOM 3506 O O . GLU A 1 443 ? 26.818 -13.356 -24.672 1.00 96.00 443 GLU A O 1
ATOM 3511 N N . LEU A 1 444 ? 26.371 -11.283 -23.886 1.00 96.75 444 LEU A N 1
ATOM 3512 C CA . LEU A 1 444 ? 25.185 -11.088 -24.724 1.00 96.75 444 LEU A CA 1
ATOM 3513 C C . LEU A 1 444 ? 25.563 -11.081 -26.206 1.00 96.75 444 LEU A C 1
ATOM 3515 O O . LEU A 1 444 ? 24.944 -11.782 -26.999 1.00 96.75 444 LEU A O 1
ATOM 3519 N N . GLU A 1 445 ? 26.641 -10.384 -26.564 1.00 97.50 445 GLU A N 1
ATOM 3520 C CA . GLU A 1 445 ? 27.133 -10.306 -27.939 1.00 97.50 445 GLU A CA 1
ATOM 3521 C C . GLU A 1 445 ? 27.575 -11.670 -28.482 1.00 97.50 445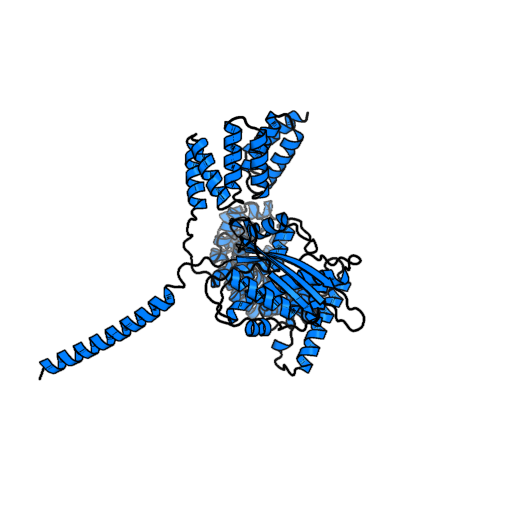 GLU A C 1
ATOM 3523 O O . GLU A 1 445 ? 27.318 -11.996 -29.641 1.00 97.50 445 GLU A O 1
ATOM 3528 N N . SER A 1 446 ? 28.189 -12.507 -27.644 1.00 96.69 446 SER A N 1
ATOM 3529 C CA . SER A 1 446 ? 28.542 -13.876 -28.031 1.00 96.69 446 SER A CA 1
ATOM 3530 C C . SER A 1 446 ? 27.309 -14.738 -28.320 1.00 96.69 446 SER A C 1
ATOM 3532 O O . SER A 1 446 ? 27.356 -15.582 -29.216 1.00 96.69 446 SER A O 1
ATOM 3534 N N . SER A 1 447 ? 26.220 -14.533 -27.573 1.00 94.56 447 SER A N 1
ATOM 3535 C CA . SER A 1 447 ? 24.946 -15.235 -27.783 1.00 94.56 447 SER A CA 1
ATOM 3536 C C . SER A 1 447 ? 24.264 -14.729 -29.056 1.00 94.56 447 SER A C 1
ATOM 3538 O O . SER A 1 447 ? 23.999 -15.512 -29.966 1.00 94.56 447 SER A O 1
ATOM 3540 N N . TRP A 1 448 ? 24.155 -13.406 -29.207 1.00 96.12 448 TRP A N 1
ATOM 3541 C CA . TRP A 1 448 ? 23.591 -12.759 -30.390 1.00 96.12 448 TRP A CA 1
ATOM 3542 C C . TRP A 1 448 ? 24.260 -13.214 -31.693 1.00 96.12 448 TRP A C 1
ATOM 3544 O O . TRP A 1 448 ? 23.582 -13.579 -32.650 1.00 96.12 448 TRP A O 1
ATOM 3554 N N . ARG A 1 449 ? 25.595 -13.292 -31.732 1.00 95.50 449 ARG A N 1
ATOM 3555 C CA . ARG A 1 449 ? 26.324 -13.764 -32.924 1.00 95.50 449 ARG A CA 1
ATOM 3556 C C . ARG A 1 449 ? 26.092 -15.234 -33.256 1.00 95.50 449 ARG A C 1
ATOM 3558 O O . ARG A 1 449 ? 26.255 -15.623 -34.409 1.00 95.50 449 ARG A O 1
ATOM 3565 N N . ARG A 1 450 ? 25.784 -16.061 -32.256 1.00 94.88 450 ARG A N 1
ATOM 3566 C CA . ARG A 1 450 ? 25.607 -17.504 -32.432 1.00 94.88 450 ARG A CA 1
ATOM 3567 C C . ARG A 1 450 ? 24.231 -17.832 -32.989 1.00 94.88 450 ARG A C 1
ATOM 3569 O O . ARG A 1 450 ? 24.132 -18.623 -33.921 1.00 94.88 450 ARG A O 1
ATOM 3576 N N . ASP A 1 451 ? 23.190 -17.274 -32.384 1.00 91.94 451 ASP A N 1
ATOM 3577 C CA . ASP A 1 451 ? 21.805 -17.674 -32.646 1.00 91.94 451 ASP A CA 1
ATOM 3578 C C . ASP A 1 451 ? 20.812 -16.504 -32.690 1.00 91.94 451 ASP A C 1
ATOM 3580 O O . ASP A 1 451 ? 19.608 -16.735 -32.790 1.00 91.94 451 ASP A O 1
ATOM 3584 N N . LYS A 1 452 ? 21.301 -15.257 -32.669 1.00 91.94 452 LYS A N 1
ATOM 3585 C CA . LYS A 1 452 ? 20.486 -14.040 -32.560 1.00 91.94 452 LYS A CA 1
ATOM 3586 C C . LYS A 1 452 ? 19.557 -14.055 -31.344 1.00 91.94 452 LYS A C 1
ATOM 3588 O O . LYS A 1 452 ? 18.441 -13.539 -31.397 1.00 91.94 452 LYS A O 1
ATOM 3593 N N . THR A 1 453 ? 20.011 -14.636 -30.234 1.00 89.00 453 THR A N 1
ATOM 3594 C CA . THR A 1 453 ? 19.275 -14.618 -28.968 1.00 89.00 453 THR A CA 1
ATOM 3595 C C . THR A 1 453 ? 20.101 -14.018 -27.840 1.00 89.00 453 THR A C 1
ATOM 3597 O O . THR A 1 453 ? 21.331 -14.052 -27.835 1.00 89.00 453 THR A O 1
ATOM 3600 N N . PHE A 1 454 ? 19.402 -13.445 -26.867 1.00 94.00 454 PHE A N 1
ATOM 3601 C CA . PHE A 1 454 ? 19.959 -13.030 -25.589 1.00 94.00 454 PHE A CA 1
ATOM 3602 C C . PHE A 1 454 ? 18.836 -12.966 -24.553 1.00 94.00 454 PHE A C 1
ATOM 3604 O O . PHE A 1 454 ? 17.657 -12.903 -24.899 1.00 94.00 454 PHE A O 1
ATOM 3611 N N . TYR A 1 455 ? 19.215 -12.976 -23.279 1.00 90.88 455 TYR A N 1
ATOM 3612 C CA . TYR A 1 455 ? 18.287 -12.813 -22.168 1.00 90.88 455 TYR A CA 1
ATOM 3613 C C . TYR A 1 455 ? 18.613 -11.526 -21.420 1.00 90.88 455 TYR A C 1
ATOM 3615 O O . TYR A 1 455 ? 19.743 -11.338 -20.962 1.00 90.88 455 TYR A O 1
ATOM 3623 N N . ILE A 1 456 ? 17.607 -10.671 -21.275 1.00 93.50 456 ILE A N 1
ATOM 3624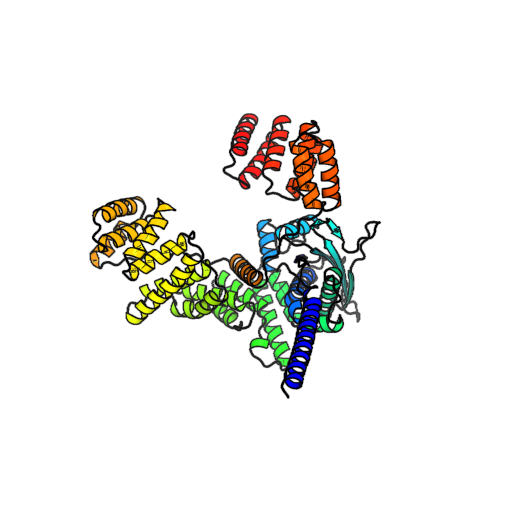 C CA . ILE A 1 456 ? 17.634 -9.501 -20.403 1.00 93.50 456 ILE A CA 1
ATOM 3625 C C . ILE A 1 456 ? 16.442 -9.621 -19.462 1.00 93.50 456 ILE A C 1
ATOM 3627 O O . ILE A 1 456 ? 15.350 -10.010 -19.874 1.00 93.50 456 ILE A O 1
ATOM 3631 N N . GLN A 1 457 ? 16.678 -9.342 -18.183 1.00 92.31 457 GLN A N 1
ATOM 3632 C CA . GLN A 1 457 ? 15.642 -9.437 -17.166 1.00 92.31 457 GLN A CA 1
ATOM 3633 C C . GLN A 1 457 ? 14.631 -8.301 -17.344 1.00 92.31 457 GLN A C 1
ATOM 3635 O O . GLN A 1 457 ? 15.014 -7.151 -17.569 1.00 92.31 457 GLN A O 1
ATOM 3640 N N . MET A 1 458 ? 13.343 -8.618 -17.212 1.00 96.00 458 MET A N 1
ATOM 3641 C CA . MET A 1 458 ? 12.303 -7.598 -17.256 1.00 96.00 458 MET A CA 1
ATOM 3642 C C . MET A 1 458 ? 12.406 -6.665 -16.042 1.00 96.00 458 MET A C 1
ATOM 3644 O O . MET A 1 458 ? 12.761 -7.073 -14.934 1.00 96.00 458 MET A O 1
ATOM 3648 N N . ARG A 1 459 ? 12.084 -5.389 -16.246 1.00 94.62 459 ARG A N 1
ATOM 3649 C CA . ARG A 1 459 ? 12.216 -4.323 -15.250 1.00 94.62 459 ARG A CA 1
ATOM 3650 C C . ARG A 1 459 ? 10.899 -4.059 -14.556 1.00 94.62 459 ARG A C 1
ATOM 3652 O O . ARG A 1 459 ? 10.072 -3.276 -15.020 1.00 94.62 459 ARG A O 1
ATOM 3659 N N . PHE A 1 460 ? 10.707 -4.722 -13.437 1.00 91.81 460 PHE A N 1
ATOM 3660 C CA . PHE A 1 460 ? 9.635 -4.409 -12.513 1.00 91.81 460 PHE A CA 1
ATOM 3661 C C . PHE A 1 460 ? 10.076 -4.786 -11.105 1.00 91.81 460 PHE A C 1
ATOM 3663 O O . PHE A 1 460 ? 11.001 -5.578 -10.905 1.00 91.81 460 PHE A O 1
ATOM 3670 N N . ARG A 1 461 ? 9.401 -4.210 -10.118 1.00 83.94 461 ARG A N 1
ATOM 3671 C CA . ARG A 1 461 ? 9.552 -4.585 -8.719 1.00 83.94 461 ARG A CA 1
ATOM 3672 C C . ARG A 1 461 ? 8.201 -5.059 -8.215 1.00 83.94 461 ARG A C 1
ATOM 3674 O O . ARG A 1 461 ? 7.178 -4.475 -8.555 1.00 83.94 461 ARG A O 1
ATOM 3681 N N . LEU A 1 462 ? 8.211 -6.096 -7.384 1.00 78.50 462 LEU A N 1
ATOM 3682 C CA . LEU A 1 462 ? 7.025 -6.461 -6.622 1.00 78.50 462 LEU A CA 1
ATOM 3683 C C . LEU A 1 462 ? 6.710 -5.327 -5.633 1.00 78.50 462 LEU A C 1
ATOM 3685 O O . LEU A 1 462 ? 7.591 -4.976 -4.834 1.00 78.50 462 LEU A O 1
ATOM 3689 N N . PRO A 1 463 ? 5.505 -4.741 -5.680 1.00 75.31 463 PRO A N 1
ATOM 3690 C CA . PRO A 1 463 ? 5.122 -3.731 -4.709 1.00 75.31 463 PRO A CA 1
ATOM 3691 C C . PRO A 1 463 ? 5.107 -4.334 -3.300 1.00 75.31 463 PRO A C 1
ATOM 3693 O O . PRO A 1 463 ? 4.830 -5.525 -3.121 1.00 75.31 463 PRO A O 1
ATOM 3696 N N . SER A 1 464 ? 5.460 -3.528 -2.300 1.00 77.75 464 SER A N 1
ATOM 3697 C CA . SER A 1 464 ? 5.308 -3.917 -0.901 1.00 77.75 464 SER A CA 1
ATOM 3698 C C . SER A 1 464 ? 3.825 -4.044 -0.568 1.00 77.75 464 SER A C 1
ATOM 3700 O O . SER A 1 464 ? 2.964 -3.529 -1.285 1.00 77.75 464 SER A O 1
ATOM 3702 N N . ARG A 1 465 ? 3.509 -4.711 0.541 1.00 79.88 465 ARG A N 1
ATOM 3703 C CA . ARG A 1 465 ? 2.126 -4.812 1.005 1.00 79.88 465 ARG A CA 1
ATOM 3704 C C . ARG A 1 465 ? 1.493 -3.433 1.207 1.00 79.88 465 ARG A C 1
ATOM 3706 O O . ARG A 1 465 ? 0.363 -3.202 0.795 1.00 79.88 465 ARG A O 1
ATOM 3713 N N . GLU A 1 466 ? 2.249 -2.510 1.791 1.00 70.56 466 GLU A N 1
ATOM 3714 C CA . GLU A 1 466 ? 1.828 -1.130 2.030 1.00 70.56 466 GLU A CA 1
ATOM 3715 C C . GLU A 1 466 ? 1.526 -0.401 0.715 1.00 70.56 466 GLU A C 1
ATOM 3717 O O . GLU A 1 466 ? 0.522 0.300 0.608 1.00 70.56 466 GLU A O 1
ATOM 3722 N N . GLU A 1 467 ? 2.362 -0.605 -0.305 1.00 71.31 467 GLU A N 1
ATOM 3723 C CA . GLU A 1 467 ? 2.152 -0.040 -1.638 1.00 71.31 467 GLU A CA 1
ATOM 3724 C C . GLU A 1 467 ? 0.919 -0.641 -2.318 1.00 71.31 467 GLU A C 1
ATOM 3726 O O . GLU A 1 467 ? 0.148 0.107 -2.914 1.00 71.31 467 GLU A O 1
ATOM 3731 N N . ILE A 1 468 ? 0.693 -1.957 -2.197 1.00 77.62 468 ILE A N 1
ATOM 3732 C CA . ILE A 1 468 ? -0.510 -2.630 -2.714 1.00 77.62 468 ILE A CA 1
ATOM 3733 C C . ILE A 1 468 ? -1.765 -2.060 -2.045 1.00 77.62 468 ILE A C 1
ATOM 3735 O O . ILE A 1 468 ? -2.701 -1.669 -2.742 1.00 77.62 468 ILE A O 1
ATOM 3739 N N . GLY A 1 469 ? -1.772 -1.946 -0.714 1.00 72.56 469 GLY A N 1
ATOM 3740 C CA . GLY A 1 469 ? -2.891 -1.369 0.033 1.00 72.56 469 GLY A CA 1
ATOM 3741 C C . GLY A 1 469 ? -3.186 0.073 -0.390 1.00 72.56 469 GLY A C 1
ATOM 3742 O O . GLY A 1 469 ? -4.331 0.409 -0.700 1.00 72.56 469 GLY A O 1
ATOM 3743 N N . ALA A 1 470 ? -2.150 0.913 -0.495 1.00 66.12 470 ALA A N 1
ATOM 3744 C CA . ALA A 1 470 ? -2.283 2.298 -0.949 1.00 66.12 470 ALA A CA 1
ATOM 3745 C C . ALA A 1 470 ? -2.813 2.392 -2.389 1.00 66.12 470 ALA A C 1
ATOM 3747 O O . ALA A 1 470 ? -3.688 3.207 -2.680 1.00 66.12 470 ALA A O 1
ATOM 3748 N N . MET A 1 471 ? -2.324 1.531 -3.280 1.00 70.19 471 MET A N 1
ATOM 3749 C CA . MET A 1 471 ? -2.758 1.425 -4.670 1.00 70.19 471 MET A CA 1
ATOM 3750 C C . MET A 1 471 ? -4.234 1.031 -4.801 1.00 70.19 471 MET A C 1
ATOM 3752 O O . MET A 1 471 ? -4.996 1.691 -5.511 1.00 70.19 471 MET A O 1
ATOM 3756 N N . ILE A 1 472 ? -4.655 -0.014 -4.083 1.00 71.56 472 ILE A N 1
ATOM 3757 C CA . ILE A 1 472 ? -6.046 -0.481 -4.063 1.00 71.56 472 ILE A CA 1
ATOM 3758 C C . ILE A 1 472 ? -6.960 0.614 -3.500 1.00 71.56 472 ILE A C 1
ATOM 3760 O O . ILE A 1 472 ? -8.037 0.870 -4.047 1.00 71.56 472 ILE A O 1
ATOM 3764 N N . LEU A 1 473 ? -6.531 1.295 -2.434 1.00 65.94 473 LEU A N 1
ATOM 3765 C CA . LEU A 1 473 ? -7.279 2.395 -1.831 1.00 65.94 473 LEU A CA 1
ATOM 3766 C C . LEU A 1 473 ? -7.405 3.595 -2.782 1.00 65.94 473 LEU A C 1
ATOM 3768 O O . LEU A 1 473 ? -8.501 4.139 -2.941 1.00 65.94 473 LEU A O 1
ATOM 3772 N N . ALA A 1 474 ? -6.314 3.996 -3.436 1.00 64.69 474 ALA A N 1
ATOM 3773 C CA . ALA A 1 474 ? -6.297 5.091 -4.403 1.00 64.69 474 ALA A CA 1
ATOM 3774 C C . ALA A 1 474 ? -7.243 4.819 -5.581 1.00 64.69 474 ALA A C 1
ATOM 3776 O O . ALA A 1 474 ? -8.020 5.690 -5.968 1.00 64.69 474 ALA A O 1
ATOM 3777 N N . GLU A 1 475 ? -7.259 3.594 -6.109 1.00 67.44 475 GLU A N 1
ATOM 3778 C CA . GLU A 1 475 ? -8.155 3.250 -7.214 1.00 67.44 475 GLU A CA 1
ATOM 3779 C C . GLU A 1 475 ? -9.622 3.187 -6.769 1.00 67.44 475 GLU A C 1
ATOM 3781 O O . GLU A 1 475 ? -10.509 3.732 -7.436 1.00 67.44 475 GLU A O 1
ATOM 3786 N N . LYS A 1 476 ? -9.897 2.588 -5.600 1.00 64.50 476 LYS A N 1
ATOM 3787 C CA . LYS A 1 476 ? -11.246 2.588 -5.019 1.00 64.50 476 LYS A CA 1
ATOM 3788 C C . LYS A 1 476 ? -11.732 4.034 -4.843 1.00 64.50 476 LYS A C 1
ATOM 3790 O O . LYS A 1 476 ? -12.810 4.379 -5.322 1.00 64.50 476 LYS A O 1
ATOM 3795 N N . THR A 1 477 ? -10.933 4.913 -4.241 1.00 58.59 477 THR A N 1
ATOM 3796 C CA . THR A 1 477 ? -11.302 6.325 -4.015 1.00 58.59 477 THR A CA 1
ATOM 3797 C C . THR A 1 477 ? -11.432 7.141 -5.306 1.00 58.59 477 THR A C 1
ATOM 3799 O O . THR A 1 477 ? -12.339 7.970 -5.404 1.00 58.59 477 THR A O 1
ATOM 3802 N N . LYS A 1 478 ? -10.620 6.876 -6.336 1.00 62.31 478 LYS A N 1
ATOM 3803 C CA . LYS A 1 478 ? -10.745 7.494 -7.669 1.00 62.31 478 LYS A CA 1
ATOM 3804 C C . LYS A 1 478 ? -12.062 7.123 -8.354 1.00 62.31 478 LYS A C 1
ATOM 3806 O O . LYS A 1 478 ? -12.738 7.997 -8.887 1.00 62.31 478 LYS A O 1
ATOM 3811 N N . LYS A 1 479 ? -12.487 5.857 -8.267 1.00 53.03 479 LYS A N 1
ATOM 3812 C CA . LYS A 1 479 ? -13.811 5.409 -8.747 1.00 53.03 479 LYS A CA 1
ATOM 3813 C C . LYS A 1 479 ? -14.972 6.041 -7.962 1.00 53.03 479 LYS A C 1
ATOM 3815 O O . LYS A 1 479 ? -16.077 6.162 -8.487 1.00 53.03 479 LYS A O 1
ATOM 3820 N N . LEU A 1 480 ? -14.728 6.448 -6.715 1.00 43.97 480 LEU A N 1
ATOM 3821 C CA . LEU A 1 480 ? -15.707 7.063 -5.812 1.00 43.97 480 LEU A CA 1
ATOM 3822 C C . LEU A 1 480 ? -15.770 8.602 -5.901 1.00 43.97 480 LEU A C 1
ATOM 3824 O O . LEU A 1 480 ? -16.774 9.180 -5.482 1.00 43.97 480 LEU A O 1
ATOM 3828 N N . SER A 1 481 ? -14.756 9.274 -6.452 1.00 39.56 481 SER A N 1
ATOM 3829 C CA . SER A 1 481 ? -14.678 10.740 -6.489 1.00 39.56 481 SER A CA 1
ATOM 3830 C C . SER A 1 481 ? -15.152 11.311 -7.830 1.00 39.56 481 SER A C 1
ATOM 3832 O O . SER A 1 481 ? -14.567 11.091 -8.887 1.00 39.56 481 SER A O 1
ATOM 3834 N N . LYS A 1 482 ? -16.226 12.111 -7.797 1.00 37.94 482 LYS A N 1
ATOM 3835 C CA . LYS A 1 482 ? -16.470 13.120 -8.842 1.00 37.94 482 LYS A CA 1
ATOM 3836 C C . LYS A 1 482 ? -15.536 14.308 -8.579 1.00 37.94 482 LYS A C 1
ATOM 3838 O O . LYS A 1 482 ? -15.265 14.581 -7.413 1.00 37.94 482 LYS A O 1
ATOM 3843 N N . PRO A 1 483 ? -15.067 15.033 -9.612 1.00 31.88 483 PRO A N 1
ATOM 3844 C CA . PRO A 1 483 ? -14.196 16.186 -9.414 1.00 31.88 483 PRO A CA 1
ATOM 3845 C C . PRO A 1 483 ? -14.957 17.273 -8.646 1.00 31.88 483 PRO A C 1
ATOM 3847 O O . PRO A 1 483 ? -15.805 17.973 -9.205 1.00 31.88 483 PRO A O 1
ATOM 3850 N N . GLU A 1 484 ? -14.691 17.389 -7.348 1.00 41.16 484 GLU A N 1
ATOM 3851 C CA . GLU A 1 484 ? -15.235 18.458 -6.522 1.00 41.16 484 GLU A CA 1
ATOM 3852 C C . GLU A 1 484 ? -14.447 19.745 -6.751 1.00 41.16 484 GLU A C 1
ATOM 3854 O O . GLU A 1 484 ? -13.216 19.783 -6.723 1.00 41.16 484 GLU A O 1
ATOM 3859 N N . LYS A 1 485 ? -15.179 20.838 -6.974 1.00 38.28 485 LYS A N 1
ATOM 3860 C CA . LYS A 1 485 ? -14.609 22.181 -6.917 1.00 38.28 485 LYS A CA 1
ATOM 3861 C C . LYS A 1 485 ? -14.209 22.452 -5.468 1.00 38.28 485 LYS A C 1
ATOM 3863 O O . LYS A 1 485 ? -15.077 22.541 -4.606 1.00 38.28 485 LYS A O 1
ATOM 3868 N N . ARG A 1 486 ? -12.907 22.603 -5.218 1.00 40.53 486 ARG A N 1
ATOM 3869 C CA . ARG A 1 486 ? -12.357 23.001 -3.917 1.00 40.53 486 ARG A CA 1
ATOM 3870 C C . ARG A 1 486 ? -12.982 24.331 -3.477 1.00 40.53 486 ARG A C 1
ATOM 3872 O O . ARG A 1 486 ? -12.780 25.356 -4.127 1.00 40.53 486 ARG A O 1
ATOM 3879 N N . PHE A 1 487 ? -13.755 24.308 -2.395 1.00 49.62 487 PHE A N 1
ATOM 3880 C CA . PHE A 1 487 ? -14.271 25.518 -1.760 1.00 49.62 487 PHE A CA 1
ATOM 3881 C C . PHE A 1 487 ? -13.165 26.147 -0.912 1.00 49.62 487 PHE A C 1
ATOM 3883 O O . PHE A 1 487 ? -12.604 25.479 -0.049 1.00 49.62 487 PHE A O 1
ATOM 3890 N N . VAL A 1 488 ? -12.859 27.422 -1.167 1.00 56.78 488 VAL A N 1
ATOM 3891 C CA . VAL A 1 488 ? -11.885 28.187 -0.375 1.00 56.78 488 VAL A CA 1
ATOM 3892 C C . VAL A 1 488 ? -12.515 28.553 0.971 1.00 56.78 488 VAL A C 1
ATOM 3894 O O . VAL A 1 488 ? -13.551 29.230 0.995 1.00 56.78 488 VAL A O 1
ATOM 3897 N N . THR A 1 489 ? -11.918 28.115 2.082 1.00 72.81 489 THR A N 1
ATOM 3898 C CA . THR A 1 489 ? -12.431 28.405 3.434 1.00 72.81 489 THR A CA 1
ATOM 3899 C C . THR A 1 489 ? -12.214 29.875 3.816 1.00 72.81 489 THR A C 1
ATOM 3901 O O . THR A 1 489 ? -11.447 30.612 3.192 1.00 72.81 489 THR A O 1
ATOM 3904 N N . GLU A 1 490 ? -12.919 30.353 4.845 1.00 77.94 490 GLU A N 1
ATOM 3905 C CA . GLU A 1 490 ? -12.711 31.713 5.360 1.00 77.94 490 GLU A CA 1
ATOM 3906 C C . GLU A 1 490 ? -11.289 31.898 5.924 1.00 77.94 490 GLU A C 1
ATOM 3908 O O . GLU A 1 490 ? -10.670 32.937 5.694 1.00 77.94 490 GLU A O 1
ATOM 3913 N N . ALA A 1 491 ? -10.742 30.867 6.578 1.00 78.81 491 ALA A N 1
ATOM 3914 C CA . ALA A 1 491 ? -9.364 30.848 7.057 1.00 78.81 491 ALA A CA 1
ATOM 3915 C C . ALA A 1 491 ? -8.351 30.890 5.902 1.00 78.81 491 ALA A C 1
ATOM 3917 O O . ALA A 1 491 ? -7.436 31.709 5.944 1.00 78.81 491 ALA A O 1
ATOM 3918 N N . GLU A 1 492 ? -8.549 30.102 4.837 1.00 79.94 492 GLU A N 1
ATOM 3919 C CA . GLU A 1 492 ? -7.706 30.161 3.630 1.00 79.94 492 GLU A CA 1
ATOM 3920 C C . GLU A 1 492 ? -7.731 31.567 3.005 1.00 79.94 492 GLU A C 1
ATOM 3922 O O . GLU A 1 492 ? -6.692 32.106 2.626 1.00 79.94 492 GLU A O 1
ATOM 3927 N N . ARG A 1 493 ? -8.897 32.225 2.975 1.00 86.38 493 ARG A N 1
ATOM 3928 C CA . ARG A 1 493 ? -9.017 33.605 2.482 1.00 86.38 493 ARG A CA 1
ATOM 3929 C C . ARG A 1 493 ? -8.264 34.611 3.357 1.00 86.38 493 ARG A C 1
ATOM 3931 O O . ARG A 1 493 ? -7.600 35.495 2.819 1.00 86.38 493 ARG A O 1
ATOM 3938 N N . PHE A 1 494 ? -8.370 34.511 4.685 1.00 92.56 494 PHE A N 1
ATOM 3939 C CA . PHE A 1 494 ? -7.607 35.376 5.594 1.00 92.56 494 PHE A CA 1
ATOM 3940 C C . PHE A 1 494 ? -6.109 35.120 5.511 1.00 92.56 494 PHE A C 1
ATOM 3942 O O . PHE A 1 494 ? -5.339 36.072 5.603 1.00 92.56 494 PHE A O 1
ATOM 3949 N N . LEU A 1 495 ? -5.699 33.868 5.308 1.00 93.25 495 LEU A N 1
ATOM 3950 C CA . LEU A 1 495 ? -4.301 33.499 5.150 1.00 93.25 495 LEU A CA 1
ATOM 3951 C C . LEU A 1 495 ? -3.706 34.113 3.879 1.00 93.25 495 LEU A C 1
ATOM 3953 O O . LEU A 1 495 ? -2.637 34.713 3.950 1.00 93.25 495 LEU A O 1
ATOM 3957 N N . GLU A 1 496 ? -4.411 34.049 2.747 1.00 92.38 496 GLU A N 1
ATOM 3958 C CA . GLU A 1 496 ? -3.959 34.705 1.511 1.00 92.38 496 GLU A CA 1
ATOM 3959 C C . GLU A 1 496 ? -3.879 36.232 1.663 1.00 92.38 496 GLU A C 1
ATOM 3961 O O . GLU A 1 496 ? -2.863 36.836 1.327 1.00 92.38 496 GLU A O 1
ATOM 3966 N N . GLN A 1 497 ? -4.874 36.868 2.290 1.00 92.50 497 GLN A N 1
ATOM 3967 C CA . GLN A 1 497 ? -4.799 38.307 2.585 1.00 92.50 497 GLN A CA 1
ATOM 3968 C C . GLN A 1 497 ? -3.637 38.649 3.528 1.00 92.50 497 GLN A C 1
ATOM 3970 O O . GLN A 1 497 ? -2.955 39.657 3.339 1.00 92.50 497 GLN A O 1
ATOM 3975 N N . ALA A 1 498 ? -3.384 37.819 4.542 1.00 95.62 498 ALA A N 1
ATOM 3976 C CA . ALA A 1 498 ? -2.270 38.015 5.460 1.00 95.62 498 ALA A CA 1
ATOM 3977 C C . ALA A 1 498 ? -0.916 37.929 4.748 1.00 95.62 498 ALA A C 1
ATOM 3979 O O . ALA A 1 498 ? -0.033 38.737 5.038 1.00 95.62 498 ALA A O 1
ATOM 3980 N N . LYS A 1 499 ? -0.758 36.995 3.798 1.00 95.88 499 LYS A N 1
ATOM 3981 C CA . LYS A 1 499 ? 0.439 36.902 2.946 1.00 95.88 499 LYS A CA 1
ATOM 3982 C C . LYS A 1 499 ? 0.655 38.187 2.161 1.00 95.88 499 LYS A C 1
ATOM 3984 O O . LYS A 1 499 ? 1.783 38.674 2.107 1.00 95.88 499 LYS A O 1
ATOM 3989 N N . ASP A 1 500 ? -0.405 38.751 1.592 1.00 92.50 500 ASP A N 1
ATOM 3990 C CA . ASP A 1 500 ? -0.322 40.001 0.836 1.00 92.50 500 ASP A CA 1
ATOM 3991 C C . ASP A 1 500 ? 0.080 41.182 1.728 1.00 92.50 500 ASP A C 1
ATOM 3993 O O . ASP A 1 500 ? 0.975 41.951 1.372 1.00 92.50 500 ASP A O 1
ATOM 3997 N N . PHE A 1 501 ? -0.507 41.315 2.921 1.00 95.19 501 PHE A N 1
ATOM 3998 C CA . PHE A 1 501 ? -0.089 42.346 3.876 1.00 95.19 501 PHE A CA 1
ATOM 3999 C C . PHE A 1 501 ? 1.367 42.161 4.326 1.00 95.19 501 PHE A C 1
ATOM 4001 O O . PHE A 1 501 ? 2.130 43.128 4.311 1.00 95.19 501 PHE A O 1
ATOM 4008 N N . TYR A 1 502 ? 1.784 40.930 4.634 1.00 94.94 502 TYR A N 1
ATOM 4009 C CA . TYR A 1 502 ? 3.159 40.613 5.029 1.00 94.94 502 TYR A CA 1
ATOM 4010 C C . TYR A 1 502 ? 4.184 40.967 3.938 1.00 94.94 502 TYR A C 1
ATOM 4012 O O . TYR A 1 502 ? 5.224 41.569 4.237 1.00 94.94 502 TYR A O 1
ATOM 4020 N N . LYS A 1 503 ? 3.887 40.635 2.671 1.00 93.69 503 LYS A N 1
ATOM 4021 C CA . LYS A 1 503 ? 4.725 40.980 1.507 1.00 93.69 503 LYS A CA 1
ATOM 4022 C C . LYS A 1 503 ? 4.853 42.491 1.318 1.00 93.69 503 LYS A C 1
ATOM 4024 O O . LYS A 1 503 ? 5.921 42.963 0.948 1.00 93.69 503 LYS A O 1
ATOM 4029 N N . ASN A 1 504 ? 3.793 43.239 1.618 1.00 92.69 504 ASN A N 1
ATOM 4030 C CA . ASN A 1 504 ? 3.763 44.698 1.520 1.00 92.69 504 ASN A CA 1
ATOM 4031 C C . ASN A 1 504 ? 4.358 45.422 2.747 1.00 92.69 504 ASN A C 1
ATOM 4033 O O . ASN A 1 504 ? 4.276 46.645 2.819 1.00 92.69 504 ASN A O 1
ATOM 4037 N N . GLY A 1 505 ? 4.934 44.700 3.718 1.00 91.50 505 GLY A N 1
ATOM 4038 C CA . GLY A 1 505 ? 5.513 45.296 4.932 1.00 91.50 505 GLY A CA 1
ATOM 4039 C C . GLY A 1 505 ? 4.490 45.710 5.997 1.00 91.50 505 GLY A C 1
ATOM 4040 O O . GLY A 1 505 ? 4.857 46.287 7.016 1.00 91.50 505 GLY A O 1
ATOM 4041 N N . ASN A 1 506 ? 3.209 45.412 5.780 1.00 95.44 506 ASN A N 1
ATOM 4042 C CA . ASN A 1 506 ? 2.099 45.781 6.656 1.00 95.44 506 ASN A CA 1
ATOM 4043 C C . ASN A 1 506 ? 1.896 44.712 7.744 1.00 95.44 506 ASN A C 1
ATOM 4045 O O . ASN A 1 506 ? 0.910 43.967 7.753 1.00 95.44 506 ASN A O 1
ATOM 4049 N N . ASP A 1 507 ? 2.876 44.605 8.639 1.00 94.00 507 ASP A N 1
ATOM 4050 C CA . ASP A 1 507 ? 2.980 43.520 9.620 1.00 94.00 507 ASP A CA 1
ATOM 4051 C C . ASP A 1 507 ? 1.826 43.485 10.627 1.00 94.00 507 ASP A C 1
ATOM 4053 O O . ASP A 1 507 ? 1.387 42.410 11.028 1.00 94.00 507 ASP A O 1
ATOM 4057 N N . GLU A 1 508 ? 1.293 44.641 11.024 1.00 93.38 508 GLU A N 1
ATOM 4058 C CA . GLU A 1 508 ? 0.205 44.713 12.003 1.00 93.38 508 GLU A CA 1
ATOM 4059 C C . GLU A 1 508 ? -1.099 44.118 11.444 1.00 93.38 508 GLU A C 1
ATOM 4061 O O . GLU A 1 508 ? -1.759 43.299 12.093 1.00 93.38 508 GLU A O 1
ATOM 4066 N N . GLN A 1 509 ? -1.447 44.469 10.201 1.00 92.62 509 GLN A N 1
ATOM 4067 C CA . GLN A 1 509 ? -2.609 43.922 9.502 1.00 92.62 509 GLN A CA 1
ATOM 4068 C C . GLN A 1 509 ? -2.433 42.425 9.232 1.00 92.62 509 GLN A C 1
ATOM 4070 O O . GLN A 1 509 ? -3.380 41.654 9.423 1.00 92.62 509 GLN A O 1
ATOM 4075 N N . ALA A 1 510 ? -1.221 42.006 8.849 1.00 94.94 510 ALA A N 1
ATOM 4076 C CA . ALA A 1 510 ? -0.891 40.598 8.675 1.00 94.94 510 ALA A CA 1
ATOM 4077 C C . ALA A 1 510 ? -1.070 39.822 9.989 1.00 94.94 510 ALA A C 1
ATOM 4079 O O . ALA A 1 510 ? -1.803 38.838 10.007 1.00 94.94 510 ALA A O 1
ATOM 4080 N N . LEU A 1 511 ? -0.507 40.291 11.109 1.00 96.19 511 LEU A N 1
ATOM 4081 C CA . LEU A 1 511 ? -0.666 39.652 12.422 1.00 96.19 511 LEU A CA 1
ATOM 4082 C C . LEU A 1 511 ? -2.133 39.537 12.842 1.00 96.19 511 LEU A C 1
ATOM 4084 O O . LEU A 1 511 ? -2.529 38.504 13.380 1.00 96.19 511 LEU A O 1
ATOM 4088 N N . ASN A 1 512 ? -2.954 40.560 12.595 1.00 93.56 512 ASN A N 1
ATOM 4089 C CA . ASN A 1 512 ? -4.377 40.513 12.934 1.00 93.56 512 ASN A CA 1
ATOM 4090 C C . ASN A 1 512 ? -5.111 39.422 12.134 1.00 93.56 512 ASN A C 1
ATOM 4092 O O . ASN A 1 512 ? -5.820 38.591 12.704 1.00 93.56 512 ASN A O 1
ATOM 4096 N N . LEU A 1 513 ? -4.881 39.355 10.820 1.00 91.81 513 LEU A N 1
ATOM 4097 C CA . LEU A 1 513 ? -5.451 38.302 9.979 1.00 91.81 513 LEU A CA 1
ATOM 4098 C C . LEU A 1 513 ? -4.920 36.915 10.353 1.00 91.81 513 LEU A C 1
ATOM 4100 O O . LEU A 1 513 ? -5.714 35.988 10.468 1.00 91.81 513 LEU A O 1
ATOM 4104 N N . LEU A 1 514 ? -3.624 36.773 10.635 1.00 93.62 514 LEU A N 1
ATOM 4105 C CA . LEU A 1 514 ? -3.020 35.508 11.069 1.00 93.62 514 LEU A CA 1
ATOM 4106 C C . LEU A 1 514 ? -3.591 35.035 12.410 1.00 93.62 514 LEU A C 1
ATOM 4108 O O . LEU A 1 514 ? -3.843 33.847 12.578 1.00 93.62 514 LEU A O 1
ATOM 4112 N N . ARG A 1 515 ? -3.889 35.945 13.346 1.00 93.50 515 ARG A N 1
ATOM 4113 C CA . ARG A 1 515 ? -4.605 35.605 14.588 1.00 93.50 515 ARG A CA 1
ATOM 4114 C C . ARG A 1 515 ? -6.021 35.106 14.315 1.00 93.50 515 ARG A C 1
ATOM 4116 O O . ARG A 1 515 ? -6.469 34.188 14.990 1.00 93.50 515 ARG A O 1
ATOM 4123 N N . ARG A 1 516 ? -6.717 35.664 13.318 1.00 84.81 516 ARG A N 1
ATOM 4124 C CA . ARG A 1 516 ? -8.035 35.164 12.886 1.00 84.81 516 ARG A CA 1
ATOM 4125 C C . ARG A 1 516 ? -7.929 33.801 12.212 1.00 84.81 516 ARG A C 1
ATOM 4127 O O . ARG A 1 516 ? -8.753 32.942 12.502 1.00 84.81 516 ARG A O 1
ATOM 4134 N N . VAL A 1 517 ? -6.901 33.581 11.388 1.00 86.50 517 VAL A N 1
ATOM 4135 C CA . VAL A 1 517 ? -6.582 32.256 10.836 1.00 86.50 517 VAL A CA 1
ATOM 4136 C C . VAL A 1 517 ? -6.396 31.269 11.978 1.00 86.50 517 VAL A C 1
ATOM 4138 O O . VAL A 1 517 ? -7.090 30.269 12.007 1.00 86.50 517 VAL A O 1
ATOM 4141 N N . LEU A 1 518 ? -5.560 31.580 12.969 1.00 86.88 518 LEU A N 1
ATOM 4142 C CA . LEU A 1 518 ? -5.312 30.694 14.109 1.00 86.88 518 LEU A CA 1
ATOM 4143 C C . LEU A 1 518 ? -6.498 30.566 15.077 1.00 86.88 518 LEU A C 1
ATOM 4145 O O . LEU A 1 518 ? -6.538 29.623 15.858 1.00 86.88 518 LEU A O 1
ATOM 4149 N N . ALA A 1 519 ? -7.469 31.479 15.045 1.00 75.31 519 ALA A N 1
ATOM 4150 C CA . ALA A 1 519 ? -8.706 31.339 15.811 1.00 75.31 519 ALA A CA 1
ATOM 4151 C C . ALA A 1 519 ? -9.673 30.322 15.179 1.00 75.31 519 ALA A C 1
ATOM 4153 O O . ALA A 1 519 ? -10.430 29.680 15.911 1.00 75.31 519 ALA A O 1
ATOM 4154 N N . ILE A 1 520 ? -9.646 30.201 13.845 1.00 69.19 520 ILE A N 1
ATOM 4155 C CA . ILE A 1 520 ? -10.505 29.308 13.050 1.00 69.19 520 ILE A CA 1
ATOM 4156 C C . ILE A 1 520 ? -9.801 27.970 12.803 1.00 69.19 520 ILE A C 1
ATOM 4158 O O . ILE A 1 520 ? -10.368 26.918 13.060 1.00 69.19 520 ILE A O 1
ATOM 4162 N N . GLU A 1 521 ? -8.556 28.018 12.337 1.00 78.00 521 GLU A N 1
ATOM 4163 C CA . GLU A 1 521 ? -7.686 26.881 12.052 1.00 78.00 521 GLU A CA 1
ATOM 4164 C C . GLU A 1 521 ? -6.371 26.991 12.863 1.00 78.00 521 GLU A C 1
ATOM 4166 O O . GLU A 1 521 ? -5.325 27.383 12.322 1.00 78.00 521 GLU A O 1
ATOM 4171 N N . PRO A 1 522 ? -6.377 26.647 14.170 1.00 79.25 522 PRO A N 1
ATOM 4172 C CA . PRO A 1 522 ? -5.225 26.795 15.065 1.00 79.25 522 PRO A CA 1
ATOM 4173 C C . PRO A 1 522 ? -4.002 25.960 14.682 1.00 79.25 522 PRO A C 1
ATOM 4175 O O . PRO A 1 522 ? -2.939 26.158 15.250 1.00 79.25 522 PRO A O 1
ATOM 4178 N N . MET A 1 523 ? -4.126 25.013 13.748 1.00 80.56 523 MET A N 1
ATOM 4179 C CA . MET A 1 523 ? -3.040 24.114 13.323 1.00 80.56 523 MET A CA 1
ATOM 4180 C C . MET A 1 523 ? -2.389 24.531 11.990 1.00 80.56 523 MET A C 1
ATOM 4182 O O . MET A 1 523 ? -1.660 23.751 11.359 1.00 80.56 523 MET A O 1
ATOM 4186 N N . THR A 1 524 ? -2.652 25.761 11.539 1.00 83.00 524 THR A N 1
ATOM 4187 C CA . THR A 1 524 ? -2.135 26.302 10.276 1.00 83.00 524 THR A CA 1
ATOM 4188 C C . THR A 1 524 ? -0.646 26.632 10.394 1.00 83.00 524 THR A C 1
ATOM 4190 O O . THR A 1 524 ? -0.262 27.722 10.815 1.00 83.00 524 THR A O 1
ATOM 4193 N N . ALA A 1 525 ? 0.213 25.685 10.003 1.00 87.50 525 ALA A N 1
ATOM 4194 C CA . ALA A 1 525 ? 1.674 25.817 10.072 1.00 87.50 525 ALA A CA 1
ATOM 4195 C C . ALA A 1 525 ? 2.198 27.077 9.363 1.00 87.50 525 ALA A C 1
ATOM 4197 O O . ALA A 1 525 ? 3.068 27.769 9.883 1.00 87.50 525 ALA A O 1
ATOM 4198 N N . GLU A 1 526 ? 1.626 27.398 8.202 1.00 92.50 526 GLU A N 1
ATOM 4199 C CA . GLU A 1 526 ? 1.990 28.585 7.429 1.00 92.50 526 GLU A CA 1
ATOM 4200 C C . GLU A 1 526 ? 1.667 29.887 8.176 1.00 92.50 526 GLU A C 1
ATOM 4202 O O . GLU A 1 526 ? 2.432 30.846 8.102 1.00 92.50 526 GLU A O 1
ATOM 4207 N N . ALA A 1 527 ? 0.592 29.913 8.972 1.00 93.75 527 ALA A N 1
ATOM 4208 C CA . ALA A 1 527 ? 0.255 31.084 9.768 1.00 93.75 527 ALA A CA 1
ATOM 4209 C C . ALA A 1 527 ? 1.283 31.316 10.886 1.00 93.75 527 ALA A C 1
ATOM 4211 O O . ALA A 1 527 ? 1.760 32.437 11.055 1.00 93.75 527 ALA A O 1
ATOM 4212 N N . TYR A 1 528 ? 1.696 30.257 11.592 1.00 96.44 528 TYR A N 1
ATOM 4213 C CA . TYR A 1 528 ? 2.789 30.338 12.569 1.00 96.44 528 TYR A CA 1
ATOM 4214 C C . TYR A 1 528 ? 4.117 30.740 11.929 1.00 96.44 528 TYR A C 1
ATOM 4216 O O . TYR A 1 528 ? 4.853 31.541 12.500 1.00 96.44 528 TYR A O 1
ATOM 4224 N N . PHE A 1 529 ? 4.421 30.225 10.736 1.00 97.50 529 PHE A N 1
ATOM 4225 C CA . PHE A 1 529 ? 5.620 30.614 10.002 1.00 97.50 529 PHE A CA 1
ATOM 4226 C C . PHE A 1 529 ? 5.621 32.112 9.683 1.00 97.50 529 PHE A C 1
ATOM 4228 O O . PHE A 1 529 ? 6.591 32.793 10.005 1.00 97.50 529 PHE A O 1
ATOM 4235 N N . LEU A 1 530 ? 4.522 32.644 9.137 1.00 97.19 530 LEU A N 1
ATOM 4236 C CA . LEU A 1 530 ? 4.393 34.071 8.828 1.00 97.19 530 LEU A CA 1
ATOM 4237 C C . LEU A 1 530 ? 4.460 34.948 10.086 1.00 97.19 530 LEU A C 1
ATOM 4239 O O . LEU A 1 530 ? 5.136 35.972 10.067 1.00 97.19 530 LEU A O 1
ATOM 4243 N N . ILE A 1 531 ? 3.842 34.534 11.198 1.00 97.62 531 ILE A N 1
ATOM 4244 C CA . ILE A 1 531 ? 3.992 35.226 12.490 1.00 97.62 531 ILE A CA 1
ATOM 4245 C C . ILE A 1 531 ? 5.464 35.230 12.926 1.00 97.62 531 ILE A C 1
ATOM 4247 O O . ILE A 1 531 ? 5.982 36.266 13.335 1.00 97.62 531 ILE A O 1
ATOM 4251 N N . GLY A 1 532 ? 6.156 34.093 12.804 1.00 97.12 532 GLY A N 1
ATOM 4252 C CA . GLY A 1 532 ? 7.582 33.985 13.111 1.00 97.12 532 GLY A CA 1
ATOM 4253 C C . GLY A 1 532 ? 8.441 34.917 12.254 1.00 97.12 532 GLY A C 1
ATOM 4254 O O . GLY A 1 532 ? 9.312 35.599 12.782 1.00 97.12 532 GLY A O 1
ATOM 4255 N N . GLN A 1 533 ? 8.151 35.010 10.954 1.00 97.56 533 GLN A N 1
ATOM 4256 C CA . GLN A 1 533 ? 8.815 35.947 10.045 1.00 97.56 533 GLN A CA 1
ATOM 4257 C C . GLN A 1 533 ? 8.573 37.414 10.412 1.00 97.56 533 GLN A C 1
ATOM 4259 O O . GLN A 1 533 ? 9.487 38.232 10.315 1.00 97.56 533 GLN A O 1
ATOM 4264 N N . ILE A 1 534 ? 7.352 37.759 10.825 1.00 97.19 534 ILE A N 1
ATOM 4265 C CA . ILE A 1 534 ? 7.021 39.114 11.277 1.00 97.19 534 ILE A CA 1
ATOM 4266 C C . ILE A 1 534 ? 7.814 39.453 12.542 1.00 97.19 534 ILE A C 1
ATOM 4268 O O . ILE A 1 534 ? 8.446 40.505 12.598 1.00 97.19 534 ILE A O 1
ATOM 4272 N N . TYR A 1 535 ? 7.874 38.539 13.515 1.00 96.81 535 TYR A N 1
ATOM 4273 C CA . TYR A 1 535 ? 8.685 38.741 14.716 1.00 96.81 535 TYR A CA 1
ATOM 4274 C C . TYR A 1 535 ? 10.179 38.881 14.406 1.00 96.81 535 TYR A C 1
ATOM 4276 O O . TYR A 1 535 ? 10.842 39.718 15.015 1.00 96.81 535 TYR A O 1
ATOM 4284 N N . LEU A 1 536 ? 10.708 38.155 13.412 1.00 94.50 536 LEU A N 1
ATOM 4285 C CA . LEU A 1 536 ? 12.083 38.375 12.947 1.00 94.50 536 LEU A CA 1
ATOM 4286 C C . LEU A 1 536 ? 12.291 39.774 12.382 1.00 94.50 536 LEU A C 1
ATOM 4288 O O . LEU A 1 536 ? 13.278 40.422 12.720 1.00 94.50 536 LEU A O 1
ATOM 4292 N N . ARG A 1 537 ? 11.356 40.264 11.561 1.00 93.38 537 ARG A N 1
ATOM 4293 C CA . ARG A 1 537 ? 11.413 41.624 11.006 1.00 93.38 537 ARG A CA 1
ATOM 4294 C C . ARG A 1 537 ? 11.363 42.695 12.103 1.00 93.38 537 ARG A C 1
ATOM 4296 O O . ARG A 1 537 ? 11.957 43.755 11.942 1.00 93.38 537 ARG A O 1
ATOM 4303 N N . GLN A 1 538 ? 10.702 42.394 13.220 1.00 93.56 538 GLN A N 1
ATOM 4304 C CA . GLN A 1 538 ? 10.600 43.252 14.404 1.00 93.56 538 GLN A CA 1
ATOM 4305 C C . GLN A 1 538 ? 11.785 43.110 15.380 1.00 93.56 538 GLN A C 1
ATOM 4307 O O . GLN A 1 538 ? 11.870 43.870 16.341 1.00 93.56 538 GLN A O 1
ATOM 4312 N N . GLY A 1 539 ? 12.707 42.168 15.148 1.00 92.25 539 GLY A N 1
ATOM 4313 C CA . GLY A 1 539 ? 13.843 41.889 16.036 1.00 92.25 539 GLY A CA 1
ATOM 4314 C C . GLY A 1 539 ? 13.502 41.041 17.270 1.00 92.25 539 GLY A C 1
ATOM 4315 O O . GLY A 1 539 ? 14.360 40.819 18.121 1.00 92.25 539 GLY A O 1
ATOM 4316 N N . GLU A 1 540 ? 12.276 40.525 17.371 1.00 94.69 540 GLU A N 1
ATOM 4317 C CA . GLU A 1 540 ? 11.800 39.681 18.473 1.00 94.69 540 GLU A CA 1
ATOM 4318 C C . GLU A 1 540 ? 12.183 38.206 18.244 1.00 94.69 540 GLU A C 1
ATOM 4320 O O . GLU A 1 540 ? 11.359 37.347 17.908 1.00 94.69 540 GLU A O 1
ATOM 4325 N N . MET A 1 541 ? 13.476 37.898 18.387 1.00 92.62 541 MET A N 1
ATOM 4326 C CA . MET A 1 541 ? 14.032 36.588 18.027 1.00 92.62 541 MET A CA 1
ATOM 4327 C C . MET A 1 541 ? 13.469 35.420 18.847 1.00 92.62 541 MET A C 1
ATOM 4329 O O . MET A 1 541 ? 13.294 34.325 18.310 1.00 92.62 541 MET A O 1
ATOM 4333 N N . GLU A 1 542 ? 13.192 35.597 20.140 1.00 92.44 542 GLU A N 1
ATOM 4334 C CA . GLU A 1 542 ? 12.640 34.531 20.987 1.00 92.44 542 GLU A CA 1
ATOM 4335 C C . GLU A 1 542 ? 11.235 34.118 20.520 1.00 92.44 542 GLU A C 1
ATOM 4337 O O . GLU A 1 542 ? 10.955 32.926 20.346 1.00 92.44 542 GLU A O 1
ATOM 4342 N N . GLN A 1 543 ? 10.373 35.102 20.253 1.00 92.69 543 GLN A N 1
ATOM 4343 C CA . GLN A 1 543 ? 9.018 34.919 19.739 1.00 92.69 543 GLN A CA 1
ATOM 4344 C C . GLN A 1 543 ? 9.046 34.274 18.353 1.00 92.69 543 GLN A C 1
ATOM 4346 O O . GLN A 1 543 ? 8.254 33.366 18.073 1.00 92.69 543 GLN A O 1
ATOM 4351 N N . ALA A 1 544 ? 9.983 34.695 17.501 1.00 96.00 544 ALA A N 1
ATOM 4352 C CA . ALA A 1 544 ? 10.197 34.087 16.199 1.00 96.00 544 ALA A CA 1
ATOM 4353 C C . ALA A 1 544 ? 10.555 32.601 16.311 1.00 96.00 544 ALA A C 1
ATOM 4355 O O . ALA A 1 544 ? 9.907 31.769 15.677 1.00 96.00 544 ALA A O 1
ATOM 4356 N N . VAL A 1 545 ? 11.524 32.240 17.161 1.00 96.00 545 VAL A N 1
ATOM 4357 C CA . VAL A 1 545 ? 11.924 30.837 17.369 1.00 96.00 545 VAL A CA 1
ATOM 4358 C C . VAL A 1 545 ? 10.749 29.993 17.854 1.00 96.00 545 VAL A C 1
ATOM 4360 O O . VAL A 1 545 ? 10.551 28.885 17.355 1.00 96.00 545 VAL A O 1
ATOM 4363 N N . ALA A 1 546 ? 9.951 30.497 18.799 1.00 91.94 546 ALA A N 1
ATOM 4364 C CA . ALA A 1 546 ? 8.790 29.773 19.314 1.00 91.94 546 ALA A CA 1
ATOM 4365 C C . ALA A 1 546 ? 7.748 29.492 18.214 1.00 91.94 546 ALA A C 1
ATOM 4367 O O . ALA A 1 546 ? 7.290 28.355 18.059 1.00 91.94 546 ALA A O 1
ATOM 4368 N N . ASN A 1 547 ? 7.413 30.502 17.406 1.00 95.38 547 ASN A N 1
ATOM 4369 C CA . ASN A 1 547 ? 6.453 30.360 16.311 1.00 95.38 547 ASN A CA 1
ATOM 4370 C C . ASN A 1 547 ? 6.987 29.475 15.176 1.00 95.38 547 ASN A C 1
ATOM 4372 O O . ASN A 1 547 ? 6.262 28.610 14.695 1.00 95.38 547 ASN A O 1
ATOM 4376 N N . LEU A 1 548 ? 8.262 29.601 14.801 1.00 95.62 548 LEU A N 1
ATOM 4377 C CA . LEU A 1 548 ? 8.886 28.755 13.778 1.00 95.62 548 LEU A CA 1
ATOM 4378 C C . LEU A 1 548 ? 8.973 27.287 14.217 1.00 95.62 548 LEU A C 1
ATOM 4380 O O . LEU A 1 548 ? 8.666 26.393 13.431 1.00 95.62 548 LEU A O 1
ATOM 4384 N N . LYS A 1 549 ? 9.303 27.016 15.488 1.00 91.44 549 LYS A N 1
ATOM 4385 C CA . LYS A 1 549 ? 9.239 25.655 16.047 1.00 91.44 549 LYS A CA 1
ATOM 4386 C C . LYS A 1 549 ? 7.816 25.100 16.033 1.00 91.44 549 LYS A C 1
ATOM 4388 O O . LYS A 1 549 ? 7.631 23.921 15.753 1.00 91.44 549 LYS A O 1
ATOM 4393 N N . THR A 1 550 ? 6.817 25.943 16.286 1.00 83.50 550 THR A N 1
ATOM 4394 C CA . THR A 1 550 ? 5.400 25.551 16.224 1.00 83.50 550 THR A CA 1
ATOM 4395 C C . THR A 1 550 ? 4.963 25.280 14.780 1.00 83.50 550 THR A C 1
ATOM 4397 O O . THR A 1 550 ? 4.276 24.296 14.516 1.00 83.50 550 THR A O 1
ATOM 4400 N N . ALA A 1 551 ? 5.424 26.084 13.818 1.00 90.50 551 ALA A N 1
ATOM 4401 C CA . ALA A 1 551 ? 5.217 25.836 12.394 1.00 90.50 551 ALA A CA 1
ATOM 4402 C C . ALA A 1 551 ? 5.791 24.474 11.977 1.00 90.50 551 ALA A C 1
ATOM 4404 O O . ALA A 1 551 ? 5.083 23.685 11.358 1.00 90.50 551 ALA A O 1
ATOM 4405 N N . LEU A 1 552 ? 7.022 24.161 12.396 1.00 86.62 552 LEU A N 1
ATOM 4406 C CA . LEU A 1 552 ? 7.681 22.877 12.124 1.00 86.62 552 LEU A CA 1
ATOM 4407 C C . LEU A 1 552 ? 7.054 21.693 12.861 1.00 86.62 552 LEU A C 1
ATOM 4409 O O . LEU A 1 552 ? 7.038 20.577 12.344 1.00 86.62 552 LEU A O 1
ATOM 4413 N N . PHE A 1 553 ? 6.502 21.929 14.049 1.00 80.19 553 PHE A N 1
ATOM 4414 C CA . PHE A 1 553 ? 5.721 20.927 14.763 1.00 80.19 553 PHE A CA 1
ATOM 4415 C C . PHE A 1 553 ? 4.488 20.507 13.945 1.00 80.19 553 PHE A C 1
ATOM 4417 O O . PHE A 1 553 ? 4.209 19.313 13.821 1.00 80.19 553 PHE A O 1
ATOM 4424 N N . TRP A 1 554 ? 3.790 21.473 13.333 1.00 76.81 554 TRP A N 1
ATOM 4425 C CA . TRP A 1 554 ? 2.600 21.221 12.515 1.00 76.81 554 TRP A CA 1
ATOM 4426 C C . TRP A 1 554 ? 2.894 20.841 11.057 1.00 76.81 554 TRP A C 1
ATOM 4428 O O . TRP A 1 554 ? 2.049 20.199 10.428 1.00 76.81 554 TRP A O 1
ATOM 4438 N N . ASN A 1 555 ? 4.023 21.260 10.487 1.00 78.62 555 ASN A N 1
ATOM 4439 C CA . ASN A 1 555 ? 4.491 20.892 9.150 1.00 78.62 555 ASN A CA 1
ATOM 4440 C C . ASN A 1 555 ? 6.026 20.813 9.131 1.00 78.62 555 ASN A C 1
ATOM 4442 O O . ASN A 1 555 ? 6.710 21.824 8.982 1.00 78.62 555 ASN A O 1
ATOM 4446 N N . ASN A 1 556 ? 6.558 19.595 9.216 1.00 84.50 556 ASN A N 1
ATOM 4447 C CA . ASN A 1 556 ? 7.997 19.334 9.185 1.00 84.50 556 ASN A CA 1
ATOM 4448 C C . ASN A 1 556 ? 8.594 19.308 7.767 1.00 84.50 556 ASN A C 1
ATOM 4450 O O . ASN A 1 556 ? 9.769 19.003 7.626 1.00 84.50 556 ASN A O 1
ATOM 4454 N N . GLN A 1 557 ? 7.819 19.607 6.722 1.00 86.50 557 GLN A N 1
ATOM 4455 C CA . GLN A 1 557 ? 8.328 19.790 5.356 1.00 86.50 557 GLN A CA 1
ATOM 4456 C C . GLN A 1 557 ? 8.495 21.271 4.990 1.00 86.50 557 GLN A C 1
ATOM 4458 O O . GLN A 1 557 ? 8.842 21.603 3.858 1.00 86.50 557 GLN A O 1
ATOM 4463 N N . LEU A 1 558 ? 8.253 22.187 5.934 1.00 88.25 558 LEU A N 1
ATOM 4464 C CA . LEU A 1 558 ? 8.375 23.620 5.698 1.00 88.25 558 LEU A CA 1
ATOM 4465 C C . LEU A 1 558 ? 9.847 24.056 5.756 1.00 88.25 558 LEU A C 1
ATOM 4467 O O . LEU A 1 558 ? 10.325 24.551 6.778 1.00 88.25 558 LEU A O 1
ATOM 4471 N N . ILE A 1 559 ? 10.564 23.858 4.648 1.00 93.19 559 ILE A N 1
ATOM 4472 C CA . ILE A 1 559 ? 12.006 24.130 4.539 1.00 93.19 559 ILE A CA 1
ATOM 4473 C C . ILE A 1 559 ? 12.380 25.557 4.957 1.00 93.19 559 ILE A C 1
ATOM 4475 O O . ILE A 1 559 ? 13.357 25.749 5.682 1.00 93.19 559 ILE A O 1
ATOM 4479 N N . ASP A 1 560 ? 11.552 26.543 4.608 1.00 93.88 560 ASP A N 1
ATOM 4480 C CA . ASP A 1 560 ? 11.787 27.950 4.942 1.00 93.88 560 ASP A CA 1
ATOM 4481 C C . ASP A 1 560 ? 11.810 28.197 6.458 1.00 93.88 560 ASP A C 1
ATOM 4483 O O . ASP A 1 560 ? 12.533 29.073 6.944 1.00 93.88 560 ASP A O 1
ATOM 4487 N N . ALA A 1 561 ? 11.060 27.410 7.238 1.00 95.00 561 ALA A N 1
ATOM 4488 C CA . ALA A 1 561 ? 11.066 27.509 8.694 1.00 95.00 561 ALA A CA 1
ATOM 4489 C C . ALA A 1 561 ? 12.366 26.954 9.297 1.00 95.00 561 ALA A C 1
ATOM 4491 O O . ALA A 1 561 ? 12.919 27.576 10.208 1.00 95.00 561 ALA A O 1
ATOM 4492 N N . TYR A 1 562 ? 12.900 25.850 8.757 1.00 96.75 562 TYR A N 1
ATOM 4493 C CA . TYR A 1 562 ? 14.224 25.346 9.140 1.00 96.75 562 TYR A CA 1
ATOM 4494 C C . TYR A 1 562 ? 15.339 26.326 8.767 1.00 96.75 562 TYR A C 1
ATOM 4496 O O . TYR A 1 562 ? 16.202 26.604 9.599 1.00 96.75 562 TYR A O 1
ATOM 4504 N N . ILE A 1 563 ? 15.297 26.900 7.557 1.00 96.31 563 ILE A N 1
ATOM 4505 C CA . ILE A 1 563 ? 16.247 27.932 7.108 1.00 96.31 563 ILE A CA 1
ATOM 4506 C C . ILE A 1 563 ? 16.215 29.130 8.061 1.00 96.31 563 ILE A C 1
ATOM 4508 O O . ILE A 1 563 ? 17.261 29.611 8.495 1.00 96.31 563 ILE A O 1
ATOM 4512 N N . SER A 1 564 ? 15.017 29.587 8.429 1.00 96.56 564 SER A N 1
ATOM 4513 C CA . SER A 1 564 ? 14.842 30.733 9.324 1.00 96.56 564 SER A CA 1
ATOM 4514 C C . SER A 1 564 ? 15.393 30.458 10.721 1.00 96.56 564 SER A C 1
ATOM 4516 O O . SER A 1 564 ? 16.129 31.285 11.252 1.00 96.56 564 SER A O 1
ATOM 4518 N N . LEU A 1 565 ? 15.131 29.278 11.295 1.00 96.50 565 LEU A N 1
ATOM 4519 C CA . LEU A 1 565 ? 15.757 28.872 12.557 1.00 96.50 565 LEU A CA 1
ATOM 4520 C C . LEU A 1 565 ? 17.281 28.757 12.438 1.00 96.50 565 LEU A C 1
ATOM 4522 O O . LEU A 1 565 ? 17.988 29.220 13.329 1.00 96.50 565 LEU A O 1
ATOM 4526 N N . GLY A 1 566 ? 17.791 28.186 11.344 1.00 95.12 566 GLY A N 1
ATOM 4527 C CA . GLY A 1 566 ? 19.225 28.092 11.071 1.00 95.12 566 GLY A CA 1
ATOM 4528 C C . GLY A 1 566 ? 19.899 29.465 11.081 1.00 95.12 566 GLY A C 1
ATOM 4529 O O . GLY A 1 566 ? 20.890 29.650 11.783 1.00 95.12 566 GLY A O 1
ATOM 4530 N N . LYS A 1 567 ? 19.315 30.450 10.387 1.00 94.56 567 LYS A N 1
ATOM 4531 C CA . LYS A 1 567 ? 19.786 31.846 10.386 1.00 94.56 567 LYS A CA 1
ATOM 4532 C C . LYS A 1 567 ? 19.779 32.464 11.785 1.00 94.56 567 LYS A C 1
ATOM 4534 O O . LYS A 1 567 ? 20.788 33.034 12.185 1.00 94.56 567 LYS A O 1
ATOM 4539 N N . ILE A 1 568 ? 18.694 32.290 12.546 1.00 94.81 568 ILE A N 1
ATOM 4540 C CA . ILE A 1 568 ? 18.604 32.804 13.924 1.00 94.81 568 ILE A CA 1
ATOM 4541 C C . ILE A 1 568 ? 19.704 32.203 14.804 1.00 94.81 568 ILE A C 1
ATOM 4543 O O . ILE A 1 568 ? 20.352 32.918 15.561 1.00 94.81 568 ILE A O 1
ATOM 4547 N N . PHE A 1 569 ? 19.929 30.889 14.727 1.00 94.06 569 PHE A N 1
ATOM 4548 C CA . PHE A 1 569 ? 20.947 30.235 15.549 1.00 94.06 569 PHE A CA 1
ATOM 4549 C C . PHE A 1 569 ? 22.374 30.611 15.131 1.00 94.06 569 PHE A C 1
ATOM 4551 O O . PHE A 1 569 ? 23.221 30.764 16.007 1.00 94.06 569 PHE A O 1
ATOM 4558 N N . ILE A 1 570 ? 22.630 30.843 13.836 1.00 91.75 570 ILE A N 1
ATOM 4559 C CA . ILE A 1 570 ? 23.895 31.428 13.357 1.00 91.75 570 ILE A CA 1
ATOM 4560 C C . ILE A 1 570 ? 24.112 32.807 13.982 1.00 91.75 570 ILE A C 1
ATOM 4562 O O . ILE A 1 570 ? 25.189 33.078 14.505 1.00 91.75 570 ILE A O 1
ATOM 4566 N N . GLU A 1 571 ? 23.091 33.663 13.957 1.00 90.62 571 GLU A N 1
ATOM 4567 C CA . GLU A 1 571 ? 23.165 35.020 14.502 1.00 90.62 571 GLU A CA 1
ATOM 4568 C C . GLU A 1 571 ? 23.371 35.027 16.025 1.00 90.62 571 GLU A C 1
ATOM 4570 O O . GLU A 1 571 ? 24.134 35.837 16.547 1.00 90.62 571 GLU A O 1
ATOM 4575 N N . LYS A 1 572 ? 22.773 34.063 16.735 1.00 89.44 572 LYS A N 1
ATOM 4576 C CA . LYS A 1 572 ? 22.990 33.843 18.174 1.00 89.44 572 LYS A CA 1
ATOM 4577 C C . LYS A 1 572 ? 24.330 33.173 18.512 1.00 89.44 572 LYS A C 1
ATOM 4579 O O . LYS A 1 572 ? 24.651 33.048 19.691 1.00 89.44 572 LYS A O 1
ATOM 4584 N N . GLY A 1 573 ? 25.092 32.716 17.516 1.00 89.00 573 GLY A N 1
ATOM 4585 C CA . GLY A 1 573 ? 26.331 31.954 17.709 1.00 89.00 573 GLY A CA 1
ATOM 4586 C C . GLY A 1 573 ? 26.129 30.510 18.197 1.00 89.00 573 GLY A C 1
ATOM 4587 O O . GLY A 1 573 ? 27.102 29.842 18.544 1.00 89.00 573 GLY A O 1
ATOM 4588 N N . ASP A 1 574 ? 24.894 29.997 18.214 1.00 91.62 574 ASP A N 1
ATOM 4589 C CA . ASP A 1 574 ? 24.586 28.606 18.574 1.00 91.62 574 ASP A CA 1
ATOM 4590 C C . ASP A 1 574 ? 24.744 27.696 17.349 1.00 91.62 574 ASP A C 1
ATOM 4592 O O . ASP A 1 574 ? 23.792 27.267 16.688 1.00 91.62 574 ASP A O 1
ATOM 4596 N N . CYS A 1 575 ? 26.001 27.420 17.018 1.00 89.62 575 CYS A N 1
ATOM 4597 C CA . CYS A 1 575 ? 26.349 26.705 15.797 1.00 89.62 575 CYS A CA 1
ATOM 4598 C C . CYS A 1 575 ? 25.948 25.220 15.826 1.00 89.62 575 CYS A C 1
ATOM 4600 O O . CYS A 1 575 ? 25.768 24.621 14.765 1.00 89.62 575 CYS A O 1
ATOM 4602 N N . LEU A 1 576 ? 25.707 24.639 17.009 1.00 90.25 576 LEU A N 1
ATOM 4603 C CA . LEU A 1 576 ? 25.159 23.286 17.134 1.00 90.25 576 LEU A CA 1
ATOM 4604 C C . LEU A 1 576 ? 23.688 23.246 16.709 1.00 90.25 576 LEU A C 1
ATOM 4606 O O . LEU A 1 576 ? 23.310 22.423 15.874 1.00 90.25 576 LEU A O 1
ATOM 4610 N N . GLN A 1 577 ? 22.856 24.141 17.251 1.00 90.69 577 GLN A N 1
ATOM 4611 C CA . GLN A 1 577 ? 21.447 24.203 16.858 1.00 90.69 577 GLN A CA 1
ATOM 4612 C C . GLN A 1 577 ? 21.301 24.600 15.390 1.00 90.69 577 GLN A C 1
ATOM 4614 O O . GLN A 1 577 ? 20.511 23.980 14.680 1.00 90.69 577 GLN A O 1
ATOM 4619 N N . ALA A 1 578 ? 22.101 25.557 14.909 1.00 93.06 578 ALA A N 1
ATOM 4620 C CA . ALA A 1 578 ? 22.107 25.940 13.500 1.00 93.06 578 ALA A CA 1
ATOM 4621 C C . ALA A 1 578 ? 22.390 24.745 12.580 1.00 93.06 578 ALA A C 1
ATOM 4623 O O . ALA A 1 578 ? 21.662 24.530 11.609 1.00 93.06 578 ALA A O 1
ATOM 4624 N N . LYS A 1 579 ? 23.399 23.930 12.919 1.00 93.44 579 LYS A N 1
ATOM 4625 C CA . LYS A 1 579 ? 23.741 22.720 12.166 1.00 93.44 579 LYS A CA 1
ATOM 4626 C C . LYS A 1 579 ? 22.566 21.746 12.115 1.00 93.44 579 LYS A C 1
ATOM 4628 O O . LYS A 1 579 ? 22.170 21.351 11.024 1.00 93.44 579 LYS A O 1
ATOM 4633 N N . ASN A 1 580 ? 21.963 21.439 13.264 1.00 92.00 580 ASN A N 1
ATOM 4634 C CA . ASN A 1 580 ? 20.841 20.500 13.344 1.00 92.00 580 ASN A CA 1
ATOM 4635 C C . ASN A 1 580 ? 19.645 20.945 12.483 1.00 92.00 580 ASN A C 1
ATOM 4637 O O . ASN A 1 580 ? 19.046 20.129 11.785 1.00 92.00 580 ASN A O 1
ATOM 4641 N N . GLN A 1 581 ? 19.293 22.238 12.506 1.00 94.38 581 GLN A N 1
ATOM 4642 C CA . GLN A 1 581 ? 18.174 22.743 11.698 1.00 94.38 581 GLN A CA 1
ATOM 4643 C C . GLN A 1 581 ? 18.482 22.694 10.196 1.00 94.38 581 GLN A C 1
ATOM 4645 O O . GLN A 1 581 ? 17.607 22.365 9.401 1.00 94.38 581 GLN A O 1
ATOM 4650 N N . LEU A 1 582 ? 19.719 22.994 9.794 1.00 94.62 582 LEU A N 1
ATOM 4651 C CA . LEU A 1 582 ? 20.122 22.957 8.388 1.00 94.62 582 LEU A CA 1
ATOM 4652 C C . LEU A 1 582 ? 20.317 21.531 7.861 1.00 94.62 582 LEU A C 1
ATOM 4654 O O . LEU A 1 582 ? 20.139 21.300 6.668 1.00 94.62 582 LEU A O 1
ATOM 4658 N N . GLU A 1 583 ? 20.685 20.573 8.711 1.00 92.94 583 GLU A N 1
ATOM 4659 C CA . GLU A 1 583 ? 20.665 19.148 8.365 1.00 92.94 583 GLU A CA 1
ATOM 4660 C C . GLU A 1 583 ? 19.230 18.683 8.105 1.00 92.94 583 GLU A C 1
ATOM 4662 O O . GLU A 1 583 ? 18.962 18.148 7.032 1.00 92.94 583 GLU A O 1
ATOM 4667 N N . ALA A 1 584 ? 18.289 19.015 8.996 1.00 88.94 584 ALA A N 1
ATOM 4668 C CA . ALA A 1 584 ? 16.870 18.737 8.776 1.00 88.94 584 ALA A CA 1
ATOM 4669 C C . ALA A 1 584 ? 16.327 19.419 7.500 1.00 88.94 584 ALA A C 1
ATOM 4671 O O . ALA A 1 584 ? 15.594 18.802 6.732 1.00 88.94 584 ALA A O 1
ATOM 4672 N N . ALA A 1 585 ? 16.734 20.661 7.207 1.00 92.25 585 ALA A N 1
ATOM 4673 C CA . ALA A 1 585 ? 16.367 21.343 5.960 1.00 92.25 585 ALA A CA 1
ATOM 4674 C C . ALA A 1 585 ? 16.869 20.601 4.706 1.00 92.25 585 ALA A C 1
ATOM 4676 O O . ALA A 1 585 ? 16.162 20.534 3.699 1.00 92.25 585 ALA A O 1
ATOM 4677 N N . LYS A 1 586 ? 18.078 20.031 4.770 1.00 91.44 586 LYS A N 1
ATOM 4678 C CA . LYS A 1 586 ? 18.689 19.266 3.674 1.00 91.44 586 LYS A CA 1
ATOM 4679 C C . LYS A 1 586 ? 18.018 17.912 3.464 1.00 91.44 586 LYS A C 1
ATOM 4681 O O . LYS A 1 586 ? 17.936 17.460 2.329 1.00 91.44 586 LYS A O 1
ATOM 4686 N N . GLU A 1 587 ? 17.526 17.277 4.526 1.00 88.56 587 GLU A N 1
ATOM 4687 C CA . GLU A 1 587 ? 16.703 16.068 4.401 1.00 88.56 587 GLU A CA 1
ATOM 4688 C C . GLU A 1 587 ? 15.391 16.350 3.656 1.00 88.56 587 GLU A C 1
ATOM 4690 O O . GLU A 1 587 ? 14.930 15.506 2.892 1.00 88.56 587 GLU A O 1
ATOM 4695 N N . VAL A 1 588 ? 14.816 17.548 3.831 1.00 82.69 588 VAL A N 1
ATOM 4696 C CA . VAL A 1 588 ? 13.601 17.971 3.116 1.00 82.69 588 VAL A CA 1
ATOM 4697 C C . VAL A 1 588 ? 13.888 18.286 1.643 1.00 82.69 588 VAL A C 1
ATOM 4699 O O . VAL A 1 588 ? 13.135 17.850 0.774 1.00 82.69 588 VAL A O 1
ATOM 4702 N N . ASN A 1 589 ? 14.954 19.035 1.341 1.00 88.44 589 ASN A N 1
ATOM 4703 C CA . ASN A 1 589 ? 15.394 19.287 -0.035 1.00 88.44 589 ASN A CA 1
ATOM 4704 C C . ASN A 1 589 ? 16.933 19.303 -0.132 1.00 88.44 589 ASN A C 1
ATOM 4706 O O . ASN A 1 589 ? 17.556 20.313 0.220 1.00 88.44 589 ASN A O 1
ATOM 4710 N N . PRO A 1 590 ? 17.544 18.221 -0.650 1.00 89.81 590 PRO A N 1
ATOM 4711 C CA . PRO A 1 590 ? 18.997 18.100 -0.755 1.00 89.81 590 PRO A CA 1
ATOM 4712 C C . PRO A 1 590 ? 19.670 19.136 -1.664 1.00 89.81 590 PRO A C 1
ATOM 4714 O O . PRO A 1 590 ? 20.835 19.463 -1.435 1.00 89.81 590 PRO A O 1
ATOM 4717 N N . ASP A 1 591 ? 18.943 19.660 -2.654 1.00 90.44 591 ASP A N 1
ATOM 4718 C CA . ASP A 1 591 ? 19.474 20.531 -3.710 1.00 90.44 591 ASP A CA 1
ATOM 4719 C C . ASP A 1 591 ? 19.196 22.023 -3.452 1.00 90.44 591 ASP A C 1
ATOM 4721 O O . ASP A 1 591 ? 19.444 22.872 -4.308 1.00 90.44 591 ASP A O 1
ATOM 4725 N N . ASN A 1 592 ? 18.682 22.378 -2.268 1.00 91.31 592 ASN A N 1
ATOM 4726 C CA . ASN A 1 592 ? 18.415 23.772 -1.928 1.00 91.31 592 ASN A CA 1
ATOM 4727 C C . ASN A 1 592 ? 19.732 24.556 -1.733 1.00 91.31 592 ASN A C 1
ATOM 4729 O O . ASN A 1 592 ? 20.451 24.372 -0.746 1.00 91.31 592 ASN A O 1
ATOM 4733 N N . GLU A 1 593 ? 20.036 25.458 -2.672 1.00 92.25 593 GLU A N 1
ATOM 4734 C CA . GLU A 1 593 ? 21.281 26.240 -2.690 1.00 92.25 593 GLU A CA 1
ATOM 4735 C C . GLU A 1 593 ? 21.495 27.078 -1.420 1.00 92.25 593 GLU A C 1
ATOM 4737 O O . GLU A 1 593 ? 22.626 27.202 -0.940 1.00 92.25 593 GLU A O 1
ATOM 4742 N N . GLU A 1 594 ? 20.420 27.624 -0.844 1.00 93.62 594 GLU A N 1
ATOM 4743 C CA . GLU A 1 594 ? 20.484 28.438 0.370 1.00 93.62 594 GLU A CA 1
ATOM 4744 C C . GLU A 1 594 ? 20.8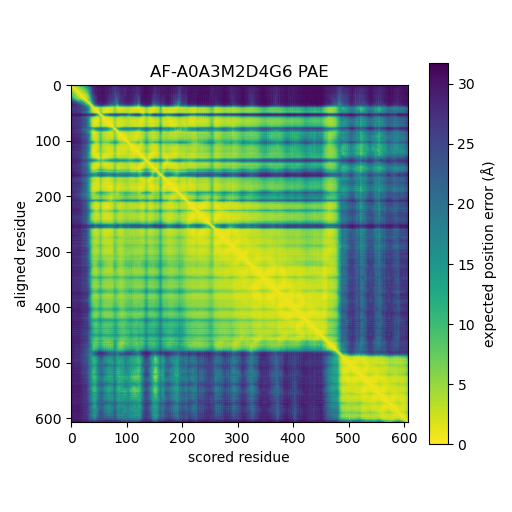49 27.591 1.594 1.00 93.62 594 GLU A C 1
ATOM 4746 O O . GLU A 1 594 ? 21.720 27.979 2.377 1.00 93.62 594 GLU A O 1
ATOM 4751 N N . VAL A 1 595 ? 20.261 26.397 1.725 1.00 93.88 595 VAL A N 1
ATOM 4752 C CA . VAL A 1 595 ? 20.627 25.437 2.779 1.00 93.88 595 VAL A CA 1
ATOM 4753 C C . VAL A 1 595 ? 22.103 25.060 2.665 1.00 93.88 595 VAL A C 1
ATOM 4755 O O . VAL A 1 595 ? 22.825 25.101 3.662 1.00 93.88 595 VAL A O 1
ATOM 4758 N N . ILE A 1 596 ? 22.585 24.757 1.455 1.00 92.56 596 ILE A N 1
ATOM 4759 C CA . ILE A 1 596 ? 23.993 24.406 1.212 1.00 92.56 596 ILE A CA 1
ATOM 4760 C C . ILE A 1 596 ? 24.925 25.570 1.588 1.00 92.56 596 ILE A C 1
ATOM 4762 O O . ILE A 1 596 ? 25.982 25.353 2.190 1.00 92.56 596 ILE A O 1
ATOM 4766 N N . ALA A 1 597 ? 24.554 26.810 1.261 1.00 92.31 597 ALA A N 1
ATOM 4767 C CA . ALA A 1 597 ? 25.335 27.994 1.610 1.00 92.31 597 ALA A CA 1
ATOM 4768 C C . ALA A 1 597 ? 25.408 28.213 3.132 1.00 92.31 597 ALA A C 1
ATOM 4770 O O . ALA A 1 597 ? 26.501 28.412 3.671 1.00 92.31 597 ALA A O 1
ATOM 4771 N N . LEU A 1 598 ? 24.272 28.111 3.829 1.00 92.50 598 LEU A N 1
ATOM 4772 C CA . LEU A 1 598 ? 24.200 28.251 5.286 1.00 92.50 598 LEU A CA 1
ATOM 4773 C C . LEU A 1 598 ? 24.947 27.120 6.009 1.00 92.50 598 LEU A C 1
ATOM 4775 O O . LEU A 1 598 ? 25.617 27.375 7.008 1.00 92.50 598 LEU A O 1
ATOM 4779 N N . GLN A 1 599 ? 24.926 25.888 5.487 1.00 90.75 599 GLN A N 1
ATOM 4780 C CA . GLN A 1 599 ? 25.710 24.778 6.048 1.00 90.75 599 GLN A CA 1
ATOM 4781 C C . GLN A 1 599 ? 27.212 25.075 6.012 1.00 90.75 599 GLN A C 1
ATOM 4783 O O . GLN A 1 599 ? 27.889 24.951 7.032 1.00 90.75 599 GLN A O 1
ATOM 4788 N N . ARG A 1 600 ? 27.726 25.567 4.875 1.00 88.62 600 ARG A N 1
ATOM 4789 C CA . ARG A 1 600 ? 29.137 25.983 4.756 1.00 88.62 600 ARG A CA 1
ATOM 4790 C C . ARG A 1 600 ? 29.493 27.111 5.727 1.00 88.62 600 ARG A C 1
ATOM 4792 O O . ARG A 1 600 ? 30.635 27.190 6.178 1.00 88.62 600 ARG A O 1
ATOM 4799 N N . GLN A 1 601 ? 28.545 27.999 6.030 1.00 88.06 601 GLN A N 1
ATOM 4800 C CA . GLN A 1 601 ? 28.731 29.070 7.009 1.00 88.06 601 GLN A CA 1
ATOM 4801 C C . GLN A 1 601 ? 28.832 28.515 8.440 1.00 88.06 601 GLN A C 1
ATOM 4803 O O . GLN A 1 601 ? 29.727 28.919 9.181 1.00 88.06 601 GLN A O 1
ATOM 4808 N N . VAL A 1 602 ? 27.984 27.551 8.807 1.00 89.31 602 VAL A N 1
ATOM 4809 C CA . VAL A 1 602 ? 27.994 26.906 10.134 1.00 89.31 602 VAL A CA 1
ATOM 4810 C C . VAL A 1 602 ? 29.220 26.013 10.340 1.00 89.31 602 VAL A C 1
ATOM 4812 O O . VAL A 1 602 ? 29.810 26.027 11.419 1.00 89.31 602 VAL A O 1
ATOM 4815 N N . GLU A 1 603 ? 29.677 25.294 9.311 1.00 81.81 603 GLU A N 1
ATOM 4816 C CA . GLU A 1 603 ? 30.900 24.475 9.380 1.00 81.81 603 GLU A CA 1
ATOM 4817 C C . GLU A 1 603 ? 32.139 25.302 9.756 1.00 81.81 603 GLU A C 1
ATOM 4819 O O . GLU A 1 603 ? 33.015 24.827 10.482 1.00 81.81 603 GLU A O 1
ATOM 4824 N N . ARG A 1 604 ? 32.194 26.563 9.311 1.00 74.00 604 ARG A N 1
ATOM 4825 C CA . ARG A 1 604 ? 33.267 27.509 9.657 1.00 74.00 604 ARG A CA 1
ATOM 4826 C C . ARG A 1 604 ? 33.168 28.046 11.083 1.00 74.00 604 ARG A C 1
ATOM 4828 O O . ARG A 1 604 ? 34.182 28.483 11.601 1.00 74.00 604 ARG A O 1
ATOM 4835 N N . CYS A 1 605 ? 31.984 28.012 11.693 1.00 67.31 605 CYS A N 1
ATOM 4836 C CA . CYS A 1 605 ? 31.767 28.408 13.086 1.00 67.31 605 CYS A CA 1
ATOM 4837 C C . CYS A 1 605 ? 32.166 27.307 14.088 1.00 67.31 605 CYS A C 1
ATOM 4839 O O . CYS A 1 605 ? 32.485 27.592 15.235 1.00 67.31 605 CYS A O 1
ATOM 4841 N N . SER A 1 606 ? 32.143 26.039 13.663 1.00 59.31 606 SER A N 1
ATOM 4842 C CA . SER A 1 606 ? 32.517 24.884 14.498 1.00 59.31 606 SER A CA 1
ATOM 4843 C C . SER A 1 606 ? 34.023 24.572 14.550 1.00 59.31 606 SER A C 1
ATOM 4845 O O . SER A 1 606 ? 34.414 23.609 15.210 1.00 59.31 606 SER A O 1
ATOM 4847 N N . ARG A 1 607 ? 34.848 25.342 13.829 1.00 54.25 607 ARG A N 1
ATOM 4848 C CA . ARG A 1 607 ? 36.319 25.288 13.860 1.00 54.25 607 ARG A CA 1
ATOM 4849 C C . ARG A 1 607 ? 36.850 26.429 14.705 1.00 54.25 607 ARG A C 1
ATOM 4851 O O . ARG A 1 607 ? 37.844 26.178 15.420 1.00 54.25 607 ARG A O 1
#

Foldseek 3Di:
DPPVVVVVVVVVVVVVVVVVVVVVVVVCVVVVVVFDDDAAEEEEFFEAEPAPPDPPVVCLLLSVLLRQLLQVLLPPCVVQVRDHHYQHPLNLVVLCVVVVHDSSDDDDPLRQLLSCVVSVGQKYKYWYKYWDPDDDPRAIKMKIWIWMAGSQQRATQCQPPVRDDDIDIDMDGPLCSLLVSQLVSVVVCVRNPPDPRPDDSVVSSVVSPLARPQLSSLQSQLVSPVVPLVSNLVSLVRSLVVQQVVCVVVVVPDLQSSGPQSSLLVNLVSCVVVVVLVSSLVSLVSHDPPDLCLLVSLLSNLVSCVVVVVLVSSLVSLVVSCVVLVDLQSLLVSLLSLQSNLVVPPPDPVSSVVSLVSSLVSLVSSCVVPVPPLLSLQLNLVSCLVVLVLVSSLVSLVVSCVVPVLPLVSLQSNLLSCVSVVVPVVSVVSLVSNVVRPPCSVVQVVVCVPPNDDDDRRDHDSDDSSRVVVSSVVSVVVVVDDDRDDDQDPLNVLQVVLVVCLVVVNLVSSLVSLVVSCNRRVLQLSSLQSPLVSCVVVVVNVSNLVSLVSSCSSPVLPLVSLLVQLVSCVVVLVLVSNLVSLVSSCVSPVPPPSSVVSNVVSVVSVD

Secondary structure (DSSP, 8-state):
-HHHHHHHHHHHHHHHHHHHHHHHHHHHHHHTTSSS----EEEEPPPEE---STT-GGGTHHHHHHHHHHHHHHHTGGGGT---EE--HHHHHHHHHHTT--TTSPPPHHHHHHHHHHTT-SEEEEEEEEEE--BTTBPPEEEEEEEEEETTTTEETT--TTS----EEEEEEGGGHHHHHHHHHHHHHHHH-SS--SS-HHHHHHHH--S-HHHHHHHHHHHH-TT-HHHHHHHHHHHHHHHHHHHHHTT---GGGG--HHHHHHHHHHHHHHT-HHHHHHHHTTS-TTSTTHHHHHHHHHHHHHHTT-HHHHHHHHHHHHHHH--HHHHHHHHHHHHHHHHH--S-HHHHHHHHHHHHHHHHHHHHH-TT-HHHHHHHHHHHHHTT-HHHHHHHHHHHHHH-TT-HHHHHHHHHHHHHTT-HHHHHHHHHHHHHH-TTHHHHHHHHHHHS---------PPPHHHHHHHHHHHHHHHH------PPPHHHHHHHHHHHHHHTT-HHHHHHHHHHHHHH-TT-HHHHHHHHHHHHHTT-HHHHHHHHHHHHHH-TT-HHHHHHHHHHHHHTT-HHHHHHHHHHHHHH-TT-HHHHHHHHHHHHH--

Sequence (607 aa):
MKIRFVQKRIFLFLGFMKRVLFMLFLFASGVQSLLGQSVEKIIIIPFENKSTIDNKAEFNWIGEAIAKSLTDILANSKEAKVIVGVVSDEERRLLQNQLGISSASVLSLATSLKLAKLADATILVVGEYNVFPAQGEVAATVSIKSRLIRIKEGRFLEENERGFSKPIDLSDALTKLQDLQGKLAYQVLLRTYTQPLPFAERDFVRISNKIPSRAFEAYIKGLLSASDSGLREAFLRNAIRIYEQEKAEKGEVADDAKVYSDAILELGYLYMNQGKLDEAIEYLSKIPESDSHYEEAALFIGSIYWRQKSYERALATMRSVAESLQLVDIFNMVGAIAVEASQSEKRDKRKSAALLEEGLKFLKTAVDSSPENTQARFNYGFALFLNKDYVSAAENLTQVVASNPSDGEAYYILAKALEEMEDKQKAADFDNQARRFLKRYAELESSWRRDKTFYIQMRFRLPSREEIGAMILAEKTKKLSKPEKRFVTEAERFLEQAKDFYKNGNDEQALNLLRRVLAIEPMTAEAYFLIGQIYLRQGEMEQAVANLKTALFWNNQLIDAYISLGKIFIEKGDCLQAKNQLEAAKEVNPDNEEVIALQRQVERCSR

Mean predicted aligned error: 13.73 Å

pLDDT: mean 84.83, std 15.88, range [28.7, 98.75]

Radius of gyration: 30.95 Å; Cα contacts (8 Å, |Δi|>4): 828; chains: 1; bounding box: 100×72×84 Å

Nearest PDB structures (foldseek):
  1na0-assembly2_B  TM=9.028E-01  e=1.362E-05  unidentified
  6v8e-assembly1_A  TM=9.293E-01  e=3.794E-05  synthetic construct
  8ump-assembly1_A  TM=9.061E-01  e=6.896E-05  synthetic construct
  4cgv-assembly3_C  TM=9.032E-01  e=3.803E-04  Homo sapiens
  2y4u-assembly1_A  TM=3.101E-01  e=8.159E-06  Homo sapiens